Protein AF-0000000065970516 (afdb_homodimer)

Nearest PDB structures (foldseek):
  6mdy-assembly1_D  TM=9.746E-01  e=2.733E-39  Legionella pneumophila subsp. pneumophila str. Philadelphia 1
  6bng-assembly1_B-2  TM=9.718E-01  e=7.100E-34  Acinetobacter baumannii AB307-0294
  3fyo-assembly1_B  TM=9.334E-01  e=1.105E-31  Neisseria meningitidis serogroup B
  4jtg-assembly1_D  TM=9.424E-01  e=1.259E-30  Neisseria meningitidis MC58
  4lu0-assembly1_C  TM=9.781E-01  e=2.974E-29  Pseudomonas aeruginosa PAO1

Structure (mmCIF, N/CA/C/O backbone):
data_AF-0000000065970516-model_v1
#
loop_
_entity.id
_entity.type
_entity.pdbx_description
1 polymer '2-dehydro-3-deoxyphosphooctonate aldolase'
#
loop_
_atom_site.group_PDB
_atom_site.id
_atom_site.type_symbol
_atom_site.label_atom_id
_atom_site.label_alt_id
_atom_site.label_comp_id
_atom_site.label_asym_id
_atom_site.label_entity_id
_atom_site.label_seq_id
_atom_site.pdbx_PDB_ins_code
_atom_site.Cartn_x
_atom_site.Cartn_y
_atom_site.Cartn_z
_atom_site.occupancy
_atom_site.B_iso_or_equiv
_atom_site.auth_seq_id
_atom_site.auth_comp_id
_atom_site.auth_asym_id
_atom_site.auth_atom_id
_atom_site.pdbx_PDB_model_num
ATOM 1 N N . MET A 1 1 ? 13.414 13.875 14.898 1 96.06 1 MET A N 1
ATOM 2 C CA . MET A 1 1 ? 13.172 15.312 14.867 1 96.06 1 MET A CA 1
ATOM 3 C C . MET A 1 1 ? 12.297 15.742 16.031 1 96.06 1 MET A C 1
ATOM 5 O O . MET A 1 1 ? 11.328 15.055 16.375 1 96.06 1 MET A O 1
ATOM 9 N N . LYS A 1 2 ? 12.68 16.75 16.625 1 96.38 2 LYS A N 1
ATOM 10 C CA . LYS A 1 2 ? 11.773 17.312 17.625 1 96.38 2 LYS A CA 1
ATOM 11 C C . LYS A 1 2 ? 10.539 17.922 16.969 1 96.38 2 LYS A C 1
ATOM 13 O O . LYS A 1 2 ? 10.656 18.75 16.062 1 96.38 2 LYS A O 1
ATOM 18 N N . LEU A 1 3 ? 9.391 17.453 17.328 1 98.12 3 LEU A N 1
ATOM 19 C CA . LEU A 1 3 ? 8.102 17.922 16.844 1 98.12 3 LEU A CA 1
ATOM 20 C C . LEU A 1 3 ? 7.156 18.234 18 1 98.12 3 LEU A C 1
ATOM 22 O O . LEU A 1 3 ? 6.605 17.312 18.609 1 98.12 3 LEU A O 1
ATOM 26 N N . CYS A 1 4 ? 6.996 19.531 18.266 1 97.44 4 CYS A N 1
ATOM 27 C CA . CYS A 1 4 ? 6.203 19.953 19.406 1 97.44 4 CYS A CA 1
ATOM 28 C C . CYS A 1 4 ? 6.746 19.344 20.703 1 97.44 4 CYS A C 1
ATOM 30 O O . CYS A 1 4 ? 7.918 19.531 21.031 1 97.44 4 CYS A O 1
ATOM 32 N N . HIS A 1 5 ? 6.02 18.516 21.391 1 96.56 5 HIS A N 1
ATOM 33 C CA . HIS A 1 5 ? 6.445 18 22.688 1 96.56 5 HIS A CA 1
ATOM 34 C C . HIS A 1 5 ? 6.914 16.562 22.578 1 96.56 5 HIS A C 1
ATOM 36 O O . HIS A 1 5 ? 7.043 15.859 23.594 1 96.56 5 HIS A O 1
ATOM 42 N N . PHE A 1 6 ? 7.156 16.078 21.359 1 98.25 6 PHE A N 1
ATOM 43 C CA . PHE A 1 6 ? 7.605 14.695 21.172 1 98.25 6 PHE A CA 1
ATOM 44 C C . PHE A 1 6 ? 8.609 14.609 20.031 1 98.25 6 PHE A C 1
ATOM 46 O O . PHE A 1 6 ? 8.914 15.609 19.375 1 98.25 6 PHE A O 1
ATOM 53 N N . GLU A 1 7 ? 9.18 13.406 19.844 1 98.5 7 GLU A N 1
ATOM 54 C CA . GLU A 1 7 ? 10.102 13.125 18.734 1 98.5 7 GLU A CA 1
ATOM 55 C C . GLU A 1 7 ? 9.398 12.344 17.625 1 98.5 7 GLU A C 1
ATOM 57 O O . GLU A 1 7 ? 8.562 11.477 17.906 1 98.5 7 GLU A O 1
ATOM 62 N N . ALA A 1 8 ? 9.75 12.703 16.422 1 98.56 8 ALA A N 1
ATOM 63 C CA . ALA A 1 8 ? 9.164 12.031 15.266 1 98.56 8 ALA A CA 1
ATOM 64 C C . ALA A 1 8 ? 10.234 11.32 14.445 1 98.56 8 ALA A C 1
ATOM 66 O O . ALA A 1 8 ? 11.328 11.852 14.242 1 98.56 8 ALA A O 1
ATOM 67 N N . GLY A 1 9 ? 9.945 10.172 14 1 98 9 GLY A N 1
ATOM 68 C CA . GLY A 1 9 ? 10.852 9.375 13.188 1 98 9 GLY A CA 1
ATOM 69 C C . GLY A 1 9 ? 10.477 7.902 13.148 1 98 9 GLY A C 1
ATOM 70 O O . GLY A 1 9 ? 9.539 7.48 13.828 1 98 9 GLY A O 1
ATOM 71 N N . LEU A 1 10 ? 11.227 7.098 12.398 1 96.75 10 LEU A N 1
ATOM 72 C CA . LEU A 1 10 ? 10.953 5.672 12.258 1 96.75 10 LEU A CA 1
ATOM 73 C C . LEU A 1 10 ? 11.352 4.914 13.523 1 96.75 10 LEU A C 1
ATOM 75 O O . LEU A 1 10 ? 10.984 3.752 13.703 1 96.75 10 LEU A O 1
ATOM 79 N N . ASP A 1 11 ? 12.07 5.602 14.305 1 97.19 11 ASP A N 1
ATOM 80 C CA . ASP A 1 11 ? 12.469 4.98 15.562 1 97.19 11 ASP A CA 1
ATOM 81 C C . ASP A 1 11 ? 11.609 5.477 16.719 1 97.19 11 ASP A C 1
ATOM 83 O O . ASP A 1 11 ? 11.938 5.246 17.891 1 97.19 11 ASP A O 1
ATOM 87 N N . GLN A 1 12 ? 10.594 6.195 16.438 1 98.44 12 GLN A N 1
ATOM 88 C CA . GLN A 1 12 ? 9.648 6.738 17.422 1 98.44 12 GLN A CA 1
ATOM 89 C C . GLN A 1 12 ? 8.242 6.199 17.172 1 98.44 12 GLN A C 1
ATOM 91 O O . GLN A 1 12 ? 7.934 5.723 16.078 1 98.44 12 GLN A O 1
ATOM 96 N N . PRO A 1 13 ? 7.402 6.254 18.203 1 98.25 13 PRO A N 1
ATOM 97 C CA . PRO A 1 13 ? 6.012 5.848 18 1 98.25 13 PRO A CA 1
ATOM 98 C C . PRO A 1 13 ? 5.293 6.676 16.938 1 98.25 13 PRO A C 1
ATOM 100 O O . PRO A 1 13 ? 5.609 7.855 16.766 1 98.25 13 PRO A O 1
ATOM 103 N N . LEU A 1 14 ? 4.359 6.016 16.297 1 98.88 14 LEU A N 1
ATOM 104 C CA . LEU A 1 14 ? 3.482 6.664 15.328 1 98.88 14 LEU A CA 1
ATOM 105 C C . LEU A 1 14 ? 2.773 7.863 15.953 1 98.88 14 LEU A C 1
ATOM 107 O O . LEU A 1 14 ? 2.293 7.781 17.094 1 98.88 14 LEU A O 1
ATOM 111 N N . PHE A 1 15 ? 2.754 8.969 15.273 1 98.94 15 PHE A N 1
ATOM 112 C CA . PHE A 1 15 ? 1.959 10.094 15.75 1 98.94 15 PHE A CA 1
ATOM 113 C C . PHE A 1 15 ? 0.797 10.375 14.805 1 98.94 15 PHE A C 1
ATOM 115 O O . PHE A 1 15 ? 0.762 9.859 13.68 1 98.94 15 PHE A O 1
ATOM 122 N N . LEU A 1 16 ? -0.161 11.188 15.297 1 98.94 16 LEU A N 1
ATOM 123 C CA . LEU A 1 16 ? -1.373 11.492 14.547 1 98.94 16 LEU A CA 1
ATOM 124 C C . LEU A 1 16 ? -1.535 12.992 14.352 1 98.94 16 LEU A C 1
ATOM 126 O O . LEU A 1 16 ? -1.346 13.766 15.297 1 98.94 16 LEU A O 1
ATOM 130 N N . ILE A 1 17 ? -1.772 13.422 13.133 1 98.94 17 ILE A N 1
ATOM 131 C CA . ILE A 1 17 ? -2.322 14.734 12.812 1 98.94 17 ILE A CA 1
ATOM 132 C C . ILE A 1 17 ? -3.781 14.586 12.383 1 98.94 17 ILE A C 1
ATOM 134 O O . ILE A 1 17 ? -4.086 13.898 11.406 1 98.94 17 ILE A O 1
ATOM 138 N N . SER A 1 18 ? -4.684 15.203 13.133 1 98.94 18 SER A N 1
ATOM 139 C CA . SER A 1 18 ? -6.082 14.938 12.812 1 98.94 18 SER A CA 1
ATOM 140 C C . SER A 1 18 ? -6.984 16.078 13.266 1 98.94 18 SER A C 1
ATOM 142 O O . SER A 1 18 ? -6.586 16.906 14.102 1 98.94 18 SER A O 1
ATOM 144 N N . GLY A 1 19 ? -8.109 16.125 12.82 1 98.75 19 GLY A N 1
ATOM 145 C CA . GLY A 1 19 ? -9.164 17.109 13.039 1 98.75 19 GLY A CA 1
ATOM 146 C C . GLY A 1 19 ? -10.023 17.344 11.812 1 98.75 19 GLY A C 1
ATOM 147 O O . GLY A 1 19 ? -9.797 16.75 10.758 1 98.75 19 GLY A O 1
ATOM 148 N N . PRO A 1 20 ? -11.047 18.188 11.984 1 98.25 20 PRO A N 1
ATOM 149 C CA . PRO A 1 20 ? -11.859 18.516 10.812 1 98.25 20 PRO A CA 1
ATOM 150 C C . PRO A 1 20 ? -11.062 19.25 9.734 1 98.25 20 PRO A C 1
ATOM 152 O O . PRO A 1 20 ? -10.078 19.938 10.039 1 98.25 20 PRO A O 1
ATOM 155 N N . CYS A 1 21 ? -11.5 19.094 8.523 1 97.12 21 CYS A N 1
ATOM 156 C CA . CYS A 1 21 ? -10.805 19.703 7.391 1 97.12 21 CYS A CA 1
ATOM 157 C C . CYS A 1 21 ? -10.734 21.219 7.547 1 97.12 21 CYS A C 1
ATOM 159 O O . CYS A 1 21 ? -9.68 21.812 7.312 1 97.12 21 CYS A O 1
ATOM 161 N N . VAL A 1 22 ? -11.836 21.766 7.914 1 96.94 22 VAL A N 1
ATOM 162 C CA . VAL A 1 22 ? -11.969 23.219 8.055 1 96.94 22 VAL A CA 1
ATOM 163 C C . VAL A 1 22 ? -12.672 23.547 9.367 1 96.94 22 VAL A C 1
ATOM 165 O O . VAL A 1 22 ? -13.461 22.75 9.875 1 96.94 22 VAL A O 1
ATOM 168 N N . ILE A 1 23 ? -12.336 24.688 9.922 1 97.94 23 ILE A N 1
ATOM 169 C CA . ILE A 1 23 ? -13.016 25.141 11.133 1 97.94 23 ILE A CA 1
ATOM 170 C C . ILE A 1 23 ? -14.438 25.562 10.797 1 97.94 23 ILE A C 1
ATOM 172 O O . ILE A 1 23 ? -14.648 26.562 10.102 1 97.94 23 ILE A O 1
ATOM 176 N N . GLU A 1 24 ? -15.336 24.781 11.305 1 97.5 24 GLU A N 1
ATOM 177 C CA . GLU A 1 24 ? -16.75 25.062 11.047 1 97.5 24 GLU A CA 1
ATOM 178 C C . GLU A 1 24 ? -17.359 25.875 12.18 1 97.5 24 GLU A C 1
ATOM 180 O O . GLU A 1 24 ? -18.266 26.688 11.953 1 97.5 24 GLU A O 1
ATOM 185 N N . SER A 1 25 ? -16.969 25.609 13.383 1 97.5 25 SER A N 1
ATOM 186 C CA . SER A 1 25 ? -17.391 26.328 14.594 1 97.5 25 SER A CA 1
ATOM 187 C C . SER A 1 25 ? -16.406 26.062 15.734 1 97.5 25 SER A C 1
ATOM 189 O O . SER A 1 25 ? -15.633 25.10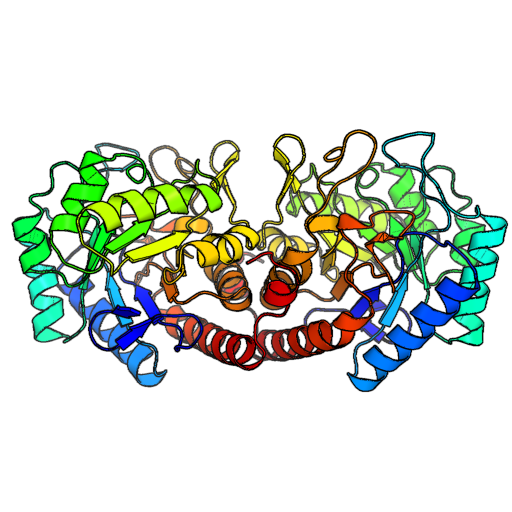9 15.695 1 97.5 25 SER A O 1
ATOM 191 N N . GLU A 1 26 ? -16.453 27 16.656 1 98.12 26 GLU A N 1
ATOM 192 C CA . GLU A 1 26 ? -15.609 26.828 17.844 1 98.12 26 GLU A CA 1
ATOM 193 C C . GLU A 1 26 ? -15.977 25.547 18.594 1 98.12 26 GLU A C 1
ATOM 195 O O . GLU A 1 26 ? -15.102 24.812 19.031 1 98.12 26 GLU A O 1
ATOM 200 N N . GLN A 1 27 ? -17.219 25.297 18.703 1 98.38 27 GLN A N 1
ATOM 201 C CA . GLN A 1 27 ? -17.703 24.125 19.438 1 98.38 27 GLN A CA 1
ATOM 202 C C . GLN A 1 27 ? -17.219 22.844 18.781 1 98.38 27 GLN A C 1
ATOM 204 O O . GLN A 1 27 ? -16.734 21.938 19.469 1 98.38 27 GLN A O 1
ATOM 209 N N . LEU A 1 28 ? -17.359 22.75 17.5 1 98.25 28 LEU A N 1
ATOM 210 C CA . LEU A 1 28 ? -16.922 21.562 16.797 1 98.25 28 LEU A CA 1
ATOM 211 C C . LEU A 1 28 ? -15.422 21.344 16.969 1 98.25 28 LEU A C 1
ATOM 213 O O . LEU A 1 28 ? -14.969 20.219 17.188 1 98.25 28 LEU A O 1
ATOM 217 N N . ALA A 1 29 ? -14.68 22.422 16.844 1 98.69 29 ALA A N 1
ATOM 218 C CA . ALA A 1 29 ? -13.234 22.344 17 1 98.69 29 ALA A CA 1
ATOM 219 C C . ALA A 1 29 ? -12.852 21.844 18.391 1 98.69 29 ALA A C 1
ATOM 221 O O . ALA A 1 29 ? -12.039 20.922 18.531 1 98.69 29 ALA A O 1
ATOM 222 N N . MET A 1 30 ? -13.492 22.422 19.391 1 98.75 30 MET A N 1
ATOM 223 C CA . MET A 1 30 ? -13.203 22.078 20.781 1 98.75 30 MET A CA 1
ATOM 224 C C . MET A 1 30 ? -13.578 20.625 21.062 1 98.75 30 MET A C 1
ATOM 226 O O . MET A 1 30 ? -12.789 19.875 21.641 1 98.75 30 MET A O 1
ATOM 230 N N . ASP A 1 31 ? -14.703 20.219 20.625 1 98.69 31 ASP A N 1
ATOM 231 C CA . ASP A 1 31 ? -15.195 18.859 20.891 1 98.69 31 ASP A CA 1
ATOM 232 C C . ASP A 1 31 ? -14.312 17.828 20.203 1 98.69 31 ASP A C 1
ATOM 234 O O . ASP A 1 31 ? -13.945 16.812 20.812 1 98.69 31 ASP A O 1
ATOM 238 N N . THR A 1 32 ? -14.016 18.062 18.984 1 98.75 32 THR A N 1
ATOM 239 C CA . THR A 1 32 ? -13.219 17.094 18.219 1 98.75 32 THR A CA 1
ATOM 240 C C . THR A 1 32 ? -11.797 17.016 18.766 1 98.75 32 THR A C 1
ATOM 242 O O . THR A 1 32 ? -11.25 15.914 18.938 1 98.75 32 THR A O 1
ATOM 245 N N . ALA A 1 33 ? -11.242 18.156 19.062 1 98.88 33 ALA A N 1
ATOM 246 C CA . ALA A 1 33 ? -9.898 18.172 19.641 1 98.88 33 ALA A CA 1
ATOM 247 C C . ALA A 1 33 ? -9.852 17.406 20.953 1 98.88 33 ALA A C 1
ATOM 249 O O . ALA A 1 33 ? -8.93 16.625 21.203 1 98.88 33 ALA A O 1
ATOM 250 N N . GLY A 1 34 ? -10.828 17.672 21.797 1 98.88 34 GLY A N 1
ATOM 251 C CA . GLY A 1 34 ? -10.891 16.984 23.078 1 98.88 34 GLY A CA 1
ATOM 252 C C . GLY A 1 34 ? -11.016 15.477 22.953 1 98.88 34 GLY A C 1
ATOM 253 O O . GLY A 1 34 ? -10.312 14.734 23.641 1 98.88 34 GLY A O 1
ATOM 254 N N . GLN A 1 35 ? -11.883 15.031 22.109 1 98.81 35 GLN A N 1
ATOM 255 C CA . GLN A 1 35 ? -12.086 13.602 21.906 1 98.81 35 GLN A CA 1
ATOM 256 C C . GLN A 1 35 ? -10.836 12.938 21.344 1 98.81 35 GLN A C 1
ATOM 258 O O . GLN A 1 35 ? -10.445 11.852 21.781 1 98.81 35 GLN A O 1
ATOM 263 N N . LEU A 1 36 ? -10.234 13.555 20.375 1 98.88 36 LEU A N 1
ATOM 264 C CA . LEU A 1 36 ? -9.023 13.008 19.781 1 98.88 36 LEU A CA 1
ATOM 265 C C . LEU A 1 36 ? -7.891 12.953 20.797 1 98.88 36 LEU A C 1
ATOM 267 O O . LEU A 1 36 ? -7.137 11.984 20.844 1 98.88 36 LEU A O 1
ATOM 271 N N . LYS A 1 37 ? -7.777 14.055 21.578 1 98.88 37 LYS A N 1
ATOM 272 C CA . LYS A 1 37 ? -6.77 14.062 22.641 1 98.88 37 LYS A CA 1
ATOM 273 C C . LYS A 1 37 ? -6.953 12.875 23.578 1 98.88 37 LYS A C 1
ATOM 275 O O . LYS A 1 37 ? -5.988 12.188 23.906 1 98.88 37 LYS A O 1
ATOM 280 N N . GLU A 1 38 ? -8.172 12.695 23.984 1 98.75 38 GLU A N 1
ATOM 281 C CA . GLU A 1 38 ? -8.469 11.617 24.922 1 98.75 38 GLU A CA 1
ATOM 282 C C . GLU A 1 38 ? -8.125 10.258 24.312 1 98.75 38 GLU A C 1
ATOM 284 O O . GLU A 1 38 ? -7.496 9.422 24.969 1 98.75 38 GLU A O 1
ATOM 289 N N . MET A 1 39 ? -8.531 10.016 23.094 1 98.44 39 MET A N 1
ATOM 290 C CA . MET A 1 39 ? -8.258 8.758 22.422 1 98.44 39 MET A CA 1
ATOM 291 C C . MET A 1 39 ? -6.758 8.516 22.297 1 98.44 39 MET A C 1
ATOM 293 O O . MET A 1 39 ? -6.273 7.422 22.594 1 98.44 39 MET A O 1
ATOM 297 N N . CYS A 1 40 ? -6.066 9.531 21.8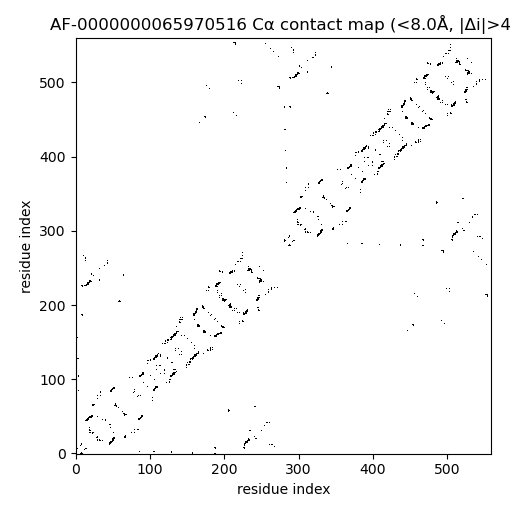59 1 98.75 40 CYS A N 1
ATOM 298 C CA . CYS A 1 40 ? -4.629 9.414 21.625 1 98.75 40 CYS A CA 1
ATOM 299 C C . CYS A 1 40 ? -3.881 9.219 22.938 1 98.75 40 CYS A C 1
ATOM 301 O O . CYS A 1 40 ? -2.945 8.414 23.016 1 98.75 40 CYS A O 1
ATOM 303 N N . ALA A 1 41 ? -4.301 9.969 23.969 1 98.56 41 ALA A N 1
ATOM 304 C CA . ALA A 1 41 ? -3.699 9.789 25.281 1 98.56 41 ALA A CA 1
ATOM 305 C C . ALA A 1 41 ? -3.885 8.359 25.781 1 98.56 41 ALA A C 1
ATOM 307 O O . ALA A 1 41 ? -2.945 7.75 26.297 1 98.56 41 ALA A O 1
ATOM 308 N N . GLY A 1 42 ? -5.062 7.816 25.609 1 98.62 42 GLY A N 1
ATOM 309 C CA . GLY A 1 42 ? -5.348 6.453 26.031 1 98.62 42 GLY A CA 1
ATOM 310 C C . GLY A 1 42 ? -4.516 5.418 25.297 1 98.62 42 GLY A C 1
ATOM 311 O O . GLY A 1 42 ? -4.184 4.371 25.844 1 98.62 42 GLY A O 1
ATOM 312 N N . LEU A 1 43 ? -4.113 5.742 24.094 1 98.75 43 LEU A N 1
ATOM 313 C CA . LEU A 1 43 ? -3.385 4.801 23.25 1 98.75 43 LEU A CA 1
ATOM 314 C C . LEU A 1 43 ? -1.888 5.098 23.281 1 98.75 43 LEU A C 1
ATOM 316 O O . LEU A 1 43 ? -1.092 4.344 22.719 1 98.75 43 LEU A O 1
ATOM 320 N N . GLY A 1 44 ? -1.485 6.219 23.859 1 98.5 44 GLY A N 1
ATOM 321 C CA . GLY A 1 44 ? -0.087 6.617 23.844 1 98.5 44 GLY A CA 1
ATOM 322 C C . GLY A 1 44 ? 0.388 7.086 22.484 1 98.5 44 GLY A C 1
ATOM 323 O O . GLY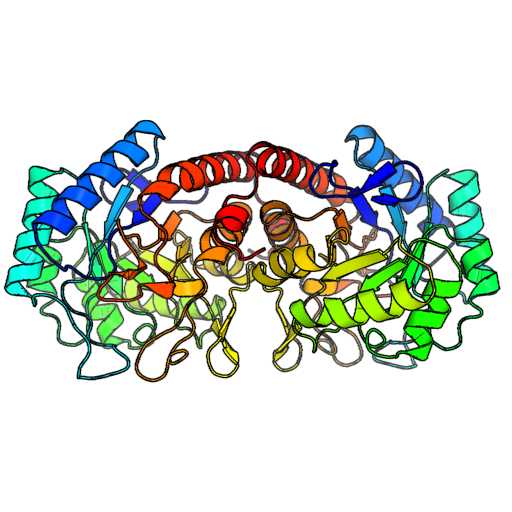 A 1 44 ? 1.528 6.828 22.094 1 98.5 44 GLY A O 1
ATOM 324 N N . ILE A 1 45 ? -0.472 7.684 21.719 1 98.81 45 ILE A N 1
ATOM 325 C CA . ILE A 1 45 ? -0.141 8.211 20.406 1 98.81 45 ILE A CA 1
ATOM 326 C C . ILE A 1 45 ? 0.028 9.727 20.484 1 98.81 45 ILE A C 1
ATOM 328 O O . ILE A 1 45 ? -0.912 10.445 20.828 1 98.81 45 ILE A O 1
ATOM 332 N N . PRO A 1 46 ? 1.283 10.234 20.188 1 98.88 46 PRO A N 1
ATOM 333 C CA . PRO A 1 46 ? 1.4 11.695 20.094 1 98.88 46 PRO A CA 1
ATOM 334 C C . PRO A 1 46 ? 0.427 12.297 19.078 1 98.88 46 PRO A C 1
ATOM 336 O O . PRO A 1 46 ? 0.18 11.703 18.031 1 98.88 46 PRO A O 1
ATOM 339 N N . PHE A 1 47 ? -0.108 13.477 19.484 1 98.81 47 PHE A N 1
ATOM 340 C CA . PHE A 1 47 ? -1.24 14 18.734 1 98.81 47 PHE A CA 1
ATOM 341 C C . PHE A 1 47 ? -1.075 15.492 18.469 1 98.81 47 PHE A C 1
ATOM 343 O O . PHE A 1 47 ? -0.659 16.234 19.344 1 98.81 47 PHE A O 1
ATOM 350 N N . ILE A 1 48 ? -1.331 15.891 17.188 1 98.94 48 ILE A N 1
ATOM 351 C CA . ILE A 1 48 ? -1.429 17.281 16.766 1 98.94 48 ILE A CA 1
ATOM 352 C C . ILE A 1 48 ? -2.809 17.547 16.172 1 98.94 48 ILE A C 1
ATOM 354 O O . ILE A 1 48 ? -3.232 16.844 15.242 1 98.94 48 ILE A O 1
ATOM 358 N N . TYR A 1 49 ? -3.508 18.578 16.703 1 98.94 49 TYR A N 1
ATOM 359 C CA . TYR A 1 49 ? -4.812 18.953 16.172 1 98.94 49 TYR A CA 1
ATOM 360 C C . TYR A 1 49 ? -4.664 19.781 14.906 1 98.94 49 TYR A C 1
ATOM 362 O O . TYR A 1 49 ? -3.869 20.719 14.859 1 98.94 49 TYR A O 1
ATOM 370 N N . LYS A 1 50 ? -5.418 19.391 13.922 1 98.69 50 LYS A N 1
ATOM 371 C CA . LYS A 1 50 ? -5.379 20.078 12.633 1 98.69 50 LYS A CA 1
ATOM 372 C C . LYS A 1 50 ? -6.766 20.578 12.242 1 98.69 50 LYS A C 1
ATOM 374 O O . LYS A 1 50 ? -7.75 19.844 12.328 1 98.69 50 LYS A O 1
ATOM 379 N N . SER A 1 51 ? -6.812 21.797 11.797 1 98.31 51 SER A N 1
ATOM 380 C CA . SER A 1 51 ? -7.938 22.344 11.039 1 98.31 51 SER A CA 1
ATOM 381 C C . SER A 1 51 ? -7.535 23.594 10.281 1 98.31 51 SER A C 1
ATOM 383 O O . SER A 1 51 ? -6.637 24.328 10.703 1 98.31 51 SER A O 1
ATOM 385 N N . SER A 1 52 ? -8.172 23.828 9.188 1 97.5 52 SER A N 1
ATOM 386 C CA . SER A 1 52 ? -7.848 25 8.375 1 97.5 52 SER A CA 1
ATOM 387 C C . SER A 1 52 ? -8.758 26.172 8.703 1 97.5 52 SER A C 1
ATOM 389 O O . SER A 1 52 ? -9.953 25.984 8.938 1 97.5 52 SER A O 1
ATOM 391 N N . PHE A 1 53 ? -8.203 27.406 8.664 1 95.94 53 PHE A N 1
ATOM 392 C CA . PHE A 1 53 ? -9 28.609 8.891 1 95.94 53 PHE A CA 1
ATOM 393 C C . PHE A 1 53 ? -9.602 29.109 7.582 1 95.94 53 PHE A C 1
ATOM 395 O O . PHE A 1 53 ? -10.539 29.906 7.594 1 95.94 53 PHE A O 1
ATOM 402 N N . ASP A 1 54 ? -8.945 28.625 6.508 1 92.25 54 ASP A N 1
ATOM 403 C CA . ASP A 1 54 ? -9.359 29.047 5.176 1 92.25 54 ASP A CA 1
ATOM 404 C C . ASP A 1 54 ? -8.992 28 4.125 1 92.25 54 ASP A C 1
ATOM 406 O O . ASP A 1 54 ? -7.844 27.562 4.043 1 92.25 54 ASP A O 1
ATOM 410 N N . LYS A 1 55 ? -10.016 27.672 3.326 1 90.75 55 LYS A N 1
ATOM 411 C CA . LYS A 1 55 ? -9.766 26.781 2.189 1 90.75 55 LYS A CA 1
ATOM 412 C C . LYS A 1 55 ? -9.719 27.578 0.883 1 90.75 55 LYS A C 1
ATOM 414 O O . LYS A 1 55 ? -10.734 27.734 0.21 1 90.75 55 LYS A O 1
ATOM 419 N N . ALA A 1 56 ? -8.586 27.891 0.485 1 83.81 56 ALA A N 1
ATOM 420 C CA . ALA A 1 56 ? -8.422 28.75 -0.682 1 83.81 56 ALA A CA 1
ATOM 421 C C . ALA A 1 56 ? -8.344 27.922 -1.965 1 83.81 56 ALA A C 1
ATOM 423 O O . ALA A 1 56 ? -8.258 28.484 -3.062 1 83.81 56 ALA A O 1
ATOM 424 N N . ASN A 1 57 ? -8.406 26.625 -1.893 1 80.38 57 ASN A N 1
ATOM 425 C CA . ASN A 1 57 ? -8.227 25.734 -3.037 1 80.38 57 ASN A CA 1
ATOM 426 C C . ASN A 1 57 ? -9.453 24.859 -3.264 1 80.38 57 ASN A C 1
ATOM 428 O O . ASN A 1 57 ? -9.32 23.672 -3.586 1 80.38 57 ASN A O 1
ATOM 432 N N . ARG A 1 58 ? -10.57 25.438 -3.098 1 80.88 58 ARG A N 1
ATOM 433 C CA . ARG A 1 58 ? -11.805 24.703 -3.34 1 80.88 58 ARG A CA 1
ATOM 434 C C . ARG A 1 58 ? -12.094 24.609 -4.836 1 80.88 58 ARG A C 1
ATOM 436 O O . ARG A 1 58 ? -11.633 25.438 -5.621 1 80.88 58 ARG A O 1
ATOM 443 N N . SER A 1 59 ? -12.883 23.594 -5.227 1 75.56 59 SER A N 1
ATOM 444 C CA . SER A 1 59 ? -13.234 23.391 -6.625 1 75.56 59 SER A CA 1
ATOM 445 C C . SER A 1 59 ? -14.133 24.516 -7.141 1 75.56 59 SER A C 1
ATOM 447 O O . SER A 1 59 ? -14.102 24.844 -8.328 1 75.56 59 SER A O 1
ATOM 449 N N . SER A 1 60 ? -14.93 25.078 -6.156 1 77.81 60 SER A N 1
ATOM 450 C CA . SER A 1 60 ? -15.898 26.094 -6.539 1 77.81 60 SER A CA 1
ATOM 451 C C . SER A 1 60 ? -15.836 27.297 -5.602 1 77.81 60 SER A C 1
ATOM 453 O O . SER A 1 60 ? -15.609 27.156 -4.402 1 77.81 60 SER A O 1
ATOM 455 N N . THR A 1 61 ? -16.234 28.5 -6.113 1 82.44 61 THR A N 1
ATOM 456 C CA . THR A 1 61 ? -16.25 29.719 -5.309 1 82.44 61 THR A CA 1
ATOM 457 C C . THR A 1 61 ? -17.453 29.734 -4.371 1 82.44 61 THR A C 1
ATOM 459 O O . THR A 1 61 ? -17.484 30.516 -3.424 1 82.44 61 THR A O 1
ATOM 462 N N . LYS A 1 62 ? -18.391 28.891 -4.562 1 85.12 62 LYS A N 1
ATOM 463 C CA . LYS A 1 62 ? -19.609 28.859 -3.766 1 85.12 62 LYS A CA 1
ATOM 464 C C . LYS A 1 62 ? -19.438 27.969 -2.535 1 85.12 62 LYS A C 1
ATOM 466 O O . LYS A 1 62 ? -20.297 27.953 -1.65 1 85.12 62 LYS A O 1
ATOM 471 N N . SER A 1 63 ? -18.266 27.328 -2.529 1 85.81 63 SER A N 1
ATOM 472 C CA . SER A 1 63 ? -18.031 26.375 -1.444 1 85.81 63 SER A CA 1
ATOM 473 C C . SER A 1 63 ? -17.609 27.094 -0.17 1 85.81 63 SER A C 1
ATOM 475 O O . SER A 1 63 ? -16.938 28.125 -0.23 1 85.81 63 SER A O 1
ATOM 477 N N . PHE A 1 64 ? -18.047 26.547 0.966 1 87.25 64 PHE A N 1
ATOM 478 C CA . PHE A 1 64 ? -17.641 27.062 2.268 1 87.25 64 PHE A CA 1
ATOM 479 C C . PHE A 1 64 ? -16.125 27.047 2.395 1 87.25 64 PHE A C 1
ATOM 481 O O . PHE A 1 64 ? -15.477 26.031 2.092 1 87.25 64 PHE A O 1
ATOM 488 N N . ARG A 1 65 ? -15.5 28.125 2.975 1 88.5 65 ARG A N 1
ATOM 489 C CA . ARG A 1 65 ? -14.047 28.203 2.982 1 88.5 65 ARG A CA 1
ATOM 490 C C . ARG A 1 65 ? -13.508 28.281 4.406 1 88.5 65 ARG A C 1
ATOM 492 O O . ARG A 1 65 ? -12.297 28.188 4.625 1 88.5 65 ARG A O 1
ATOM 499 N N . GLY A 1 66 ? -14.391 28.406 5.387 1 90.94 66 GLY A N 1
ATOM 500 C CA . GLY A 1 66 ? -13.969 28.578 6.766 1 90.94 66 GLY A CA 1
ATOM 501 C C . GLY A 1 66 ? -14.414 29.891 7.367 1 90.94 66 GLY A C 1
ATOM 502 O O . GLY A 1 66 ? -15.172 30.641 6.746 1 90.94 66 GLY A O 1
ATOM 503 N N . LEU A 1 67 ? -13.898 30.25 8.57 1 93.44 67 LEU A N 1
ATOM 504 C CA . LEU A 1 67 ? -14.352 31.406 9.328 1 93.44 67 LEU A CA 1
ATOM 505 C C . LEU A 1 67 ? -13.391 32.594 9.164 1 93.44 67 LEU A C 1
ATOM 507 O O . LEU A 1 67 ? -13.562 33.625 9.797 1 93.44 67 LEU A O 1
ATOM 511 N N . GLY A 1 68 ? -12.422 32.344 8.328 1 93.25 68 GLY A N 1
ATOM 512 C CA . GLY A 1 68 ? -11.453 33.375 8.055 1 93.25 68 GLY A CA 1
ATOM 513 C C . GLY A 1 68 ? -10.289 33.406 9.016 1 93.25 68 GLY A C 1
ATOM 514 O O . GLY A 1 68 ? -10.273 32.625 9.992 1 93.25 68 GLY A O 1
ATOM 515 N N . LEU A 1 69 ? -9.375 34.25 8.711 1 95.31 69 LEU A N 1
ATOM 516 C CA . LEU A 1 69 ? -8.086 34.25 9.391 1 95.31 69 LEU A CA 1
ATOM 517 C C . LEU A 1 69 ? -8.258 34.625 10.867 1 95.31 69 LEU A C 1
ATOM 519 O O . LEU A 1 69 ? -7.84 33.875 11.75 1 95.31 69 LEU A O 1
ATOM 523 N N . GLU A 1 70 ? -8.898 35.719 11.133 1 96.75 70 GLU A N 1
ATOM 524 C CA . GLU A 1 70 ? -9 36.219 12.5 1 96.75 70 GLU A CA 1
ATOM 525 C C . GLU A 1 70 ? -9.734 35.25 13.406 1 96.75 70 GLU A C 1
ATOM 527 O O . GLU A 1 70 ? -9.195 34.812 14.422 1 96.75 70 GLU A O 1
ATOM 532 N N . GLU A 1 71 ? -10.898 34.875 12.992 1 97.81 71 GLU A N 1
ATOM 533 C CA . GLU A 1 71 ? -11.711 33.969 13.805 1 97.81 71 GLU A CA 1
ATOM 534 C C . GLU A 1 71 ? -11.094 32.594 13.852 1 97.81 71 GLU A C 1
ATOM 536 O O . GLU A 1 71 ? -11.117 31.938 14.898 1 97.81 71 GLU A O 1
ATOM 541 N N . GLY A 1 72 ? -10.57 32.156 12.789 1 98 72 GLY A N 1
ATOM 542 C CA . GLY A 1 72 ? -9.914 30.844 12.75 1 98 72 GLY A CA 1
ATOM 543 C C . GLY A 1 72 ? -8.727 30.75 13.688 1 98 72 GLY A C 1
ATOM 544 O O . GLY A 1 72 ? -8.586 29.766 14.422 1 98 72 GLY A O 1
ATOM 545 N N . LEU A 1 73 ? -7.918 31.734 13.672 1 98.25 73 LEU A N 1
ATOM 546 C CA . LEU A 1 73 ? -6.746 31.75 14.531 1 98.25 73 LEU A CA 1
ATOM 547 C C . LEU A 1 73 ? -7.148 31.844 16 1 98.25 73 LEU A C 1
ATOM 549 O O . LEU A 1 73 ? -6.512 31.25 16.859 1 98.25 73 LEU A O 1
ATOM 553 N N . ARG A 1 74 ? -8.164 32.688 16.234 1 98.56 74 ARG A N 1
ATOM 554 C CA . ARG A 1 74 ? -8.664 32.75 17.609 1 98.56 74 ARG A CA 1
ATOM 555 C C . ARG A 1 74 ? -9.094 31.375 18.109 1 98.56 74 ARG A C 1
ATOM 557 O O . ARG A 1 74 ? -8.742 30.984 19.219 1 98.56 74 ARG A O 1
ATOM 564 N N . ILE A 1 75 ? -9.805 30.641 17.312 1 98.75 75 ILE A N 1
ATOM 565 C CA . ILE A 1 75 ? -10.312 29.328 17.688 1 98.75 75 ILE A CA 1
ATOM 566 C C . ILE A 1 75 ? -9.141 28.359 17.875 1 98.75 75 ILE A C 1
ATOM 568 O O . ILE A 1 75 ? -9.117 27.594 18.844 1 98.75 75 ILE A O 1
ATOM 572 N N . LEU A 1 76 ? -8.188 28.359 16.984 1 98.81 76 LEU A N 1
ATOM 573 C CA . LEU A 1 76 ? -7.02 27.5 17.125 1 98.81 76 LEU A CA 1
ATOM 574 C C . LEU A 1 76 ? -6.242 27.828 18.391 1 98.81 76 LEU A C 1
ATOM 576 O O . LEU A 1 76 ? -5.754 26.922 19.078 1 98.81 76 LEU A O 1
ATOM 580 N N . ALA A 1 77 ? -6.141 29.125 18.656 1 98.75 77 ALA A N 1
ATOM 581 C CA . ALA A 1 77 ? -5.496 29.547 19.891 1 98.75 77 ALA A CA 1
ATOM 582 C C . ALA A 1 77 ? -6.23 28.984 21.109 1 98.75 77 ALA A C 1
ATOM 584 O O . ALA A 1 77 ? -5.602 28.547 22.078 1 98.75 77 ALA A O 1
ATOM 585 N N . ASP A 1 78 ? -7.512 29.062 21.062 1 98.75 78 ASP A N 1
ATOM 586 C CA . ASP A 1 78 ? -8.328 28.547 22.156 1 98.75 78 ASP A CA 1
ATOM 587 C C . ASP A 1 78 ? -8.164 27.031 22.312 1 98.75 78 ASP A C 1
ATOM 589 O O . ASP A 1 78 ? -8.078 26.531 23.438 1 98.75 78 ASP A O 1
ATOM 593 N N . VAL A 1 79 ? -8.148 26.297 21.203 1 98.81 79 VAL A N 1
ATOM 594 C CA . VAL A 1 79 ? -7.934 24.859 21.25 1 98.81 79 VAL A CA 1
ATOM 595 C C . VAL A 1 79 ? -6.598 24.547 21.938 1 98.81 79 VAL A C 1
ATOM 597 O O . VAL A 1 79 ? -6.523 23.703 22.828 1 98.81 79 VAL A O 1
ATOM 600 N N . LYS A 1 80 ? -5.609 25.25 21.531 1 98.62 80 LYS A N 1
ATOM 601 C CA . LYS A 1 80 ? -4.27 25.078 22.078 1 98.62 80 LYS A CA 1
ATOM 602 C C . LYS A 1 80 ? -4.258 25.344 23.594 1 98.62 80 LYS A C 1
ATOM 604 O O . LYS A 1 80 ? -3.723 24.547 24.359 1 98.62 80 LYS A O 1
ATOM 609 N N . ALA A 1 81 ? -4.883 26.375 24 1 98.44 81 ALA A N 1
ATOM 610 C CA . ALA A 1 81 ? -4.836 26.812 25.391 1 98.44 81 ALA A CA 1
ATOM 611 C C . ALA A 1 81 ? -5.738 25.953 26.266 1 98.44 81 ALA A C 1
ATOM 613 O O . ALA A 1 81 ? -5.344 25.562 27.375 1 98.44 81 ALA A O 1
ATOM 614 N N . LYS A 1 82 ? -6.934 25.688 25.844 1 98.75 82 LYS A N 1
ATOM 615 C CA . LYS A 1 82 ? -7.949 25.062 26.688 1 98.75 82 LYS A CA 1
ATOM 616 C C . LYS A 1 82 ? -7.852 23.531 26.641 1 98.75 82 LYS A C 1
ATOM 618 O O . LYS A 1 82 ? -8.055 22.859 27.656 1 98.75 82 LYS A O 1
ATOM 623 N N . ILE A 1 83 ? -7.664 22.953 25.453 1 98.69 83 ILE A N 1
ATOM 624 C CA . ILE A 1 83 ? -7.562 21.5 25.312 1 98.69 83 ILE A CA 1
ATOM 625 C C . ILE A 1 83 ? -6.137 21.047 25.609 1 98.69 83 ILE A C 1
ATOM 627 O O . ILE A 1 83 ? -5.914 19.938 26.078 1 98.69 83 ILE A O 1
ATOM 631 N N . GLY A 1 84 ? -5.125 21.922 25.281 1 98.5 84 GLY A N 1
ATOM 632 C CA . GLY A 1 84 ? -3.742 21.625 25.625 1 98.5 84 GLY A CA 1
ATOM 633 C C . GLY A 1 84 ? -3.074 20.703 24.609 1 98.5 84 GLY A C 1
ATOM 634 O O . GLY A 1 84 ? -2.381 19.75 25 1 98.5 84 GLY A O 1
ATOM 635 N N . VAL A 1 85 ? -3.328 20.875 23.359 1 98.75 85 VAL A N 1
ATOM 636 C CA . VAL A 1 85 ? -2.688 20.109 22.297 1 98.75 85 VAL A CA 1
ATOM 637 C C . VAL A 1 85 ? -2.018 21.047 21.297 1 98.75 85 VAL A C 1
ATOM 639 O O . VAL A 1 85 ? -2.459 22.188 21.125 1 98.75 85 VAL A O 1
ATOM 642 N N . PRO A 1 86 ? -0.886 20.562 20.703 1 98.88 86 PRO A N 1
ATOM 643 C CA . PRO A 1 86 ? -0.367 21.375 19.594 1 98.88 86 PRO A CA 1
ATOM 644 C C . PRO A 1 86 ? -1.354 21.5 18.438 1 98.88 86 PRO A C 1
ATOM 646 O O . PRO A 1 86 ? -2.184 20.609 18.234 1 98.88 86 PRO A O 1
ATOM 649 N N . VAL A 1 87 ? -1.221 22.594 17.688 1 98.88 87 VAL A N 1
ATOM 650 C CA . VAL A 1 87 ? -2.17 22.828 16.609 1 98.88 87 VAL A CA 1
ATOM 651 C C . VAL A 1 87 ? -1.416 23.078 15.297 1 98.88 87 VAL A C 1
ATOM 653 O O . VAL A 1 87 ? -0.332 23.656 15.305 1 98.88 87 VAL A O 1
ATOM 656 N N . LEU A 1 88 ? -1.985 22.578 14.172 1 98.88 88 LEU A N 1
ATOM 657 C CA . LEU A 1 88 ? -1.482 22.672 12.805 1 98.88 88 LEU A CA 1
ATOM 658 C C . LEU A 1 88 ? -2.543 23.25 11.875 1 98.88 88 LEU A C 1
ATOM 660 O O . LEU A 1 88 ? -3.723 22.906 11.977 1 98.88 88 LEU A O 1
ATOM 664 N N . THR A 1 89 ? -2.143 24.141 10.984 1 98.56 89 THR A N 1
ATOM 665 C CA . THR A 1 89 ? -3.051 24.609 9.945 1 98.56 89 THR A CA 1
ATOM 666 C C . THR A 1 89 ? -2.305 24.812 8.633 1 98.56 89 THR A C 1
ATOM 668 O O . THR A 1 89 ? -1.082 24.969 8.625 1 98.56 89 THR A O 1
ATOM 671 N N . ASP A 1 90 ? -3.002 24.797 7.562 1 97.12 90 ASP A N 1
ATOM 672 C CA . ASP A 1 90 ? -2.449 25.094 6.242 1 97.12 90 ASP A CA 1
ATOM 673 C C . ASP A 1 90 ? -2.34 26.594 6.02 1 97.12 90 ASP A C 1
ATOM 675 O O . ASP A 1 90 ? -3.209 27.359 6.453 1 97.12 90 ASP A O 1
ATOM 679 N N . VAL A 1 91 ? -1.312 26.953 5.312 1 97.44 91 VAL A N 1
ATOM 680 C CA . VAL A 1 91 ? -1.111 28.359 4.93 1 97.44 91 VAL A CA 1
ATOM 681 C C . VAL A 1 91 ? -1.073 28.469 3.408 1 97.44 91 VAL A C 1
ATOM 683 O O . VAL A 1 91 ? -0.789 27.5 2.711 1 97.44 91 VAL A O 1
ATOM 686 N N . HIS A 1 92 ? -1.383 29.641 2.945 1 95.25 92 HIS A N 1
ATOM 687 C CA . HIS A 1 92 ? -1.442 29.938 1.517 1 95.25 92 HIS A CA 1
ATOM 688 C C . HIS A 1 92 ? -0.518 31.094 1.148 1 95.25 92 HIS A C 1
ATOM 690 O O . HIS A 1 92 ? 0.162 31.641 2.014 1 95.25 92 HIS A O 1
ATOM 696 N N . GLU A 1 93 ? -0.47 31.422 -0.049 1 91.56 93 GLU A N 1
ATOM 697 C CA . GLU A 1 93 ? 0.464 32.406 -0.562 1 91.56 93 GLU A CA 1
ATOM 698 C C . GLU A 1 93 ? 0.217 33.781 0.075 1 91.56 93 GLU A C 1
ATOM 700 O O . GLU A 1 93 ? 1.162 34.531 0.349 1 91.56 93 GLU A O 1
ATOM 705 N N . ASP A 1 94 ? -0.985 34.094 0.311 1 91.5 94 ASP A N 1
ATOM 706 C CA . ASP A 1 94 ? -1.319 35.406 0.81 1 91.5 94 ASP A CA 1
ATOM 707 C C . ASP A 1 94 ? -1.518 35.406 2.324 1 91.5 94 ASP A C 1
ATOM 709 O O . ASP A 1 94 ? -1.938 36.406 2.91 1 91.5 94 ASP A O 1
ATOM 713 N N . THR A 1 95 ? -1.297 34.281 2.959 1 94.12 95 THR A N 1
ATOM 714 C CA . THR A 1 95 ? -1.424 34.188 4.41 1 94.12 95 THR A CA 1
ATOM 715 C C . THR A 1 95 ? -0.38 35.062 5.105 1 94.12 95 THR A C 1
ATOM 717 O O . THR A 1 95 ? 0.79 35.062 4.719 1 94.12 95 THR A O 1
ATOM 720 N N . PRO A 1 96 ? -0.843 35.938 6.039 1 96.25 96 PRO A N 1
ATOM 721 C CA . PRO A 1 96 ? 0.149 36.562 6.906 1 96.25 96 PRO A CA 1
ATOM 722 C C . PRO A 1 96 ? 0.862 35.594 7.824 1 96.25 96 PRO A C 1
ATOM 724 O O . PRO A 1 96 ? 0.415 35.344 8.945 1 96.25 96 PRO A O 1
ATOM 727 N N . LEU A 1 97 ? 1.981 35.125 7.434 1 97.75 97 LEU A N 1
ATOM 728 C CA . LEU A 1 97 ? 2.662 33.969 8.016 1 97.75 97 LEU A CA 1
ATOM 729 C C . LEU A 1 97 ? 3.057 34.25 9.461 1 97.75 97 LEU A C 1
ATOM 731 O O . LEU A 1 97 ? 2.977 33.344 10.312 1 97.75 97 LEU A O 1
ATOM 735 N N . ASP A 1 98 ? 3.463 35.469 9.766 1 97.12 98 ASP A N 1
ATOM 736 C CA . ASP A 1 98 ? 3.889 35.812 11.125 1 97.12 98 ASP A CA 1
ATOM 737 C C . ASP A 1 98 ? 2.729 35.688 12.109 1 97.12 98 ASP A C 1
ATOM 739 O O . ASP A 1 98 ? 2.9 35.188 13.219 1 97.12 98 ASP A O 1
ATOM 743 N N . GLU A 1 99 ? 1.596 36.156 11.695 1 97.62 99 GLU A N 1
ATOM 744 C CA . GLU A 1 99 ? 0.408 36.062 12.539 1 97.62 99 GLU A CA 1
ATOM 745 C C . GLU A 1 99 ? 0.011 34.625 12.797 1 97.62 99 GLU A C 1
ATOM 747 O O . GLU A 1 99 ? -0.345 34.25 13.922 1 97.62 99 GLU A O 1
ATOM 752 N N . VAL A 1 100 ? 0.065 33.844 11.789 1 98.44 100 VAL A N 1
ATOM 753 C CA . VAL A 1 100 ? -0.319 32.438 11.898 1 98.44 100 VAL A CA 1
ATOM 754 C C . VAL A 1 100 ? 0.705 31.688 12.75 1 98.44 100 VAL A C 1
ATOM 756 O O . VAL A 1 100 ? 0.337 30.938 13.664 1 98.44 100 VAL A O 1
ATOM 759 N N . ALA A 1 101 ? 2.014 31.938 12.531 1 98.25 101 ALA A N 1
ATOM 760 C CA . ALA A 1 101 ? 3.098 31.25 13.234 1 98.25 101 ALA A CA 1
ATOM 761 C C . ALA A 1 101 ? 3.107 31.625 14.711 1 98.25 101 ALA A C 1
ATOM 763 O O . ALA A 1 101 ? 3.633 30.875 15.539 1 98.25 101 ALA A O 1
ATOM 764 N N . ALA A 1 102 ? 2.561 32.75 15.008 1 98.12 102 ALA A N 1
ATOM 765 C CA . ALA A 1 102 ? 2.486 33.188 16.406 1 98.12 102 ALA A CA 1
ATOM 766 C C . ALA A 1 102 ? 1.469 32.344 17.172 1 98.12 102 ALA A C 1
ATOM 768 O O . ALA A 1 102 ? 1.523 32.281 18.406 1 98.12 102 ALA A O 1
ATOM 769 N N . VAL A 1 103 ? 0.597 31.672 16.453 1 98.44 103 VAL A N 1
ATOM 770 C CA . VAL A 1 103 ? -0.497 30.953 17.109 1 98.44 103 VAL A CA 1
ATOM 771 C C . VAL A 1 103 ? -0.257 29.453 17 1 98.44 103 VAL A C 1
ATOM 773 O O . VAL A 1 103 ? -0.361 28.734 18 1 98.44 103 VAL A O 1
ATOM 776 N N . VAL A 1 104 ? 0.122 28.953 15.859 1 98.62 104 VAL A N 1
ATOM 777 C CA . VAL A 1 104 ? 0.121 27.516 15.633 1 98.62 104 VAL A CA 1
ATOM 778 C C . VAL A 1 104 ? 1.512 26.938 15.906 1 98.62 104 VAL A C 1
ATOM 780 O O . VAL A 1 104 ? 2.494 27.688 15.961 1 98.62 104 VAL A O 1
ATOM 783 N N . ASP A 1 105 ? 1.571 25.625 16.078 1 98.81 105 ASP A N 1
ATOM 784 C CA . ASP A 1 105 ? 2.811 24.938 16.422 1 98.81 105 ASP A CA 1
ATOM 785 C C . ASP A 1 105 ? 3.477 24.344 15.18 1 98.81 105 ASP A C 1
ATOM 787 O O . ASP A 1 105 ? 4.684 24.109 15.18 1 98.81 105 ASP A O 1
ATOM 791 N N . VAL A 1 106 ? 2.693 24.062 14.195 1 98.88 106 VAL A N 1
ATOM 792 C CA . VAL A 1 106 ? 3.172 23.484 12.938 1 98.88 106 VAL A CA 1
ATOM 793 C C . VAL A 1 106 ? 2.482 24.156 11.758 1 98.88 106 VAL A C 1
ATOM 795 O O . VAL A 1 106 ? 1.274 24.406 11.797 1 98.88 106 VAL A O 1
ATOM 798 N N . LEU A 1 107 ? 3.258 24.484 10.789 1 98.81 107 LEU A N 1
ATOM 799 C CA . LEU A 1 107 ? 2.723 25.031 9.539 1 98.81 107 LEU A CA 1
ATOM 800 C C . LEU A 1 107 ? 2.67 23.938 8.461 1 98.81 107 LEU A C 1
ATOM 802 O O . LEU A 1 107 ? 3.592 23.141 8.344 1 98.81 107 LEU A O 1
ATOM 806 N N . GLN A 1 108 ? 1.585 23.938 7.734 1 98.62 108 GLN A N 1
ATOM 807 C CA . GLN A 1 108 ? 1.433 22.969 6.656 1 98.62 108 GLN A CA 1
ATOM 808 C C . GLN A 1 108 ? 1.328 23.656 5.301 1 98.62 108 GLN A C 1
ATOM 810 O O . GLN A 1 108 ? 0.591 24.641 5.152 1 98.62 108 GLN A O 1
ATOM 815 N N . THR A 1 109 ? 2.061 23.156 4.359 1 97.75 109 THR A N 1
ATOM 816 C CA . THR A 1 109 ? 1.964 23.656 2.994 1 97.75 109 THR A CA 1
ATOM 817 C C . THR A 1 109 ? 1.082 22.75 2.145 1 97.75 109 THR A C 1
ATOM 819 O O . THR A 1 109 ? 1.214 21.516 2.197 1 97.75 109 THR A O 1
ATOM 822 N N . PRO A 1 110 ? 0.138 23.344 1.416 1 96.56 110 PRO A N 1
ATOM 823 C CA . PRO A 1 110 ? -0.714 22.531 0.53 1 96.56 110 PRO A CA 1
ATOM 824 C C . PRO A 1 110 ? 0.063 21.906 -0.618 1 96.56 110 PRO A C 1
ATOM 826 O O . PRO A 1 110 ? 1.058 22.469 -1.084 1 96.56 110 PRO A O 1
ATOM 829 N N . ALA A 1 111 ? -0.447 20.859 -1.172 1 96.12 111 ALA A N 1
ATOM 830 C CA . ALA A 1 111 ? 0.212 20.016 -2.17 1 96.12 111 ALA A CA 1
ATOM 831 C C . ALA A 1 111 ? 0.501 20.812 -3.445 1 96.12 111 ALA A C 1
ATOM 833 O O . ALA A 1 111 ? 1.592 20.703 -4.012 1 96.12 111 ALA A O 1
ATOM 834 N N . PHE A 1 112 ? -0.375 21.688 -3.865 1 93.62 112 PHE A N 1
ATOM 835 C CA . PHE A 1 112 ? -0.244 22.375 -5.152 1 93.62 112 PHE A CA 1
ATOM 836 C C . PHE A 1 112 ? 0.843 23.438 -5.098 1 93.62 112 PHE A C 1
ATOM 838 O O . PHE A 1 112 ? 1.318 23.906 -6.133 1 93.62 112 PHE A O 1
ATOM 845 N N . LEU A 1 113 ? 1.234 23.766 -3.893 1 94.88 113 LEU A N 1
ATOM 846 C CA . LEU A 1 113 ? 2.168 24.875 -3.748 1 94.88 113 LEU A CA 1
ATOM 847 C C . LEU A 1 113 ? 3.57 24.375 -3.426 1 94.88 113 LEU A C 1
ATOM 849 O O . LEU A 1 113 ? 4.488 25.172 -3.219 1 94.88 113 LEU A O 1
ATOM 853 N N . CYS A 1 114 ? 3.748 23.109 -3.492 1 95.62 114 CYS A N 1
ATOM 854 C CA . CYS A 1 114 ? 4.965 22.516 -2.947 1 95.62 114 CYS A CA 1
ATOM 855 C C . CYS A 1 114 ? 6.168 22.828 -3.826 1 95.62 114 CYS A C 1
ATOM 857 O O . CYS A 1 114 ? 7.312 22.672 -3.398 1 95.62 114 CYS A O 1
ATOM 859 N N . ARG A 1 115 ? 5.961 23.312 -5.035 1 94.38 115 ARG A N 1
ATOM 860 C CA . ARG A 1 115 ? 7.078 23.641 -5.914 1 94.38 115 ARG A CA 1
ATOM 861 C C . ARG A 1 115 ? 7.387 25.125 -5.883 1 94.38 115 ARG A C 1
ATOM 863 O O . ARG A 1 115 ? 8.398 25.562 -6.43 1 94.38 115 ARG A O 1
ATOM 870 N N . GLN A 1 116 ? 6.508 25.922 -5.32 1 96 116 GLN A N 1
ATOM 871 C CA . GLN A 1 116 ? 6.707 27.375 -5.281 1 96 116 GLN A CA 1
ATOM 872 C C . GLN A 1 116 ? 7.824 27.75 -4.312 1 96 116 GLN A C 1
ATOM 874 O O . GLN A 1 116 ? 7.617 27.781 -3.1 1 96 116 GLN A O 1
ATOM 879 N N . THR A 1 117 ? 8.945 28.156 -4.898 1 97 117 THR A N 1
ATOM 880 C CA . THR A 1 117 ? 10.172 28.344 -4.121 1 97 117 THR A CA 1
ATOM 881 C C . THR A 1 117 ? 9.977 29.406 -3.057 1 97 117 THR A C 1
ATOM 883 O O . THR A 1 117 ? 10.227 29.172 -1.873 1 97 117 THR A O 1
ATOM 886 N N . ASN A 1 118 ? 9.484 30.578 -3.465 1 97.19 118 ASN A N 1
ATOM 887 C CA . ASN A 1 118 ? 9.297 31.656 -2.512 1 97.19 118 ASN A CA 1
ATOM 888 C C . ASN A 1 118 ? 8.336 31.266 -1.396 1 97.19 118 ASN A C 1
ATOM 890 O O . ASN A 1 118 ? 8.57 31.578 -0.227 1 97.19 118 ASN A O 1
ATOM 894 N N . PHE A 1 119 ? 7.324 30.625 -1.761 1 97.62 119 PHE A N 1
ATOM 895 C CA . PHE A 1 119 ? 6.324 30.188 -0.789 1 97.62 119 PHE A CA 1
ATOM 896 C C . PHE A 1 119 ? 6.938 29.25 0.24 1 97.62 119 PHE A C 1
ATOM 898 O O . PHE A 1 119 ? 6.816 29.484 1.446 1 97.62 119 PHE A O 1
ATOM 905 N N . ILE A 1 120 ? 7.625 28.219 -0.25 1 98.12 120 ILE A N 1
ATOM 906 C CA . ILE A 1 120 ? 8.227 27.203 0.619 1 98.12 120 ILE A CA 1
ATOM 907 C C . ILE A 1 120 ? 9.234 27.859 1.557 1 98.12 120 ILE A C 1
ATOM 909 O O . ILE A 1 120 ? 9.227 27.609 2.762 1 98.12 120 ILE A O 1
ATOM 913 N N . GLN A 1 121 ? 10.023 28.719 1.052 1 98.06 121 GLN A N 1
ATOM 914 C CA . GLN A 1 121 ? 11.062 29.375 1.85 1 98.06 121 GLN A CA 1
ATOM 915 C C . GLN A 1 121 ? 10.461 30.344 2.852 1 98.06 121 GLN A C 1
ATOM 917 O O . GLN A 1 121 ? 10.922 30.453 3.99 1 98.06 121 GLN A O 1
ATOM 922 N N . ASN A 1 122 ? 9.438 31.078 2.436 1 98.44 122 ASN A N 1
ATOM 923 C CA . ASN A 1 122 ? 8.766 31.984 3.361 1 98.44 122 ASN A CA 1
ATOM 924 C C . ASN A 1 122 ? 8.156 31.234 4.539 1 98.44 122 ASN A C 1
ATOM 926 O O . ASN A 1 122 ? 8.281 31.672 5.688 1 98.44 122 ASN A O 1
ATOM 930 N N . VAL A 1 123 ? 7.512 30.125 4.27 1 98.62 123 VAL A N 1
ATOM 931 C CA . VAL A 1 123 ? 6.91 29.312 5.324 1 98.62 123 VAL A CA 1
ATOM 932 C C . VAL A 1 123 ? 7.996 28.781 6.25 1 98.62 123 VAL A C 1
ATOM 934 O O . VAL A 1 123 ? 7.867 28.859 7.477 1 98.62 123 VAL A O 1
ATOM 937 N N . ALA A 1 124 ? 9.094 28.312 5.695 1 98.25 124 ALA A N 1
ATOM 938 C CA . ALA A 1 124 ? 10.195 27.75 6.469 1 98.25 124 ALA A CA 1
ATOM 939 C C . ALA A 1 124 ? 10.844 28.812 7.344 1 98.25 124 ALA A C 1
ATOM 941 O O . ALA A 1 124 ? 11.273 28.531 8.469 1 98.25 124 ALA A O 1
ATOM 942 N N . ARG A 1 125 ? 10.898 30.078 6.887 1 98.06 125 ARG A N 1
ATOM 943 C CA . ARG A 1 125 ? 11.547 31.172 7.602 1 98.06 125 ARG A CA 1
ATOM 944 C C . ARG A 1 125 ? 10.789 31.516 8.883 1 98.06 125 ARG A C 1
ATOM 946 O O . ARG A 1 125 ? 11.352 32.125 9.797 1 98.06 125 ARG A O 1
ATOM 953 N N . ALA A 1 126 ? 9.523 31.094 8.938 1 97.5 126 ALA A N 1
ATOM 954 C CA . ALA A 1 126 ? 8.719 31.391 10.117 1 97.5 126 ALA A CA 1
ATOM 955 C C . ALA A 1 126 ? 9.273 30.688 11.352 1 97.5 126 ALA A C 1
ATOM 957 O O . ALA A 1 126 ? 8.922 31.031 12.484 1 97.5 126 ALA A O 1
ATOM 958 N N . GLY A 1 127 ? 10.047 29.594 11.156 1 96.5 127 GLY A N 1
ATOM 959 C CA . GLY A 1 127 ? 10.805 29 12.242 1 96.5 127 GLY A CA 1
ATOM 960 C C . GLY A 1 127 ? 10.039 27.906 12.969 1 96.5 127 GLY A C 1
ATOM 961 O O . GLY A 1 127 ? 10.523 27.359 13.961 1 96.5 127 GLY A O 1
ATOM 962 N N . ARG A 1 128 ? 8.875 27.641 12.547 1 98.31 128 ARG A N 1
ATOM 963 C CA . ARG A 1 128 ? 8.086 26.547 13.094 1 98.31 128 ARG A CA 1
ATOM 964 C C . ARG A 1 128 ? 8.305 25.266 12.297 1 98.31 128 ARG A C 1
ATOM 966 O O . ARG A 1 128 ? 8.727 25.312 11.141 1 98.31 128 ARG A O 1
ATOM 973 N N . PRO A 1 129 ? 8.062 24.062 12.984 1 98.75 129 PRO A N 1
ATOM 974 C CA . PRO A 1 129 ? 8 22.844 12.172 1 98.75 129 PRO A CA 1
ATOM 975 C C . PRO A 1 129 ? 7.047 22.969 10.984 1 98.75 129 PRO A C 1
ATOM 977 O O . PRO A 1 129 ? 6.008 23.625 11.094 1 98.75 129 PRO A O 1
ATOM 980 N N . VAL A 1 130 ? 7.43 22.344 9.859 1 98.75 130 VAL A N 1
ATOM 981 C CA . VAL A 1 130 ? 6.621 22.438 8.648 1 98.75 130 VAL A CA 1
ATOM 982 C C . VAL A 1 130 ? 6.262 21.047 8.141 1 98.75 130 VAL A C 1
ATOM 984 O O . VAL A 1 130 ? 7.105 20.141 8.133 1 98.75 130 VAL A O 1
ATOM 987 N N . ASN A 1 131 ? 5.02 20.828 7.828 1 98.88 131 ASN A N 1
ATOM 988 C CA . ASN A 1 131 ? 4.543 19.656 7.09 1 98.88 131 ASN A CA 1
ATOM 989 C C . ASN A 1 131 ? 4.285 19.984 5.625 1 98.88 131 ASN A C 1
ATOM 991 O O . ASN A 1 131 ? 3.338 20.703 5.301 1 98.88 131 ASN A O 1
ATOM 995 N N . ILE A 1 132 ? 5.082 19.453 4.766 1 98.75 132 ILE A N 1
ATOM 996 C CA . ILE A 1 132 ? 4.961 19.781 3.35 1 98.75 132 ILE A CA 1
ATOM 997 C C . ILE A 1 132 ? 4.254 18.641 2.611 1 98.75 132 ILE A C 1
ATOM 999 O O . ILE A 1 132 ? 4.805 17.547 2.463 1 98.75 132 ILE A O 1
ATOM 1003 N N . LYS A 1 133 ? 3.082 18.938 2.123 1 98.69 133 LYS A N 1
ATOM 1004 C CA . LYS A 1 133 ? 2.35 17.969 1.322 1 98.69 133 LYS A CA 1
ATOM 1005 C C . LYS A 1 133 ? 2.973 17.812 -0.063 1 98.69 133 LYS A C 1
ATOM 1007 O O . LYS A 1 133 ? 3.211 18.812 -0.755 1 98.69 133 LYS A O 1
ATOM 1012 N N . LYS A 1 134 ? 3.227 16.578 -0.433 1 98.56 134 LYS A N 1
ATOM 1013 C CA . LYS A 1 134 ? 3.75 16.312 -1.769 1 98.56 134 LYS A CA 1
ATOM 1014 C C . LYS A 1 134 ? 2.703 16.609 -2.84 1 98.56 134 LYS A C 1
ATOM 1016 O O . LYS A 1 134 ? 1.541 16.219 -2.705 1 98.56 134 LYS A O 1
ATOM 1021 N N . GLY A 1 135 ? 3.197 17.328 -3.848 1 97.12 135 GLY A N 1
ATOM 1022 C CA . GLY A 1 135 ? 2.309 17.547 -4.977 1 97.12 135 GLY A CA 1
ATOM 1023 C C . GLY A 1 135 ? 1.84 16.25 -5.625 1 97.12 135 GLY A C 1
ATOM 1024 O O . GLY A 1 135 ? 2.615 15.312 -5.77 1 97.12 135 GLY A O 1
ATOM 1025 N N . GLN A 1 136 ? 0.551 16.234 -6.113 1 95.88 136 GLN A N 1
ATOM 1026 C CA . GLN A 1 136 ? -0.032 15.047 -6.727 1 95.88 136 GLN A CA 1
ATOM 1027 C C . GLN A 1 136 ? 0.595 14.766 -8.086 1 95.88 136 GLN A C 1
ATOM 1029 O O . GLN A 1 136 ? 0.377 13.703 -8.672 1 95.88 136 GLN A O 1
ATOM 1034 N N . PHE A 1 137 ? 1.42 15.664 -8.555 1 94.62 137 PHE A N 1
ATOM 1035 C CA . PHE A 1 137 ? 2.064 15.531 -9.859 1 94.62 137 PHE A CA 1
ATOM 1036 C C . PHE A 1 137 ? 3.543 15.203 -9.703 1 94.62 137 PHE A C 1
ATOM 1038 O O . PHE A 1 137 ? 4.254 15.031 -10.695 1 94.62 137 PHE A O 1
ATOM 1045 N N . LEU A 1 138 ? 4.027 15.102 -8.523 1 95.62 138 LEU A N 1
ATOM 1046 C CA . LEU A 1 138 ? 5.453 14.93 -8.273 1 95.62 138 LEU A CA 1
ATOM 1047 C C . LEU A 1 138 ? 5.781 13.461 -8.008 1 95.62 138 LEU A C 1
ATOM 1049 O O . LEU A 1 138 ? 5.012 12.758 -7.352 1 95.62 138 LEU A O 1
ATOM 1053 N N . ALA A 1 139 ? 6.93 13.031 -8.477 1 95.94 139 ALA A N 1
ATOM 1054 C CA . ALA A 1 139 ? 7.512 11.773 -8.008 1 95.94 139 ALA A CA 1
ATOM 1055 C C . ALA A 1 139 ? 8.031 11.914 -6.578 1 95.94 139 ALA A C 1
ATOM 1057 O O . ALA A 1 139 ? 8.398 13.008 -6.148 1 95.94 139 ALA A O 1
ATOM 1058 N N . PRO A 1 140 ? 8.125 10.844 -5.844 1 97.62 140 PRO A N 1
ATOM 1059 C CA . PRO A 1 140 ? 8.539 10.938 -4.441 1 97.62 140 PRO A CA 1
ATOM 1060 C C . PRO A 1 140 ? 9.961 11.461 -4.281 1 97.62 140 PRO A C 1
ATOM 1062 O O . PRO A 1 140 ? 10.258 12.188 -3.33 1 97.62 140 PRO A O 1
ATOM 1065 N N . TRP A 1 141 ? 10.914 11.117 -5.199 1 97.31 141 TRP A N 1
ATOM 1066 C CA . TRP A 1 141 ? 12.305 11.531 -5.059 1 97.31 141 TRP A CA 1
ATOM 1067 C C . TRP A 1 141 ? 12.453 13.031 -5.309 1 97.31 141 TRP A C 1
ATOM 1069 O O . TRP A 1 141 ? 13.461 13.633 -4.93 1 97.31 141 TRP A O 1
ATOM 1079 N N . ASP A 1 142 ? 11.469 13.641 -5.922 1 97.81 142 ASP A N 1
ATOM 1080 C CA . ASP A 1 142 ? 11.508 15.078 -6.164 1 97.81 142 ASP A CA 1
ATOM 1081 C C . ASP A 1 142 ? 11.336 15.867 -4.863 1 97.81 142 ASP A C 1
ATOM 1083 O O . ASP A 1 142 ? 11.664 17.047 -4.801 1 97.81 142 ASP A O 1
ATOM 1087 N N . MET A 1 143 ? 10.867 15.25 -3.855 1 98.44 143 MET A N 1
ATOM 1088 C CA . MET A 1 143 ? 10.625 15.93 -2.584 1 98.44 143 MET A CA 1
ATOM 1089 C C . MET A 1 143 ? 11.945 16.359 -1.938 1 98.44 143 MET A C 1
ATOM 1091 O O . MET A 1 143 ? 11.961 17.25 -1.09 1 98.44 143 MET A O 1
ATOM 1095 N N . GLN A 1 144 ? 13.039 15.68 -2.367 1 98.31 144 GLN A N 1
ATOM 1096 C CA . GLN A 1 144 ? 14.328 16.109 -1.855 1 98.31 144 GLN A CA 1
ATOM 1097 C C . GLN A 1 144 ? 14.586 17.578 -2.188 1 98.31 144 GLN A C 1
ATOM 1099 O O . GLN A 1 144 ? 15.078 18.344 -1.345 1 98.31 144 GLN A O 1
ATOM 1104 N N . ASN A 1 145 ? 14.242 17.953 -3.402 1 98.25 145 ASN A N 1
ATOM 1105 C CA . ASN A 1 145 ? 14.43 19.328 -3.82 1 98.25 145 ASN A CA 1
ATOM 1106 C C . ASN A 1 145 ? 13.562 20.281 -3 1 98.25 145 ASN A C 1
ATOM 1108 O O . ASN A 1 145 ? 13.992 21.406 -2.684 1 98.25 145 ASN A O 1
ATOM 1112 N N . VAL A 1 146 ? 12.383 19.891 -2.672 1 98.19 146 VAL A N 1
ATOM 1113 C CA . VAL A 1 146 ? 11.469 20.703 -1.874 1 98.19 146 VAL A CA 1
ATOM 1114 C C . VAL A 1 146 ? 12.031 20.875 -0.467 1 98.19 146 VAL A C 1
ATOM 1116 O O . VAL A 1 146 ? 12.055 22 0.058 1 98.19 146 VAL A O 1
ATOM 1119 N N . VAL A 1 147 ? 12.508 19.797 0.107 1 98.56 147 VAL A N 1
ATOM 1120 C CA . VAL A 1 147 ? 13.109 19.812 1.437 1 98.56 147 VAL A CA 1
ATOM 1121 C C . VAL A 1 147 ? 14.344 20.719 1.435 1 98.56 147 VAL A C 1
ATOM 1123 O O . VAL A 1 147 ? 14.539 21.516 2.355 1 98.56 147 VAL A O 1
ATOM 1126 N N . ASP A 1 148 ? 15.141 20.609 0.369 1 98.5 148 ASP A N 1
ATOM 1127 C CA . ASP A 1 148 ? 16.344 21.422 0.263 1 98.5 148 ASP A CA 1
ATOM 1128 C C . ASP A 1 148 ? 16.016 22.922 0.233 1 98.5 148 ASP A C 1
ATOM 1130 O O . ASP A 1 148 ? 16.688 23.719 0.879 1 98.5 148 ASP A O 1
ATOM 1134 N N . LYS A 1 149 ? 14.969 23.266 -0.491 1 98.06 149 LYS A N 1
ATOM 1135 C CA . LYS A 1 149 ? 14.523 24.656 -0.521 1 98.06 149 LYS A CA 1
ATOM 1136 C C . LYS A 1 149 ? 14.234 25.172 0.885 1 98.06 149 LYS A C 1
ATOM 1138 O O . LYS A 1 149 ? 14.609 26.297 1.232 1 98.06 149 LYS A O 1
ATOM 1143 N N . ALA A 1 150 ? 13.508 24.375 1.647 1 98.12 150 ALA A N 1
ATOM 1144 C CA . ALA A 1 150 ? 13.141 24.766 3.008 1 98.12 150 ALA A CA 1
ATOM 1145 C C . ALA A 1 150 ? 14.375 24.859 3.902 1 98.12 150 ALA A C 1
ATOM 1147 O O . ALA A 1 150 ? 14.523 25.828 4.652 1 98.12 150 ALA A O 1
ATOM 1148 N N . ARG A 1 151 ? 15.289 23.938 3.811 1 98.12 151 ARG A N 1
ATOM 1149 C CA . ARG A 1 151 ? 16.484 23.875 4.645 1 98.12 151 ARG A CA 1
ATOM 1150 C C . ARG A 1 151 ? 17.422 25.031 4.34 1 98.12 151 ARG A C 1
ATOM 1152 O O . ARG A 1 151 ? 18.125 25.531 5.23 1 98.12 151 ARG A O 1
ATOM 1159 N N . GLU A 1 152 ? 17.406 25.469 3.166 1 98.12 152 GLU A N 1
ATOM 1160 C CA . GLU A 1 152 ? 18.297 26.531 2.709 1 98.12 152 GLU A CA 1
ATOM 1161 C C . GLU A 1 152 ? 18.094 27.797 3.512 1 98.12 152 GLU A C 1
ATOM 1163 O O . GLU A 1 152 ? 18.984 28.656 3.59 1 98.12 152 GLU A O 1
ATOM 1168 N N . VAL A 1 153 ? 16.938 27.922 4.113 1 98.19 153 VAL A N 1
ATOM 1169 C CA . VAL A 1 153 ? 16.672 29.156 4.836 1 98.19 153 VAL A CA 1
ATOM 1170 C C . VAL A 1 153 ? 16.75 28.906 6.34 1 98.19 153 VAL A C 1
ATOM 1172 O O . VAL A 1 153 ? 16.281 29.719 7.137 1 98.19 153 VAL A O 1
ATOM 1175 N N . GLY A 1 154 ? 17.219 27.766 6.734 1 97.31 154 GLY A N 1
ATOM 1176 C CA . GLY A 1 154 ? 17.641 27.547 8.109 1 97.31 154 GLY A CA 1
ATOM 1177 C C . GLY A 1 154 ? 16.672 26.734 8.922 1 97.31 154 GLY A C 1
ATOM 1178 O O . GLY A 1 154 ? 16.812 26.594 10.141 1 97.31 154 GLY A O 1
ATOM 1179 N N . ASN A 1 155 ? 15.656 26.234 8.328 1 97.44 155 ASN A N 1
ATOM 1180 C CA . ASN A 1 155 ? 14.711 25.391 9.047 1 97.44 155 ASN A CA 1
ATOM 1181 C C . ASN A 1 155 ? 14.969 23.906 8.805 1 97.44 155 ASN A C 1
ATOM 1183 O O . ASN A 1 155 ? 14.93 23.438 7.66 1 97.44 155 ASN A O 1
ATOM 1187 N N . ASP A 1 156 ? 15.148 23.156 9.875 1 97.12 156 ASP A N 1
ATOM 1188 C CA . ASP A 1 156 ? 15.43 21.734 9.742 1 97.12 156 ASP A CA 1
ATOM 1189 C C . ASP A 1 156 ? 14.281 20.891 10.273 1 97.12 156 ASP A C 1
ATOM 1191 O O . ASP A 1 156 ? 14.328 19.656 10.227 1 97.12 156 ASP A O 1
ATOM 1195 N N . GLN A 1 157 ? 13.266 21.531 10.773 1 98.25 157 GLN A N 1
ATOM 1196 C CA . GLN A 1 157 ? 12.102 20.812 11.289 1 98.25 157 GLN A CA 1
ATOM 1197 C C . GLN A 1 157 ? 11.055 20.609 10.203 1 98.25 157 GLN A C 1
ATOM 1199 O O . GLN A 1 157 ? 10.023 21.281 10.188 1 98.25 157 GLN A O 1
ATOM 1204 N N . ILE A 1 158 ? 11.375 19.656 9.344 1 98.75 158 ILE A N 1
ATOM 1205 C CA . ILE A 1 158 ? 10.578 19.484 8.133 1 98.75 158 ILE A CA 1
ATOM 1206 C C . ILE A 1 158 ? 10.031 18.047 8.078 1 98.75 158 ILE A C 1
ATOM 1208 O O . ILE A 1 158 ? 10.773 17.094 8.289 1 98.75 158 ILE A O 1
ATOM 1212 N N . MET A 1 159 ? 8.742 17.906 7.867 1 98.88 159 MET A N 1
ATOM 1213 C CA . MET A 1 159 ? 8.102 16.641 7.508 1 98.88 159 MET A CA 1
ATOM 1214 C C . MET A 1 159 ? 7.684 16.641 6.043 1 98.88 159 MET A C 1
ATOM 1216 O O . MET A 1 159 ? 7.402 17.703 5.473 1 98.88 159 MET A O 1
ATOM 1220 N N . VAL A 1 160 ? 7.703 15.492 5.422 1 98.88 160 VAL A N 1
ATOM 1221 C CA . VAL A 1 160 ? 7.191 15.32 4.066 1 98.88 160 VAL A CA 1
ATOM 1222 C C . VAL A 1 160 ? 5.965 14.406 4.086 1 98.88 160 VAL A C 1
ATOM 1224 O O . VAL A 1 160 ? 5.973 13.359 4.738 1 98.88 160 VAL A O 1
ATOM 1227 N N . CYS A 1 161 ? 4.945 14.852 3.398 1 98.94 161 CYS A N 1
ATOM 1228 C CA . CYS A 1 161 ? 3.648 14.195 3.541 1 98.94 161 CYS A CA 1
ATOM 1229 C C . CYS A 1 161 ? 3.121 13.734 2.189 1 98.94 161 CYS A C 1
ATOM 1231 O O . CYS A 1 161 ? 2.914 14.547 1.287 1 98.94 161 CYS A O 1
ATOM 1233 N N . GLU A 1 162 ? 2.922 12.406 2.049 1 98.81 162 GLU A N 1
ATOM 1234 C CA . GLU A 1 162 ? 2.32 11.797 0.865 1 98.81 162 GLU A CA 1
ATOM 1235 C C . GLU A 1 162 ? 0.797 11.812 0.952 1 98.81 162 GLU A C 1
ATOM 1237 O O . GLU A 1 162 ? 0.228 11.508 2.002 1 98.81 162 GLU A O 1
ATOM 1242 N N . ARG A 1 163 ? 0.208 12.203 -0.143 1 97.94 163 ARG A N 1
ATOM 1243 C CA . ARG A 1 163 ? -1.251 12.227 -0.115 1 97.94 163 ARG A CA 1
ATOM 1244 C C . ARG A 1 163 ? -1.833 11.719 -1.431 1 97.94 163 ARG A C 1
ATOM 1246 O O . ARG A 1 163 ? -3.01 11.945 -1.721 1 97.94 163 ARG A O 1
ATOM 1253 N N . GLY A 1 164 ? -1.041 11.031 -2.221 1 97.25 164 GLY A N 1
ATOM 1254 C CA . GLY A 1 164 ? -1.502 10.453 -3.471 1 97.25 164 GLY A CA 1
ATOM 1255 C C . GLY A 1 164 ? -0.971 11.172 -4.695 1 97.25 164 GLY A C 1
ATOM 1256 O O . GLY A 1 164 ? -0.568 12.336 -4.609 1 97.25 164 GLY A O 1
ATOM 1257 N N . VAL A 1 165 ? -0.968 10.484 -5.777 1 96.81 165 VAL A N 1
ATOM 1258 C CA . VAL A 1 165 ? -0.549 10.984 -7.082 1 96.81 165 VAL A CA 1
ATOM 1259 C C . VAL A 1 165 ? -1.709 10.875 -8.07 1 96.81 165 VAL A C 1
ATOM 1261 O O . VAL A 1 165 ? -2.445 9.891 -8.07 1 96.81 165 VAL A O 1
ATOM 1264 N N . SER A 1 166 ? -1.828 11.852 -8.883 1 94.81 166 SER A N 1
ATOM 1265 C CA . SER A 1 166 ? -2.885 11.82 -9.891 1 94.81 166 SER A CA 1
ATOM 1266 C C . SER A 1 166 ? -2.744 10.609 -10.797 1 94.81 166 SER A C 1
ATOM 1268 O O . SER A 1 166 ? -1.676 10.367 -11.367 1 94.81 166 SER A O 1
ATOM 1270 N N . PHE A 1 167 ? -3.762 9.828 -10.688 1 91.19 167 PHE A N 1
ATOM 1271 C CA . PHE A 1 167 ? -3.857 8.609 -11.477 1 91.19 167 PHE A CA 1
ATOM 1272 C C . PHE A 1 167 ? -5.098 8.633 -12.359 1 91.19 167 PHE A C 1
ATOM 1274 O O . PHE A 1 167 ? -6.191 8.266 -11.922 1 91.19 167 PHE A O 1
ATOM 1281 N N . GLY A 1 168 ? -5.066 9.203 -13.5 1 84.19 168 GLY A N 1
ATOM 1282 C CA . GLY A 1 168 ? -6.242 9.32 -14.352 1 84.19 168 GLY A CA 1
ATOM 1283 C C . GLY A 1 168 ? -7.176 10.438 -13.93 1 84.19 168 GLY A C 1
ATOM 1284 O O . GLY A 1 168 ? -6.996 11.039 -12.867 1 84.19 168 GLY A O 1
ATOM 1285 N N . TYR A 1 169 ? -8.062 10.883 -14.531 1 83.56 169 TYR A N 1
ATOM 1286 C CA . TYR A 1 169 ? -8.984 12.016 -14.469 1 83.56 169 TYR A CA 1
ATOM 1287 C C . TYR A 1 169 ? -9.234 12.438 -13.031 1 83.56 169 TYR A C 1
ATOM 1289 O O . TYR A 1 169 ? -8.852 13.539 -12.625 1 83.56 169 TYR A O 1
ATOM 1297 N N . ASN A 1 170 ? -9.789 11.641 -12.125 1 89.75 170 ASN A N 1
ATOM 1298 C CA . ASN A 1 170 ? -10.133 12.18 -10.812 1 89.75 170 ASN A CA 1
ATOM 1299 C C . ASN A 1 170 ? -9.672 11.25 -9.688 1 89.75 170 ASN A C 1
ATOM 1301 O O . ASN A 1 170 ? -10.086 11.406 -8.539 1 89.75 170 ASN A O 1
ATOM 1305 N N . THR A 1 171 ? -8.789 10.352 -10.109 1 91.94 171 THR A N 1
ATOM 1306 C CA . THR A 1 171 ? -8.406 9.383 -9.094 1 91.94 171 THR A CA 1
ATOM 1307 C C . THR A 1 171 ? -6.977 9.648 -8.617 1 91.94 171 THR A C 1
ATOM 1309 O O . THR A 1 171 ? -6.117 10.047 -9.406 1 91.94 171 THR A O 1
ATOM 1312 N N . LEU A 1 172 ? -6.789 9.469 -7.332 1 96 172 LEU A N 1
ATOM 1313 C CA . LEU A 1 172 ? -5.438 9.438 -6.777 1 96 172 LEU A CA 1
ATOM 1314 C C . LEU A 1 172 ? -5.02 8.008 -6.441 1 96 172 LEU A C 1
ATOM 1316 O O . LEU A 1 172 ? -5.859 7.18 -6.086 1 96 172 LEU A O 1
ATOM 1320 N N . VAL A 1 173 ? -3.756 7.734 -6.594 1 96.94 173 VAL A N 1
ATOM 1321 C CA . VAL A 1 173 ? -3.18 6.469 -6.152 1 96.94 173 VAL A CA 1
ATOM 1322 C C . VAL A 1 173 ? -1.942 6.734 -5.297 1 96.94 173 VAL A C 1
ATOM 1324 O O . VAL A 1 173 ? -1.158 7.641 -5.59 1 96.94 173 VAL A O 1
ATOM 1327 N N . SER A 1 174 ? -1.866 6.035 -4.223 1 97.62 174 SER A N 1
ATOM 1328 C CA . SER A 1 174 ? -0.688 6.113 -3.363 1 97.62 174 SER A CA 1
ATOM 1329 C C . SER A 1 174 ? 0.213 4.895 -3.547 1 97.62 174 SER A C 1
ATOM 1331 O O . SER A 1 174 ? -0.123 3.797 -3.104 1 97.62 174 SER A O 1
ATOM 1333 N N . ASP A 1 175 ? 1.311 5.098 -4.266 1 97.56 175 ASP A N 1
ATOM 1334 C CA . ASP A 1 175 ? 2.324 4.051 -4.355 1 97.56 175 ASP A CA 1
ATOM 1335 C C . ASP A 1 175 ? 3.156 3.982 -3.074 1 97.56 175 ASP A C 1
ATOM 1337 O O . ASP A 1 175 ? 3.955 4.879 -2.799 1 97.56 175 ASP A O 1
ATOM 1341 N N . MET A 1 176 ? 3.092 2.865 -2.354 1 98.75 176 MET A N 1
ATOM 1342 C CA . MET A 1 176 ? 3.738 2.76 -1.048 1 98.75 176 MET A CA 1
ATOM 1343 C C . MET A 1 176 ? 5.258 2.797 -1.187 1 98.75 176 MET A C 1
ATOM 1345 O O . MET A 1 176 ? 5.965 3.129 -0.233 1 98.75 176 MET A O 1
ATOM 1349 N N . ARG A 1 177 ? 5.867 2.531 -2.379 1 98.06 177 ARG A N 1
ATOM 1350 C CA . ARG A 1 177 ? 7.297 2.701 -2.611 1 98.06 177 ARG A CA 1
ATOM 1351 C C . ARG A 1 177 ? 7.727 4.141 -2.352 1 98.06 177 ARG A C 1
ATOM 1353 O O . ARG A 1 177 ? 8.859 4.391 -1.929 1 98.06 177 ARG A O 1
ATOM 1360 N N . GLY A 1 178 ? 6.723 5.059 -2.678 1 98.19 178 GLY A N 1
ATOM 1361 C CA . GLY A 1 178 ? 7.008 6.473 -2.508 1 98.19 178 GLY A CA 1
ATOM 1362 C C . GLY A 1 178 ? 7.324 6.848 -1.072 1 98.19 178 GLY A C 1
ATOM 1363 O O . GLY A 1 178 ? 8.148 7.73 -0.822 1 98.19 178 GLY A O 1
ATOM 1364 N N . LEU A 1 179 ? 6.719 6.199 -0.121 1 98.75 179 LEU A N 1
ATOM 1365 C CA . LEU A 1 179 ? 6.98 6.457 1.291 1 98.75 179 LEU A CA 1
ATOM 1366 C C . LEU A 1 179 ? 8.414 6.086 1.655 1 98.75 179 LEU A C 1
ATOM 1368 O O . LEU A 1 179 ? 9.102 6.848 2.332 1 98.75 179 LEU A O 1
ATOM 1372 N N . ALA A 1 180 ? 8.844 4.914 1.189 1 98.44 180 ALA A N 1
ATOM 1373 C CA . ALA A 1 180 ? 10.219 4.477 1.435 1 98.44 180 ALA A CA 1
ATOM 1374 C C . ALA A 1 180 ? 11.219 5.402 0.758 1 98.44 180 ALA A C 1
ATOM 1376 O O . ALA A 1 180 ? 12.25 5.75 1.345 1 98.44 180 ALA A O 1
ATOM 1377 N N . ILE A 1 181 ? 10.922 5.797 -0.435 1 98.19 181 ILE A N 1
ATOM 1378 C CA . ILE A 1 181 ? 11.789 6.688 -1.192 1 98.19 181 ILE A CA 1
ATOM 1379 C C . ILE A 1 181 ? 11.945 8.016 -0.453 1 98.19 181 ILE A C 1
ATOM 1381 O O . ILE A 1 181 ? 13.047 8.547 -0.335 1 98.19 181 ILE A O 1
ATOM 1385 N N . MET A 1 182 ? 10.875 8.531 0.109 1 98.5 182 MET A N 1
ATOM 1386 C CA . MET A 1 182 ? 10.883 9.836 0.763 1 98.5 182 MET A CA 1
ATOM 1387 C C . MET A 1 182 ? 11.648 9.781 2.08 1 98.5 182 MET A C 1
ATOM 1389 O O . MET A 1 182 ? 12.047 10.812 2.615 1 98.5 182 MET A O 1
ATOM 1393 N N . ARG A 1 183 ? 11.852 8.578 2.639 1 98.12 183 ARG A N 1
ATOM 1394 C CA . ARG A 1 183 ? 12.727 8.461 3.801 1 98.12 183 ARG A CA 1
ATOM 1395 C C . ARG A 1 183 ? 14.125 8.984 3.488 1 98.12 183 ARG A C 1
ATOM 1397 O O . ARG A 1 183 ? 14.82 9.469 4.379 1 98.12 183 ARG A O 1
ATOM 1404 N N . GLY A 1 184 ? 14.453 8.922 2.227 1 97.19 184 GLY A N 1
ATOM 1405 C CA . GLY A 1 184 ? 15.766 9.367 1.791 1 97.19 184 GLY A CA 1
ATOM 1406 C C . GLY A 1 184 ? 15.992 10.852 2.006 1 97.19 184 GLY A C 1
ATOM 1407 O O . GLY A 1 184 ? 17.125 11.32 1.993 1 97.19 184 GLY A O 1
ATOM 1408 N N . THR A 1 185 ? 14.945 11.633 2.223 1 97.81 185 THR A N 1
ATOM 1409 C CA . THR A 1 185 ? 15.078 13.062 2.49 1 97.81 185 THR A CA 1
ATOM 1410 C C . THR A 1 185 ? 15.656 13.305 3.881 1 97.81 185 THR A C 1
ATOM 1412 O O . THR A 1 185 ? 16.094 14.414 4.195 1 97.81 185 THR A O 1
ATOM 1415 N N . GLY A 1 186 ? 15.562 12.281 4.758 1 97.56 186 GLY A N 1
ATOM 1416 C CA . GLY A 1 186 ? 15.984 12.438 6.141 1 97.56 186 GLY A CA 1
ATOM 1417 C C . GLY A 1 186 ? 14.914 13.07 7.016 1 97.56 186 GLY A C 1
ATOM 1418 O O . GLY A 1 186 ? 15.148 13.344 8.195 1 97.56 186 GLY A O 1
ATOM 1419 N N . CYS A 1 187 ? 13.781 13.336 6.43 1 98.62 187 CYS A N 1
ATOM 1420 C CA . CYS A 1 187 ? 12.664 13.914 7.164 1 98.62 187 CYS A CA 1
ATOM 1421 C C . CYS A 1 187 ? 11.68 12.828 7.598 1 98.62 187 CYS A C 1
ATOM 1423 O O . CYS A 1 187 ? 11.531 11.812 6.918 1 98.62 187 CYS A O 1
ATOM 1425 N N . PRO A 1 188 ? 10.992 13.031 8.797 1 98.88 188 PRO A N 1
ATOM 1426 C CA . PRO A 1 188 ? 9.852 12.148 9.062 1 98.88 188 PRO A CA 1
ATOM 1427 C C . PRO A 1 188 ? 8.836 12.141 7.926 1 98.88 188 PRO A C 1
ATOM 1429 O O . PRO A 1 188 ? 8.453 13.203 7.426 1 98.88 188 PRO A O 1
ATOM 1432 N N . VAL A 1 189 ? 8.453 10.945 7.496 1 98.94 189 VAL A N 1
ATOM 1433 C CA . VAL A 1 189 ? 7.457 10.781 6.445 1 98.94 189 VAL A CA 1
ATOM 1434 C C . VAL A 1 189 ? 6.07 10.617 7.07 1 98.94 189 VAL A C 1
ATOM 1436 O O . VAL A 1 189 ? 5.891 9.828 7.996 1 98.94 189 VAL A O 1
ATOM 1439 N N . VAL A 1 190 ? 5.102 11.43 6.578 1 98.94 190 VAL A N 1
ATOM 1440 C CA . VAL A 1 190 ? 3.709 11.375 7.008 1 98.94 190 VAL A CA 1
ATOM 1441 C C . VAL A 1 190 ? 2.832 10.891 5.855 1 98.94 190 VAL A C 1
ATOM 1443 O O . VAL A 1 190 ? 3.064 11.25 4.699 1 98.94 190 VAL A O 1
ATOM 1446 N N . PHE A 1 191 ? 1.877 10.062 6.188 1 99 191 PHE A N 1
ATOM 1447 C CA . PHE A 1 191 ? 0.908 9.648 5.18 1 99 191 PHE A CA 1
ATOM 1448 C C . PHE A 1 191 ? -0.456 10.266 5.449 1 99 191 PHE A C 1
ATOM 1450 O O . PHE A 1 191 ? -1.029 10.078 6.527 1 99 191 PHE A O 1
ATOM 1457 N N . ASP A 1 192 ? -0.951 11.039 4.504 1 98.94 192 ASP A N 1
ATOM 1458 C CA . ASP A 1 192 ? -2.295 11.609 4.551 1 98.94 192 ASP A CA 1
ATOM 1459 C C . ASP A 1 192 ? -3.332 10.609 4.043 1 98.94 192 ASP A C 1
ATOM 1461 O O . ASP A 1 192 ? -3.621 10.562 2.848 1 98.94 192 ASP A O 1
ATOM 1465 N N . ALA A 1 193 ? -3.92 9.914 4.93 1 98.75 193 ALA A N 1
ATOM 1466 C CA . ALA A 1 193 ? -4.805 8.797 4.598 1 98.75 193 ALA A CA 1
ATOM 1467 C C . ALA A 1 193 ? -6.102 9.297 3.967 1 98.75 193 ALA A C 1
ATOM 1469 O O . ALA A 1 193 ? -6.648 8.664 3.062 1 98.75 193 ALA A O 1
ATOM 1470 N N . THR A 1 194 ? -6.59 10.43 4.383 1 98.44 194 THR A N 1
ATOM 1471 C CA . THR A 1 194 ? -7.91 10.891 3.969 1 98.44 194 THR A CA 1
ATOM 1472 C C . THR A 1 194 ? -7.84 11.578 2.607 1 98.44 194 THR A C 1
ATOM 1474 O O . THR A 1 194 ? -8.727 11.406 1.773 1 98.44 194 THR A O 1
ATOM 1477 N N . HIS A 1 195 ? -6.781 12.336 2.369 1 97.62 195 HIS A N 1
ATOM 1478 C CA . HIS A 1 195 ? -6.688 12.992 1.07 1 97.62 195 HIS A CA 1
ATOM 1479 C C . HIS A 1 195 ? -6.227 12.016 -0.007 1 97.62 195 HIS A C 1
ATOM 1481 O O . HIS A 1 195 ? -6.402 12.273 -1.2 1 97.62 195 HIS A O 1
ATOM 1487 N N . SER A 1 196 ? -5.66 10.922 0.367 1 97.88 196 SER A N 1
ATOM 1488 C CA . SER A 1 196 ? -5.223 9.906 -0.59 1 97.88 196 SER A CA 1
ATOM 1489 C C . SER A 1 196 ? -6.41 9.227 -1.258 1 97.88 196 SER A C 1
ATOM 1491 O O . SER A 1 196 ? -6.258 8.57 -2.287 1 97.88 196 SER A O 1
ATOM 1493 N N . VAL A 1 197 ? -7.594 9.312 -0.643 1 97.5 197 VAL A N 1
ATOM 1494 C CA . VAL A 1 197 ? -8.766 8.648 -1.205 1 97.5 197 VAL A CA 1
ATOM 1495 C C . VAL A 1 197 ? -9.656 9.672 -1.907 1 97.5 197 VAL A C 1
ATOM 1497 O O . VAL A 1 197 ? -10.805 9.383 -2.25 1 97.5 197 VAL A O 1
ATOM 1500 N N . GLN A 1 198 ? -9.133 10.844 -2.027 1 95.38 198 GLN A N 1
ATOM 1501 C CA . GLN A 1 198 ? -9.891 11.914 -2.66 1 95.38 198 GLN A CA 1
ATOM 1502 C C . GLN A 1 198 ? -10.094 11.641 -4.148 1 95.38 198 GLN A C 1
ATOM 1504 O O . GLN A 1 198 ? -9.25 11.008 -4.789 1 95.38 198 GLN A O 1
ATOM 1509 N N . GLN A 1 199 ? -11.195 12.016 -4.688 1 94.19 199 GLN A N 1
ATOM 1510 C CA . GLN A 1 199 ? -11.523 12.07 -6.109 1 94.19 199 GLN A CA 1
ATOM 1511 C C . GLN A 1 199 ? -11.852 13.5 -6.539 1 94.19 199 GLN A C 1
ATOM 1513 O O . GLN 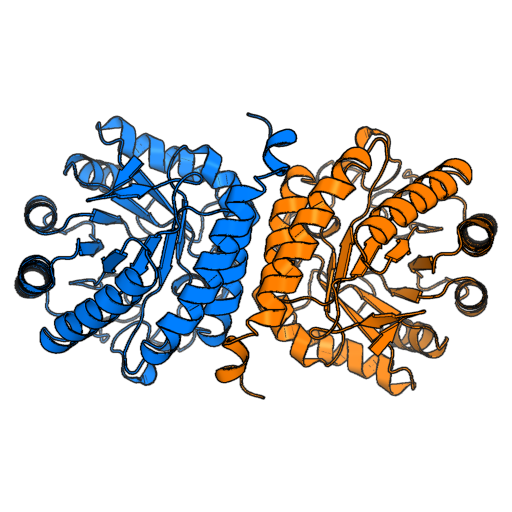A 1 199 ? -13.023 13.859 -6.672 1 94.19 199 GLN A O 1
ATOM 1518 N N . PRO A 1 200 ? -10.828 14.242 -6.801 1 88 200 PRO A N 1
ATOM 1519 C CA . PRO A 1 200 ? -11.039 15.656 -7.109 1 88 200 PRO A CA 1
ATOM 1520 C C . PRO A 1 200 ? -12.023 15.867 -8.258 1 88 200 PRO A C 1
ATOM 1522 O O . PRO A 1 200 ? -11.906 15.219 -9.305 1 88 200 PRO A O 1
ATOM 1525 N N . GLY A 1 201 ? -13.047 16.703 -8.016 1 84.81 201 GLY A N 1
ATOM 1526 C CA . GLY A 1 201 ? -14.031 17 -9.039 1 84.81 201 GLY A CA 1
ATOM 1527 C C . GLY A 1 201 ? -15.016 15.867 -9.281 1 84.81 201 GLY A C 1
ATOM 1528 O O . GLY A 1 201 ? -15.852 15.945 -10.18 1 84.81 201 GLY A O 1
ATOM 1529 N N . GLY A 1 202 ? -14.922 14.867 -8.445 1 84.69 202 GLY A N 1
ATOM 1530 C CA . GLY A 1 202 ? -15.68 13.648 -8.703 1 84.69 202 GLY A CA 1
ATOM 1531 C C . GLY A 1 202 ? -17.172 13.836 -8.516 1 84.69 202 GLY A C 1
ATOM 1532 O O . GLY A 1 202 ? -17.969 13.016 -8.984 1 84.69 202 GLY A O 1
ATOM 1533 N N . GLN A 1 203 ? -17.516 14.883 -7.789 1 84.06 203 GLN A N 1
ATOM 1534 C CA . GLN A 1 203 ? -18.938 15.172 -7.594 1 84.06 203 GLN A CA 1
ATOM 1535 C C . GLN A 1 203 ? -19.359 16.422 -8.375 1 84.06 203 GLN A C 1
ATOM 1537 O O . GLN A 1 203 ? -20.328 17.078 -8.016 1 84.06 203 GLN A O 1
ATOM 1542 N N . GLY A 1 204 ? -18.625 16.734 -9.312 1 86.88 204 GLY A N 1
ATOM 1543 C CA . GLY A 1 204 ? -18.875 17.938 -10.102 1 86.88 204 GLY A CA 1
ATOM 1544 C C . GLY A 1 204 ? -18.219 19.172 -9.516 1 86.88 204 GLY A C 1
ATOM 1545 O O . GLY A 1 204 ? -17.031 19.406 -9.719 1 86.88 204 GLY A O 1
ATOM 1546 N N . ALA A 1 205 ? -19.078 19.75 -8.625 1 79.12 205 ALA A N 1
ATOM 1547 C CA . ALA A 1 205 ? -18.609 21.031 -8.102 1 79.12 205 ALA A CA 1
ATOM 1548 C C . ALA A 1 205 ? -17.797 20.828 -6.828 1 79.12 205 ALA A C 1
ATOM 1550 O O . ALA A 1 205 ? -17.156 21.75 -6.34 1 79.12 205 ALA A O 1
ATOM 1551 N N . THR A 1 206 ? -17.688 19.547 -6.371 1 83.5 206 THR A N 1
ATOM 1552 C CA . THR A 1 206 ? -16.938 19.25 -5.152 1 83.5 206 THR A CA 1
ATOM 1553 C C . THR A 1 206 ? -16.172 17.938 -5.301 1 83.5 206 THR A C 1
ATOM 1555 O O . THR A 1 206 ? -16.469 17.141 -6.195 1 83.5 206 THR A O 1
ATOM 1558 N N . SER A 1 207 ? -15.195 17.859 -4.469 1 86.62 207 SER A N 1
ATOM 1559 C CA . SER A 1 207 ? -14.414 16.625 -4.473 1 86.62 207 SER A CA 1
ATOM 1560 C C . SER A 1 207 ? -15.219 15.453 -3.93 1 86.62 207 SER A C 1
ATOM 1562 O O . SER A 1 207 ? -15.961 15.602 -2.959 1 86.62 207 SER A O 1
ATOM 1564 N N . GLY A 1 208 ? -15.109 14.328 -4.668 1 91.31 208 GLY A N 1
ATOM 1565 C CA . GLY A 1 208 ? -15.562 13.07 -4.09 1 91.31 208 GLY A CA 1
ATOM 1566 C C . GLY A 1 208 ? -14.5 12.391 -3.246 1 91.31 208 GLY A C 1
ATOM 1567 O O . GLY A 1 208 ? -13.484 13 -2.904 1 91.31 208 GLY A O 1
ATOM 1568 N N . GLY A 1 209 ? -14.82 11.242 -2.768 1 94.88 209 GLY A N 1
ATOM 1569 C CA . GLY A 1 209 ? -13.867 10.484 -1.972 1 94.88 209 GLY A CA 1
ATOM 1570 C C . GLY A 1 209 ? -14.375 9.102 -1.598 1 94.88 209 GLY A C 1
ATOM 1571 O O . GLY A 1 209 ? -15.578 8.836 -1.684 1 94.88 209 GLY A O 1
ATOM 1572 N N . GLN A 1 210 ? -13.461 8.273 -1.271 1 95.88 210 GLN A N 1
ATOM 1573 C CA . GLN A 1 210 ? -13.734 6.898 -0.878 1 95.88 210 GLN A CA 1
ATOM 1574 C C . GLN A 1 210 ? -13.234 6.621 0.537 1 95.88 210 GLN A C 1
ATOM 1576 O O . GLN A 1 210 ? -12.312 5.832 0.731 1 95.88 210 GLN A O 1
ATOM 1581 N N . ARG A 1 211 ? -13.969 7.203 1.524 1 97.19 211 ARG A N 1
ATOM 1582 C CA . ARG A 1 211 ? -13.5 7.129 2.906 1 97.19 211 ARG A CA 1
ATOM 1583 C C . ARG A 1 211 ? -13.406 5.684 3.379 1 97.19 211 ARG A C 1
ATOM 1585 O O . ARG A 1 211 ? -12.633 5.371 4.289 1 97.19 211 ARG A O 1
ATOM 1592 N N . GLU A 1 212 ? -14.188 4.812 2.695 1 97.69 212 GLU A N 1
ATOM 1593 C CA . GLU A 1 212 ? -14.18 3.416 3.121 1 97.69 212 GLU A CA 1
ATOM 1594 C C . GLU A 1 212 ? -12.781 2.812 2.998 1 97.69 212 GLU A C 1
ATOM 1596 O O . GLU A 1 212 ? -12.477 1.809 3.643 1 97.69 212 GLU A O 1
ATOM 1601 N N . PHE A 1 213 ? -11.922 3.422 2.221 1 98.31 213 PHE A N 1
ATOM 1602 C CA . PHE A 1 213 ? -10.602 2.84 1.994 1 98.31 213 PHE A CA 1
ATOM 1603 C C . PHE A 1 213 ? -9.555 3.531 2.854 1 98.31 213 PHE A C 1
ATOM 1605 O O . PHE A 1 213 ? -8.367 3.197 2.781 1 98.31 213 PHE A O 1
ATOM 1612 N N . VAL A 1 214 ? -9.961 4.484 3.68 1 98.69 214 VAL A N 1
ATOM 1613 C CA . VAL A 1 214 ? -9.023 5.18 4.562 1 98.69 214 VAL A CA 1
ATOM 1614 C C . VAL A 1 214 ? -8.289 4.164 5.434 1 98.69 214 VAL A C 1
ATOM 1616 O O . VAL A 1 214 ? -7.059 4.176 5.504 1 98.69 214 VAL A O 1
ATOM 1619 N N . PRO A 1 215 ? -8.984 3.18 6.051 1 98.88 215 PRO A N 1
ATOM 1620 C CA . PRO A 1 215 ? -8.258 2.223 6.891 1 98.88 215 PRO A CA 1
ATOM 1621 C C . PRO A 1 215 ? -7.293 1.354 6.09 1 98.88 215 PRO A C 1
ATOM 1623 O O . PRO A 1 215 ? -6.211 1.018 6.578 1 98.88 215 PRO A O 1
ATOM 1626 N N . VAL A 1 216 ? -7.68 0.979 4.859 1 98.81 216 VAL A N 1
ATOM 1627 C CA . VAL A 1 216 ? -6.855 0.126 4.008 1 98.81 216 VAL A CA 1
ATOM 1628 C C . VAL A 1 216 ? -5.523 0.814 3.717 1 98.81 216 VAL A C 1
ATOM 1630 O O . VAL A 1 216 ? -4.457 0.24 3.951 1 98.81 216 VAL A O 1
ATOM 1633 N N . LEU A 1 217 ? -5.613 2.057 3.305 1 98.88 217 LEU A N 1
ATOM 1634 C CA . LEU A 1 217 ? -4.41 2.785 2.922 1 98.88 217 LEU A CA 1
ATOM 1635 C C . LEU A 1 217 ? -3.596 3.172 4.152 1 98.88 217 LEU A C 1
ATOM 1637 O O . LEU A 1 217 ? -2.363 3.201 4.102 1 98.88 217 LEU A O 1
ATOM 1641 N N . ALA A 1 218 ? -4.258 3.488 5.25 1 98.94 218 ALA A N 1
ATOM 1642 C CA . ALA A 1 218 ? -3.543 3.82 6.48 1 98.94 218 ALA A CA 1
ATOM 1643 C C . ALA A 1 218 ? -2.734 2.627 6.98 1 98.94 218 ALA A C 1
ATOM 1645 O O . ALA A 1 218 ? -1.556 2.764 7.316 1 98.94 218 ALA A O 1
ATOM 1646 N N . ARG A 1 219 ? -3.344 1.433 7.008 1 98.94 219 ARG A N 1
ATOM 1647 C CA . ARG A 1 219 ? -2.617 0.233 7.41 1 98.94 219 ARG A CA 1
ATOM 1648 C C . ARG A 1 219 ? -1.438 -0.032 6.48 1 98.94 219 ARG A C 1
ATOM 1650 O O . ARG A 1 219 ? -0.337 -0.342 6.941 1 98.94 219 ARG A O 1
ATOM 1657 N N . ALA A 1 220 ? -1.692 0.12 5.203 1 98.94 220 ALA A N 1
ATOM 1658 C CA . ALA A 1 220 ? -0.641 -0.104 4.215 1 98.94 220 ALA A CA 1
ATOM 1659 C C . ALA A 1 220 ? 0.54 0.836 4.449 1 98.94 220 ALA A C 1
ATOM 1661 O O . ALA A 1 220 ? 1.695 0.406 4.434 1 98.94 220 ALA A O 1
ATOM 1662 N N . ALA A 1 221 ? 0.222 2.082 4.672 1 98.94 221 ALA A N 1
ATOM 1663 C CA . ALA A 1 221 ? 1.263 3.092 4.848 1 98.94 221 ALA A CA 1
ATOM 1664 C C . ALA A 1 221 ? 2.064 2.836 6.121 1 98.94 221 ALA A C 1
ATOM 1666 O O . ALA A 1 221 ? 3.297 2.891 6.109 1 98.94 221 ALA A O 1
ATOM 1667 N N . VAL A 1 222 ? 1.385 2.555 7.191 1 98.94 222 VAL A N 1
ATOM 1668 C CA . VAL A 1 222 ? 2.062 2.316 8.461 1 98.94 222 VAL A CA 1
ATOM 1669 C C . VAL A 1 222 ? 2.934 1.066 8.359 1 98.94 222 VAL A C 1
ATOM 1671 O O . VAL A 1 222 ? 4.066 1.05 8.844 1 98.94 222 VAL A O 1
ATOM 1674 N N . ALA A 1 223 ? 2.455 0.049 7.613 1 98.94 223 ALA A N 1
ATOM 1675 C CA . ALA A 1 223 ? 3.227 -1.174 7.406 1 98.94 223 ALA A CA 1
ATOM 1676 C C . ALA A 1 223 ? 4.449 -0.911 6.535 1 98.94 223 ALA A C 1
ATOM 1678 O O . ALA A 1 223 ? 5.449 -1.63 6.621 1 98.94 223 ALA A O 1
ATOM 1679 N N . SER A 1 224 ? 4.387 0.094 5.691 1 98.75 224 SER A N 1
ATOM 1680 C CA . SER A 1 224 ? 5.5 0.476 4.832 1 98.75 224 SER A CA 1
ATOM 1681 C C . SER A 1 224 ? 6.57 1.229 5.613 1 98.75 224 SER A C 1
ATOM 1683 O O . SER A 1 224 ? 7.699 1.382 5.145 1 98.75 224 SER A O 1
ATOM 1685 N N . GLY A 1 225 ? 6.207 1.776 6.777 1 98.62 225 GLY A N 1
ATOM 1686 C CA . GLY A 1 225 ? 7.145 2.514 7.609 1 98.62 225 GLY A CA 1
ATOM 1687 C C . GLY A 1 225 ? 7.027 4.02 7.453 1 98.62 225 GLY A C 1
ATOM 1688 O O . GLY A 1 225 ? 7.758 4.625 6.672 1 98.62 225 GLY A O 1
ATOM 1689 N N . VAL A 1 226 ? 6.156 4.617 8.234 1 98.88 226 VAL A N 1
ATOM 1690 C CA . VAL A 1 226 ? 6.004 6.07 8.281 1 98.88 226 VAL A CA 1
ATOM 1691 C C . VAL A 1 226 ? 6.098 6.559 9.719 1 98.88 226 VAL A C 1
ATOM 1693 O O . VAL A 1 226 ? 5.957 5.77 10.656 1 98.88 226 VAL A O 1
ATOM 1696 N N . ALA A 1 227 ? 6.367 7.848 9.852 1 98.94 227 ALA A N 1
ATOM 1697 C CA . ALA A 1 227 ? 6.488 8.438 11.18 1 98.94 227 ALA A CA 1
ATOM 1698 C C . ALA A 1 227 ? 5.121 8.836 11.734 1 98.94 227 ALA A C 1
ATOM 1700 O O . ALA A 1 227 ? 4.906 8.828 12.945 1 98.94 227 ALA A O 1
ATOM 1701 N N . GLY A 1 228 ? 4.238 9.203 10.844 1 98.94 228 GLY A N 1
ATOM 1702 C CA . GLY A 1 228 ? 2.932 9.664 11.273 1 98.94 228 GLY A CA 1
ATOM 1703 C C . GLY A 1 228 ? 1.854 9.484 10.219 1 98.94 228 GLY A C 1
ATOM 1704 O O . GLY A 1 228 ? 2.154 9.188 9.062 1 98.94 228 GLY A O 1
ATOM 1705 N N . VAL A 1 229 ? 0.619 9.602 10.68 1 98.94 229 VAL A N 1
ATOM 1706 C CA . VAL A 1 229 ? -0.551 9.57 9.805 1 98.94 229 VAL A CA 1
ATOM 1707 C C . VAL A 1 229 ? -1.346 10.867 9.961 1 98.94 229 VAL A C 1
ATOM 1709 O O . VAL A 1 229 ? -1.532 11.359 11.078 1 98.94 229 VAL A O 1
ATOM 1712 N N . PHE A 1 230 ? -1.654 11.453 8.844 1 98.94 230 PHE A N 1
ATOM 1713 C CA . PHE A 1 230 ? -2.615 12.539 8.742 1 98.94 230 PHE A CA 1
ATOM 1714 C C . PHE A 1 230 ? -3.99 12.023 8.344 1 98.94 230 PHE A C 1
ATOM 1716 O O . PHE A 1 230 ? -4.129 11.352 7.32 1 98.94 230 PHE A O 1
ATOM 1723 N N . ALA A 1 231 ? -4.984 12.281 9.172 1 98.81 231 ALA A N 1
ATOM 1724 C CA . ALA A 1 231 ? -6.336 11.812 8.859 1 98.81 231 ALA A CA 1
ATOM 1725 C C . ALA A 1 231 ? -7.383 12.812 9.336 1 98.81 231 ALA A C 1
ATOM 1727 O O . ALA A 1 231 ? -7.633 12.938 10.531 1 98.81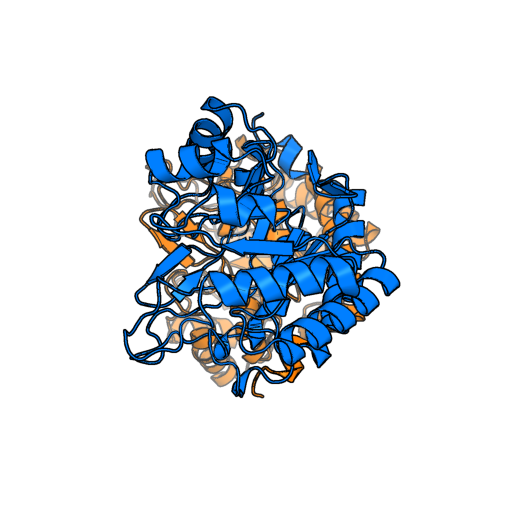 231 ALA A O 1
ATOM 1728 N N . GLU A 1 232 ? -8.039 13.43 8.422 1 98.69 232 GLU A N 1
ATOM 1729 C CA . GLU A 1 232 ? -9.156 14.289 8.789 1 98.69 232 GLU A CA 1
ATOM 1730 C C . GLU A 1 232 ? -10.344 13.469 9.289 1 98.69 232 GLU A C 1
ATOM 1732 O O . GLU A 1 232 ? -10.555 12.336 8.836 1 98.69 232 GLU A O 1
ATOM 1737 N N . THR A 1 233 ? -11.078 14.078 10.203 1 98.75 233 THR A N 1
ATOM 1738 C CA . THR A 1 233 ? -12.211 13.398 10.82 1 98.75 233 THR A CA 1
ATOM 1739 C C . THR A 1 233 ? -13.352 14.375 11.078 1 98.75 233 THR A C 1
ATOM 1741 O O . THR A 1 233 ? -13.18 15.594 10.953 1 98.75 233 THR A O 1
ATOM 1744 N N . HIS A 1 234 ? -14.492 13.859 11.305 1 98.5 234 HIS A N 1
ATOM 1745 C CA . HIS A 1 234 ? -15.719 14.594 11.586 1 98.5 234 HIS A CA 1
ATOM 1746 C C . HIS A 1 234 ? -16.719 13.727 12.344 1 98.5 234 HIS A C 1
ATOM 1748 O O . HIS A 1 234 ? -16.859 12.539 12.062 1 98.5 234 HIS A O 1
ATOM 1754 N N . PRO A 1 235 ? -17.391 14.328 13.305 1 98.19 235 PRO A N 1
ATOM 1755 C CA . PRO A 1 235 ? -18.406 13.539 14 1 98.19 235 PRO A CA 1
ATOM 1756 C C . PRO A 1 235 ? -19.5 13.023 13.062 1 98.19 235 PRO A C 1
ATOM 1758 O O . PRO A 1 235 ? -20.062 11.953 13.297 1 98.19 235 PRO A O 1
ATOM 1761 N N . ASP A 1 236 ? -19.781 13.766 12.039 1 97.5 236 ASP A N 1
ATOM 1762 C CA . ASP A 1 236 ? -20.719 13.398 10.992 1 97.5 236 ASP A CA 1
ATOM 1763 C C . ASP A 1 236 ? -20.203 13.789 9.617 1 97.5 236 ASP A C 1
ATOM 1765 O O . ASP A 1 236 ? -20.625 14.797 9.047 1 97.5 236 ASP A O 1
ATOM 1769 N N . PRO A 1 237 ? -19.422 12.898 9.039 1 97.25 237 PRO A N 1
ATOM 1770 C CA . PRO A 1 237 ? -18.766 13.242 7.773 1 97.25 237 PRO A CA 1
ATOM 1771 C C . PRO A 1 237 ? -19.766 13.664 6.691 1 97.25 237 PRO A C 1
ATOM 1773 O O . PRO A 1 237 ? -19.453 14.523 5.867 1 97.25 237 PRO A O 1
ATOM 1776 N N . ALA A 1 238 ? -20.906 13.141 6.688 1 94.38 238 ALA A N 1
ATOM 1777 C CA . ALA A 1 238 ? -21.906 13.445 5.676 1 94.38 238 ALA A CA 1
ATOM 1778 C C . ALA A 1 238 ? -22.328 14.914 5.746 1 94.38 238 ALA A C 1
ATOM 1780 O O . ALA A 1 238 ? -22.812 15.477 4.758 1 94.38 238 ALA A O 1
ATOM 1781 N N . CYS A 1 239 ? -22.094 15.531 6.906 1 94.75 239 CYS A N 1
ATOM 1782 C CA . CYS A 1 239 ? -22.516 16.906 7.117 1 94.75 239 CYS A CA 1
ATOM 1783 C C . CYS A 1 239 ? -21.328 17.859 7.121 1 94.75 239 CYS A C 1
ATOM 1785 O O . CYS A 1 239 ? -21.469 19.047 7.371 1 94.75 239 CYS A O 1
ATOM 1787 N N . ALA A 1 240 ? -20.219 17.281 6.906 1 94.62 240 ALA A N 1
ATOM 1788 C CA . ALA A 1 240 ? -19.031 18.125 6.902 1 94.62 240 ALA A CA 1
ATOM 1789 C C . ALA A 1 240 ? -19.109 19.188 5.801 1 94.62 240 ALA A C 1
ATOM 1791 O O . ALA A 1 240 ? -19.562 18.891 4.688 1 94.62 240 ALA A O 1
ATOM 1792 N N . LEU A 1 241 ? -18.594 20.312 6.055 1 92.81 241 LEU A N 1
ATOM 1793 C CA . LEU A 1 241 ? -18.703 21.422 5.113 1 92.81 241 LEU A CA 1
ATOM 1794 C C . LEU A 1 241 ? -17.578 21.359 4.086 1 92.81 241 LEU A C 1
ATOM 1796 O O . LEU A 1 241 ? -17.609 22.078 3.08 1 92.81 241 LEU A O 1
ATOM 1800 N N . SER A 1 242 ? -16.594 20.578 4.344 1 91.25 242 SER A N 1
ATOM 1801 C CA . SER A 1 242 ? -15.461 20.344 3.455 1 91.25 242 SER A CA 1
ATOM 1802 C C . SER A 1 242 ? -14.945 18.906 3.57 1 91.25 242 SER A C 1
ATOM 1804 O O . SER A 1 242 ? -14.836 18.375 4.672 1 91.25 242 SER A O 1
ATOM 1806 N N . ASP A 1 243 ? -14.664 18.281 2.375 1 92.25 243 ASP A N 1
ATOM 1807 C CA . ASP A 1 243 ? -14.039 16.969 2.242 1 92.25 243 ASP A CA 1
ATOM 1808 C C . ASP A 1 243 ? -14.82 15.906 3.004 1 92.25 243 ASP A C 1
ATOM 1810 O O . ASP A 1 243 ? -14.234 14.984 3.58 1 92.25 243 ASP A O 1
ATOM 1814 N N . GLY A 1 244 ? -16.062 16.047 3.096 1 93.19 244 GLY A N 1
ATOM 1815 C CA . GLY A 1 244 ? -16.938 15.094 3.744 1 93.19 244 GLY A CA 1
ATOM 1816 C C . GLY A 1 244 ? -16.734 13.672 3.252 1 93.19 244 GLY A C 1
ATOM 1817 O O . GLY A 1 244 ? -16.547 12.75 4.051 1 93.19 244 GLY A O 1
ATOM 1818 N N . PRO A 1 245 ? -16.672 13.469 1.972 1 93.88 245 PRO A N 1
ATOM 1819 C CA . PRO A 1 245 ? -16.562 12.125 1.404 1 93.88 245 PRO A CA 1
ATOM 1820 C C . PRO A 1 245 ? -15.258 11.422 1.788 1 93.88 245 PRO A C 1
ATOM 1822 O O . PRO A 1 245 ? -15.156 10.195 1.673 1 93.88 245 PRO A O 1
ATOM 1825 N N . ASN A 1 246 ? -14.258 12.18 2.25 1 95.62 246 ASN A N 1
ATOM 1826 C CA . ASN A 1 246 ? -12.938 11.625 2.561 1 95.62 246 ASN A CA 1
ATOM 1827 C C . ASN A 1 246 ? -12.742 11.469 4.066 1 95.62 246 ASN A C 1
ATOM 1829 O O . ASN A 1 246 ? -11.875 10.703 4.504 1 95.62 246 ASN A O 1
ATOM 1833 N N . ALA A 1 247 ? -13.469 12.242 4.855 1 98 247 ALA A N 1
ATOM 1834 C CA . ALA 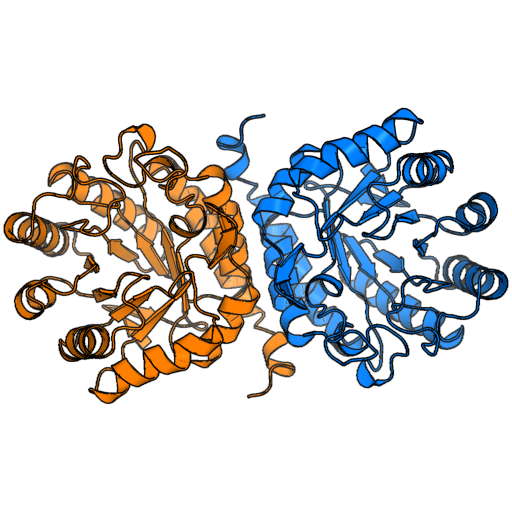A 1 247 ? -13.227 12.305 6.293 1 98 247 ALA A CA 1
ATOM 1835 C C . ALA A 1 247 ? -13.594 10.992 6.973 1 98 247 ALA A C 1
ATOM 1837 O O . ALA A 1 247 ? -14.633 10.398 6.668 1 98 247 ALA A O 1
ATOM 1838 N N . TRP A 1 248 ? -12.719 10.508 7.797 1 98.5 248 TRP A N 1
ATOM 1839 C CA . TRP A 1 248 ? -13.008 9.312 8.578 1 98.5 248 TRP A CA 1
ATOM 1840 C C . TRP A 1 248 ? -13.914 9.641 9.766 1 98.5 248 TRP A C 1
ATOM 1842 O O . TRP A 1 248 ? -13.695 10.633 10.461 1 98.5 248 TRP A O 1
ATOM 1852 N N . PRO A 1 249 ? -14.938 8.836 10.008 1 98.56 249 PRO A N 1
ATOM 1853 C CA . PRO A 1 249 ? -15.828 9.148 11.125 1 98.56 249 PRO A CA 1
ATOM 1854 C C . PRO A 1 249 ? -15.117 9.156 12.477 1 98.56 249 PRO A C 1
ATOM 1856 O O . PRO A 1 249 ? -14.422 8.188 12.812 1 98.56 249 PRO A O 1
ATOM 1859 N N . LEU A 1 250 ? -15.359 10.211 13.203 1 98.75 250 LEU A N 1
ATOM 1860 C CA . LEU A 1 250 ? -14.719 10.367 14.5 1 98.75 250 LEU A CA 1
ATOM 1861 C C . LEU A 1 250 ? -15.031 9.18 15.406 1 98.75 250 LEU A C 1
ATOM 1863 O O . LEU A 1 250 ? -14.156 8.703 16.141 1 98.75 250 LEU A O 1
ATOM 1867 N N . GLY A 1 251 ? -16.188 8.664 15.344 1 98.44 251 GLY A N 1
ATOM 1868 C CA . GLY A 1 251 ? -16.609 7.559 16.188 1 98.44 251 GLY A CA 1
ATOM 1869 C C . GLY A 1 251 ? -15.883 6.262 15.875 1 98.44 251 GLY A C 1
ATOM 1870 O O . GLY A 1 251 ? -15.922 5.32 16.672 1 98.44 251 GLY A O 1
ATOM 1871 N N . MET A 1 252 ? -15.234 6.184 14.766 1 98.44 252 MET A N 1
ATOM 1872 C CA . MET A 1 252 ? -14.539 4.969 14.344 1 98.44 252 MET A CA 1
ATOM 1873 C C . MET A 1 252 ? -13.031 5.16 14.422 1 98.44 252 MET A C 1
ATOM 1875 O O . MET A 1 252 ? -12.266 4.262 14.055 1 98.44 252 MET A O 1
ATOM 1879 N N . MET A 1 253 ? -12.609 6.285 14.922 1 98.75 253 MET A N 1
ATOM 1880 C CA . MET A 1 253 ? -11.195 6.66 14.891 1 98.75 253 MET A CA 1
ATOM 1881 C C . MET A 1 253 ? -10.391 5.816 15.875 1 98.75 253 MET A C 1
ATOM 1883 O O . MET A 1 253 ? -9.289 5.367 15.555 1 98.75 253 MET A O 1
ATOM 1887 N N . ARG A 1 254 ? -10.906 5.594 17.016 1 98.75 254 ARG A N 1
ATOM 1888 C CA . ARG A 1 254 ? -10.148 4.867 18.031 1 98.75 254 ARG A CA 1
ATOM 1889 C C . ARG A 1 254 ? -9.789 3.465 17.547 1 98.75 254 ARG A C 1
ATOM 1891 O O . ARG A 1 254 ? -8.648 3.025 17.688 1 98.75 254 ARG A O 1
ATOM 1898 N N . GLU A 1 255 ? -10.812 2.814 17.016 1 98.56 255 GLU A N 1
ATOM 1899 C CA . GLU A 1 255 ? -10.586 1.464 16.516 1 98.56 255 GLU A CA 1
ATOM 1900 C C . GLU A 1 255 ? -9.5 1.449 15.43 1 98.56 255 GLU A C 1
ATOM 1902 O O . GLU A 1 255 ? -8.641 0.566 15.422 1 98.56 255 GLU A O 1
ATOM 1907 N N . LEU A 1 256 ? -9.523 2.369 14.57 1 98.75 256 LEU A N 1
ATOM 1908 C CA . LEU A 1 256 ? -8.508 2.484 13.523 1 98.75 256 LEU A CA 1
ATOM 1909 C C . LEU A 1 256 ? -7.129 2.707 14.133 1 98.75 256 LEU A C 1
ATOM 1911 O O . LEU A 1 256 ? -6.172 2.023 13.773 1 98.75 256 LEU A O 1
ATOM 1915 N N . LEU A 1 257 ? -7.055 3.621 15.078 1 98.88 257 LEU A N 1
ATOM 1916 C CA . LEU A 1 257 ? -5.773 4 15.672 1 98.88 257 LEU A CA 1
ATOM 1917 C C . LEU A 1 257 ? -5.164 2.83 16.438 1 98.88 257 LEU A C 1
ATOM 1919 O O . LEU A 1 257 ? -3.941 2.664 16.453 1 98.88 257 LEU A O 1
ATOM 1923 N N . GLU A 1 258 ? -5.969 2.02 17.078 1 98.88 258 GLU A N 1
ATOM 1924 C CA . GLU A 1 258 ? -5.473 0.84 17.781 1 98.88 258 GLU A CA 1
ATOM 1925 C C . GLU A 1 258 ? -4.734 -0.1 16.844 1 98.88 258 GLU A C 1
ATOM 1927 O O . GLU A 1 258 ? -3.623 -0.542 17.141 1 98.88 258 GLU A O 1
ATOM 1932 N N . THR A 1 259 ? -5.355 -0.326 15.742 1 98.88 259 THR A N 1
ATOM 1933 C CA . THR A 1 259 ? -4.75 -1.207 14.742 1 98.88 259 THR A CA 1
ATOM 1934 C C . THR A 1 259 ? -3.455 -0.607 14.211 1 98.88 259 THR A C 1
ATOM 1936 O O . THR A 1 259 ? -2.439 -1.298 14.109 1 98.88 259 THR A O 1
ATOM 1939 N N . LEU A 1 260 ? -3.479 0.678 13.898 1 98.94 260 LEU A N 1
ATOM 1940 C CA . LEU A 1 260 ? -2.311 1.334 13.32 1 98.94 260 LEU A CA 1
ATOM 1941 C C . LEU A 1 260 ? -1.146 1.334 14.305 1 98.94 260 LEU A C 1
ATOM 1943 O O . LEU A 1 260 ? 0.003 1.117 13.906 1 98.94 260 LEU A O 1
ATOM 1947 N N . LYS A 1 261 ? -1.451 1.595 15.547 1 98.94 261 LYS A N 1
ATOM 1948 C CA . LYS A 1 261 ? -0.424 1.602 16.594 1 98.94 261 LYS A CA 1
ATOM 1949 C C . LYS A 1 261 ? 0.281 0.251 16.672 1 98.94 261 LYS A C 1
ATOM 1951 O O . LYS A 1 261 ? 1.508 0.19 16.766 1 98.94 261 LYS A O 1
ATOM 1956 N N . GLU A 1 262 ? -0.456 -0.808 16.609 1 98.94 262 GLU A N 1
ATOM 1957 C CA . GLU A 1 262 ? 0.11 -2.148 16.734 1 98.94 262 GLU A CA 1
ATOM 1958 C C . GLU A 1 262 ? 0.942 -2.51 15.508 1 98.94 262 GLU A C 1
ATOM 1960 O O . GLU A 1 262 ? 2.006 -3.119 15.633 1 98.94 262 GLU A O 1
ATOM 1965 N N . ILE A 1 263 ? 0.446 -2.184 14.336 1 98.94 263 ILE A N 1
ATOM 1966 C CA . ILE A 1 263 ? 1.227 -2.42 13.125 1 98.94 263 ILE A CA 1
ATOM 1967 C C . ILE A 1 263 ? 2.539 -1.642 13.203 1 98.94 263 ILE A C 1
ATOM 1969 O O . ILE A 1 263 ? 3.602 -2.174 12.875 1 98.94 263 ILE A O 1
ATOM 1973 N N . ASP A 1 264 ? 2.426 -0.384 13.609 1 98.94 264 ASP A N 1
ATOM 1974 C CA . ASP A 1 264 ? 3.6 0.475 13.719 1 98.94 264 ASP A CA 1
ATOM 1975 C C . ASP A 1 264 ? 4.652 -0.148 14.641 1 98.94 264 ASP A C 1
ATOM 1977 O O . ASP A 1 264 ? 5.824 -0.25 14.266 1 98.94 264 ASP A O 1
ATOM 1981 N N . ALA A 1 265 ? 4.234 -0.528 15.797 1 98.81 265 ALA A N 1
ATOM 1982 C CA . ALA A 1 265 ? 5.156 -1.122 16.766 1 98.81 265 ALA A CA 1
ATOM 1983 C C . ALA A 1 265 ? 5.828 -2.367 16.188 1 98.81 265 ALA A C 1
ATOM 1985 O O . ALA A 1 265 ? 7.035 -2.551 16.344 1 98.81 265 ALA A O 1
ATOM 1986 N N . LEU A 1 266 ? 5.066 -3.172 15.531 1 98.75 266 LEU A N 1
ATOM 1987 C CA . LEU A 1 266 ? 5.555 -4.426 14.969 1 98.75 266 LEU A CA 1
ATOM 1988 C C . LEU A 1 266 ? 6.617 -4.172 13.906 1 98.75 266 LEU A C 1
ATOM 1990 O O . LEU A 1 266 ? 7.707 -4.75 13.961 1 98.75 266 LEU A O 1
ATOM 1994 N N . VAL A 1 267 ? 6.352 -3.273 12.945 1 98.69 267 VAL A N 1
ATOM 1995 C CA . VAL A 1 267 ? 7.258 -3.113 11.812 1 98.69 267 VAL A CA 1
ATOM 1996 C C . VAL A 1 267 ? 8.523 -2.391 12.258 1 98.69 267 VAL A C 1
ATOM 1998 O O . VAL A 1 267 ? 9.617 -2.672 11.758 1 98.69 267 VAL A O 1
ATOM 2001 N N . LYS A 1 268 ? 8.359 -1.481 13.18 1 98.44 268 LYS A N 1
ATOM 2002 C CA . LYS A 1 268 ? 9.539 -0.764 13.656 1 98.44 268 LYS A CA 1
ATOM 2003 C C . LYS A 1 268 ? 10.422 -1.667 14.516 1 98.44 268 LYS A C 1
ATOM 2005 O O . LYS A 1 268 ? 11.648 -1.517 14.523 1 98.44 268 LYS A O 1
ATOM 2010 N N . GLN A 1 269 ? 9.836 -2.58 15.195 1 98.06 269 GLN A N 1
ATOM 2011 C CA . GLN A 1 269 ? 10.602 -3.57 15.938 1 98.06 269 GLN A CA 1
ATOM 2012 C C . GLN A 1 269 ? 11.367 -4.492 14.992 1 98.06 269 GLN A C 1
ATOM 2014 O O . GLN A 1 269 ? 12.531 -4.816 15.242 1 98.06 269 GLN A O 1
ATOM 2019 N N . ARG A 1 270 ? 10.742 -4.93 13.922 1 97.62 270 ARG A N 1
ATOM 2020 C CA . ARG A 1 270 ? 11.328 -5.855 12.953 1 97.62 270 ARG A CA 1
ATOM 2021 C C . ARG A 1 270 ? 12.383 -5.156 12.102 1 97.62 270 ARG A C 1
ATOM 2023 O O . ARG A 1 270 ? 13.328 -5.793 11.633 1 97.62 270 ARG A O 1
ATOM 2030 N N . GLY A 1 271 ? 12.195 -3.893 11.906 1 96.94 271 GLY A N 1
ATOM 2031 C CA . GLY A 1 271 ? 13.086 -3.152 11.031 1 96.94 271 GLY A CA 1
ATOM 2032 C C . GLY A 1 271 ? 12.664 -3.209 9.57 1 96.94 271 GLY A C 1
ATOM 2033 O O . GLY A 1 271 ? 11.617 -3.758 9.242 1 96.94 271 GLY A O 1
ATOM 2034 N N . PHE A 1 272 ? 13.438 -2.605 8.742 1 97.38 272 PHE A N 1
ATOM 2035 C CA . PHE A 1 272 ? 13.117 -2.451 7.332 1 97.38 272 PHE A CA 1
ATOM 2036 C C . PHE A 1 272 ? 14.188 -3.09 6.461 1 97.38 272 PHE A C 1
ATOM 2038 O O . PHE A 1 272 ? 15.164 -2.434 6.09 1 97.38 272 PHE A O 1
ATOM 2045 N N . ILE A 1 273 ? 13.898 -4.305 6.047 1 97.56 273 ILE A N 1
ATOM 2046 C CA . ILE A 1 273 ? 14.906 -5.145 5.406 1 97.56 273 ILE A CA 1
ATOM 2047 C C . ILE A 1 273 ? 15.281 -4.559 4.047 1 97.56 273 ILE A C 1
ATOM 2049 O O . ILE A 1 273 ? 16.359 -4.82 3.525 1 97.56 273 ILE A O 1
ATOM 2053 N N . GLU A 1 274 ? 14.398 -3.73 3.465 1 96.69 274 GLU A N 1
ATOM 2054 C CA . GLU A 1 274 ? 14.672 -3.111 2.172 1 96.69 274 GLU A CA 1
ATOM 2055 C C . GLU A 1 274 ? 15.875 -2.18 2.252 1 96.69 274 GLU A C 1
ATOM 2057 O O . GLU A 1 274 ? 16.516 -1.894 1.236 1 96.69 274 GLU A O 1
ATOM 2062 N N . HIS A 1 275 ? 16.156 -1.705 3.455 1 95.25 275 HIS A N 1
ATOM 2063 C CA . HIS A 1 275 ? 17.297 -0.807 3.623 1 95.25 275 HIS A CA 1
ATOM 2064 C C . HIS A 1 275 ? 18.609 -1.5 3.262 1 95.25 275 HIS A C 1
ATOM 2066 O O . HIS A 1 275 ? 19.594 -0.841 2.9 1 95.25 275 HIS A O 1
ATOM 2072 N N . LYS A 1 276 ? 18.625 -2.883 3.326 1 94.25 276 LYS A N 1
ATOM 2073 C CA . LYS A 1 276 ? 19.828 -3.652 2.984 1 94.25 276 LYS A CA 1
ATOM 2074 C C . LYS A 1 276 ? 20.125 -3.57 1.49 1 94.25 276 LYS A C 1
ATOM 2076 O O . LYS A 1 276 ? 21.25 -3.803 1.064 1 94.25 276 LYS A O 1
ATOM 2081 N N . LEU A 1 277 ? 19.062 -3.289 0.742 1 93.69 277 LEU A N 1
ATOM 2082 C CA . LEU A 1 277 ? 19.219 -3.281 -0.708 1 93.69 277 LEU A CA 1
ATOM 2083 C C . LEU A 1 277 ? 19.141 -1.859 -1.255 1 93.69 277 LEU A C 1
ATOM 2085 O O . LEU A 1 277 ? 19.469 -1.62 -2.42 1 93.69 277 LEU A O 1
ATOM 2089 N N . MET A 1 278 ? 18.547 -1.075 -0.445 1 86.38 278 MET A N 1
ATOM 2090 C CA . MET A 1 278 ? 18.422 0.305 -0.903 1 86.38 278 MET A CA 1
ATOM 2091 C C . MET A 1 278 ? 19.766 1.032 -0.819 1 86.38 278 MET A C 1
ATOM 2093 O O . MET A 1 278 ? 20.531 0.823 0.123 1 86.38 278 MET A O 1
ATOM 2097 N N . LYS A 1 279 ? 20.203 1.368 -1.96 1 66.44 279 LYS A N 1
ATOM 2098 C CA . LYS A 1 279 ? 21.453 2.127 -2.01 1 66.44 279 LYS A CA 1
ATOM 2099 C C . LYS A 1 279 ? 21.375 3.369 -1.125 1 66.44 279 LYS A C 1
ATOM 2101 O O . LYS A 1 279 ? 20.328 4.012 -1.04 1 66.44 279 LYS A O 1
ATOM 2106 N N . ALA A 1 280 ? 22.406 3.447 -0.023 1 50.59 280 ALA A N 1
ATOM 2107 C CA . ALA A 1 280 ? 22.484 4.684 0.75 1 50.59 280 ALA A CA 1
ATOM 2108 C C . ALA A 1 280 ? 22.469 5.902 -0.165 1 50.59 280 ALA A C 1
ATOM 2110 O O . ALA A 1 280 ? 22.953 5.844 -1.301 1 50.59 280 ALA A O 1
ATOM 2111 N N . MET B 1 1 ? -11.461 -21.188 1.001 1 96.06 1 MET B N 1
ATOM 2112 C CA . MET B 1 1 ? -11.336 -22.062 -0.157 1 96.06 1 MET B CA 1
ATOM 2113 C C . MET B 1 1 ? -10.312 -23.172 0.103 1 96.06 1 MET B C 1
ATOM 2115 O O . MET B 1 1 ? -9.25 -22.906 0.679 1 96.06 1 MET B O 1
ATOM 2119 N N . LYS B 1 2 ? -10.656 -24.297 -0.235 1 96.31 2 LYS B N 1
ATOM 2120 C CA . LYS B 1 2 ? -9.648 -25.344 -0.189 1 96.31 2 LYS B CA 1
ATOM 2121 C C . LYS B 1 2 ? -8.594 -25.141 -1.271 1 96.31 2 LYS B C 1
ATOM 2123 O O . LYS B 1 2 ? -8.922 -25 -2.447 1 96.31 2 LYS B O 1
ATOM 2128 N N . LEU B 1 3 ? -7.371 -25.016 -0.886 1 98.12 3 LEU B N 1
ATOM 2129 C CA . LEU B 1 3 ? -6.227 -24.844 -1.771 1 98.12 3 LEU B CA 1
ATOM 2130 C C . LEU B 1 3 ? -5.125 -25.844 -1.438 1 98.12 3 LEU B C 1
ATOM 2132 O O . LEU B 1 3 ? -4.41 -25.688 -0.446 1 98.12 3 LEU B O 1
ATOM 2136 N N . CYS B 1 4 ? -5.027 -26.875 -2.295 1 97.44 4 CYS B N 1
ATOM 2137 C CA . CYS B 1 4 ? -4.086 -27.953 -2.037 1 97.44 4 CYS B CA 1
ATOM 2138 C C . CYS B 1 4 ? -4.355 -28.594 -0.681 1 97.44 4 CYS B C 1
ATOM 2140 O O . CYS B 1 4 ? -5.465 -29.062 -0.42 1 97.44 4 CYS B O 1
ATOM 2142 N N . HIS B 1 5 ? -3.463 -28.547 0.253 1 96.5 5 HIS B N 1
ATOM 2143 C CA . HIS B 1 5 ? -3.619 -29.234 1.528 1 96.5 5 HIS B CA 1
ATOM 2144 C C . HIS B 1 5 ? -3.984 -28.25 2.643 1 96.5 5 HIS B C 1
ATOM 2146 O O . HIS B 1 5 ? -3.891 -28.594 3.824 1 96.5 5 HIS B O 1
ATOM 2152 N N . PHE B 1 6 ? -4.391 -27.031 2.293 1 98.19 6 PHE B N 1
ATOM 2153 C CA . PHE B 1 6 ? -4.75 -26.047 3.301 1 98.19 6 PHE B CA 1
ATOM 2154 C C . PHE B 1 6 ? -5.926 -25.203 2.828 1 98.19 6 PHE B C 1
ATOM 2156 O O . PHE B 1 6 ? -6.414 -25.375 1.71 1 98.19 6 PHE B O 1
ATOM 2163 N N . GLU B 1 7 ? -6.422 -24.328 3.723 1 98.5 7 GLU B N 1
ATOM 2164 C CA . GLU B 1 7 ? -7.484 -23.375 3.412 1 98.5 7 GLU B CA 1
ATOM 2165 C C . GLU B 1 7 ? -6.926 -21.984 3.195 1 98.5 7 GLU B C 1
ATOM 2167 O O . GLU B 1 7 ? -5.988 -21.562 3.881 1 98.5 7 GLU B O 1
ATOM 2172 N N . ALA B 1 8 ? -7.5 -21.312 2.234 1 98.56 8 ALA B N 1
ATOM 2173 C CA . ALA B 1 8 ? -7.074 -19.953 1.925 1 98.56 8 ALA B CA 1
ATOM 2174 C C . ALA B 1 8 ? -8.211 -18.969 2.146 1 98.56 8 ALA B C 1
ATOM 2176 O O . ALA B 1 8 ? -9.367 -19.234 1.801 1 98.56 8 ALA B O 1
ATOM 2177 N N . GLY B 1 9 ? -7.914 -17.859 2.695 1 98 9 GLY B N 1
ATOM 2178 C CA . GLY B 1 9 ? -8.875 -16.797 2.955 1 98 9 GLY B CA 1
ATOM 2179 C C . GLY B 1 9 ? -8.391 -15.797 3.99 1 98 9 GLY B C 1
ATOM 2180 O O . GLY B 1 9 ? -7.316 -15.969 4.566 1 98 9 GLY B O 1
ATOM 2181 N N . LEU B 1 10 ? -9.203 -14.781 4.273 1 96.75 10 LEU B N 1
ATOM 2182 C CA . LEU B 1 10 ? -8.836 -13.742 5.227 1 96.75 10 LEU B CA 1
ATOM 2183 C C . LEU B 1 10 ? -8.953 -14.242 6.66 1 96.75 10 LEU B C 1
ATOM 2185 O O . LEU B 1 10 ? -8.461 -13.602 7.59 1 96.75 10 LEU B O 1
ATOM 2189 N N . ASP B 1 11 ? -9.57 -15.344 6.75 1 97.25 11 ASP B N 1
ATOM 2190 C CA . ASP B 1 11 ? -9.688 -15.938 8.078 1 97.25 11 ASP B CA 1
ATOM 2191 C C . ASP B 1 11 ? -8.688 -17.078 8.266 1 97.25 11 ASP B C 1
ATOM 2193 O O . ASP B 1 11 ? -8.789 -17.844 9.227 1 97.25 11 ASP B O 1
ATOM 2197 N N . GLN B 1 12 ? -7.809 -17.25 7.359 1 98.44 12 GLN B N 1
ATOM 2198 C CA . GLN B 1 12 ? -6.758 -18.25 7.391 1 98.44 12 GLN B CA 1
ATOM 2199 C C . GLN B 1 12 ? -5.371 -17.609 7.406 1 98.44 12 GLN B C 1
ATOM 2201 O O . GLN B 1 12 ? -5.219 -16.453 7.043 1 98.44 12 GLN B O 1
ATOM 2206 N N . PRO B 1 13 ? -4.371 -18.359 7.855 1 98.25 13 PRO B N 1
ATOM 2207 C CA . PRO B 1 13 ? -3.006 -17.828 7.809 1 98.25 13 PRO B CA 1
ATOM 2208 C C . PRO B 1 13 ? -2.555 -17.484 6.391 1 98.25 13 PRO B C 1
ATOM 2210 O O . PRO B 1 13 ? -2.988 -18.125 5.426 1 98.25 13 PRO B O 1
ATOM 2213 N N . LEU B 1 14 ? -1.691 -16.5 6.336 1 98.88 14 LEU B N 1
ATOM 2214 C CA . LEU B 1 14 ? -1.05 -16.109 5.086 1 98.88 14 LEU B CA 1
ATOM 2215 C C . LEU B 1 14 ? -0.339 -17.297 4.441 1 98.88 14 LEU B C 1
ATOM 2217 O O . LEU B 1 14 ? 0.338 -18.062 5.125 1 98.88 14 LEU B O 1
ATOM 2221 N N . PHE B 1 15 ? -0.529 -17.484 3.17 1 98.94 15 PHE B N 1
ATOM 2222 C CA . PHE B 1 15 ? 0.244 -18.5 2.471 1 98.94 15 PHE B CA 1
ATOM 2223 C C . PHE B 1 15 ? 1.2 -17.859 1.47 1 98.94 15 PHE B C 1
ATOM 2225 O O . PHE B 1 15 ? 1.085 -16.672 1.162 1 98.94 15 PHE B O 1
ATOM 2232 N N . LEU B 1 16 ? 2.164 -18.688 0.989 1 98.94 16 LEU B N 1
ATOM 2233 C CA . LEU B 1 16 ? 3.197 -18.203 0.082 1 98.94 16 LEU B CA 1
ATOM 2234 C C . LEU B 1 16 ? 3.203 -19 -1.214 1 98.94 16 LEU B C 1
ATOM 2236 O O . LEU B 1 16 ? 3.113 -20.234 -1.187 1 98.94 16 LEU B O 1
ATOM 2240 N N . ILE B 1 17 ? 3.195 -18.328 -2.34 1 98.94 17 ILE B N 1
ATOM 2241 C CA . ILE B 1 17 ? 3.576 -18.875 -3.635 1 98.94 17 ILE B CA 1
ATOM 2242 C C . ILE B 1 17 ? 4.945 -18.344 -4.039 1 98.94 17 ILE B C 1
ATOM 2244 O O . ILE B 1 17 ? 5.133 -17.125 -4.168 1 98.94 17 ILE B O 1
ATOM 2248 N N . SER B 1 18 ? 5.914 -19.234 -4.207 1 98.94 18 SER B N 1
ATOM 2249 C CA . SER B 1 18 ? 7.254 -18.719 -4.441 1 98.94 18 SER B CA 1
ATOM 2250 C C . SER B 1 18 ? 8.125 -19.719 -5.184 1 98.94 18 SER B C 1
ATOM 2252 O O . SER B 1 18 ? 7.812 -20.906 -5.215 1 98.94 18 SER B O 1
ATOM 2254 N N . GLY B 1 19 ? 9.156 -19.312 -5.699 1 98.75 19 GLY B N 1
ATOM 2255 C CA . GLY B 1 19 ? 10.148 -20.016 -6.488 1 98.75 19 GLY B CA 1
ATOM 2256 C C . GLY B 1 19 ? 10.766 -19.172 -7.582 1 98.75 19 GLY B C 1
ATOM 2257 O O . GLY B 1 19 ? 10.406 -18 -7.742 1 98.75 19 GLY B O 1
ATOM 2258 N N . PRO B 1 20 ? 11.734 -19.766 -8.281 1 98.25 20 PRO B N 1
ATOM 2259 C CA . PRO B 1 20 ? 12.297 -19.016 -9.406 1 98.25 20 PRO B CA 1
ATOM 2260 C C . PRO B 1 20 ? 11.273 -18.719 -10.5 1 98.25 20 PRO B C 1
ATOM 2262 O O . PRO B 1 20 ? 10.312 -19.469 -10.672 1 98.25 20 PRO B O 1
ATOM 2265 N N . CYS B 1 21 ? 11.5 -17.656 -11.211 1 97.19 21 CYS B N 1
ATOM 2266 C CA . CYS B 1 21 ? 10.578 -17.234 -12.258 1 97.19 21 CYS B CA 1
ATOM 2267 C C . CYS B 1 21 ? 10.414 -18.344 -13.305 1 97.19 21 CYS B C 1
ATOM 2269 O O . CYS B 1 21 ? 9.297 -18.641 -13.727 1 97.19 21 CYS B O 1
ATOM 2271 N N . VAL B 1 22 ? 11.523 -18.875 -13.688 1 97 22 VAL B N 1
ATOM 2272 C CA . VAL B 1 22 ? 11.555 -19.891 -14.727 1 97 22 VAL B CA 1
ATOM 2273 C C . VAL B 1 22 ? 12.445 -21.047 -14.273 1 97 22 VAL B C 1
ATOM 2275 O O . VAL B 1 22 ? 13.375 -20.859 -13.492 1 97 22 VAL B O 1
ATOM 2278 N N . ILE B 1 23 ? 12.109 -22.25 -14.742 1 97.94 23 ILE B N 1
ATOM 2279 C CA . ILE B 1 23 ? 12.938 -23.406 -14.453 1 97.94 23 ILE B CA 1
ATOM 2280 C C . ILE B 1 23 ? 14.25 -23.297 -15.227 1 97.94 23 ILE B C 1
ATOM 2282 O O . ILE B 1 23 ? 14.258 -23.391 -16.453 1 97.94 23 ILE B O 1
ATOM 2286 N N . GLU B 1 24 ? 15.289 -23.125 -14.477 1 97.44 24 GLU B N 1
ATOM 2287 C CA . GLU B 1 24 ? 16.609 -23 -15.086 1 97.44 24 GLU B CA 1
ATOM 2288 C C . GLU B 1 24 ? 17.344 -24.328 -15.109 1 97.44 24 GLU B C 1
ATOM 2290 O O . GLU B 1 24 ? 18.125 -24.609 -16.016 1 97.44 24 GLU B O 1
ATOM 2295 N N . SER B 1 25 ? 17.188 -25.109 -14.102 1 97.44 25 SER B N 1
ATOM 2296 C CA . SER B 1 25 ? 17.734 -26.453 -13.953 1 97.44 25 SER B CA 1
ATOM 2297 C C . SER B 1 25 ? 16.984 -27.234 -12.883 1 97.44 25 SER B C 1
ATOM 2299 O O . SER B 1 25 ? 16.312 -26.656 -12.039 1 97.44 25 SER B O 1
ATOM 2301 N N . GLU B 1 26 ? 17.109 -28.547 -13.031 1 98.12 26 GLU B N 1
ATOM 2302 C CA . GLU B 1 26 ? 16.5 -29.391 -12.016 1 98.12 26 GLU B CA 1
ATOM 2303 C C . GLU B 1 26 ? 17.094 -29.125 -10.633 1 98.12 26 GLU B C 1
ATOM 2305 O O . GLU B 1 26 ? 16.375 -29.062 -9.641 1 98.12 26 GLU B O 1
ATOM 2310 N N . GLN B 1 27 ? 18.359 -28.938 -10.578 1 98.31 27 GLN B N 1
ATOM 2311 C CA . GLN B 1 27 ? 19.047 -28.719 -9.312 1 98.31 27 GLN B CA 1
ATOM 2312 C C . GLN B 1 27 ? 18.578 -27.422 -8.648 1 98.31 27 GLN B C 1
ATOM 2314 O O . GLN B 1 27 ? 18.281 -27.406 -7.449 1 98.31 27 GLN B O 1
ATOM 2319 N N . LEU B 1 28 ? 18.5 -26.375 -9.398 1 98.31 28 LEU B N 1
ATOM 2320 C CA . LEU B 1 28 ? 18.047 -25.109 -8.859 1 98.31 28 LEU B CA 1
ATOM 2321 C C . LEU B 1 28 ? 16.625 -25.219 -8.328 1 98.31 28 LEU B C 1
ATOM 2323 O O . LEU B 1 28 ? 16.312 -24.703 -7.254 1 98.31 28 LEU B O 1
ATOM 2327 N N . ALA B 1 29 ? 15.789 -25.891 -9.094 1 98.69 29 ALA B N 1
ATOM 2328 C CA . ALA B 1 29 ? 14.391 -26.078 -8.695 1 98.69 29 ALA B CA 1
ATOM 2329 C C . ALA B 1 29 ? 14.297 -26.844 -7.383 1 98.69 29 ALA B C 1
ATOM 2331 O O . ALA B 1 29 ? 13.602 -26.438 -6.457 1 98.69 29 ALA B O 1
ATOM 2332 N N . MET B 1 30 ? 15.055 -27.938 -7.316 1 98.75 30 MET B N 1
ATOM 2333 C CA . MET B 1 30 ? 15.039 -28.781 -6.133 1 98.75 30 MET B CA 1
ATOM 2334 C C . MET B 1 30 ? 15.57 -28.047 -4.914 1 98.75 30 MET B C 1
ATOM 2336 O O . MET B 1 30 ? 14.953 -28.062 -3.846 1 98.75 30 MET B O 1
ATOM 2340 N N . ASP B 1 31 ? 16.641 -27.359 -5.078 1 98.69 31 ASP B N 1
ATOM 2341 C CA . ASP B 1 31 ? 17.266 -26.641 -3.971 1 98.69 31 ASP B CA 1
ATOM 2342 C C . ASP B 1 31 ? 16.375 -25.531 -3.447 1 98.69 31 ASP B C 1
ATOM 2344 O O . ASP B 1 31 ? 16.203 -25.375 -2.236 1 98.69 31 ASP B O 1
ATOM 2348 N N . THR B 1 32 ? 15.844 -24.766 -4.336 1 98.75 32 THR B N 1
ATOM 2349 C CA . THR B 1 32 ? 15.016 -23.641 -3.928 1 98.75 32 THR B CA 1
ATOM 2350 C C . THR B 1 32 ? 13.719 -24.125 -3.283 1 98.75 32 THR B C 1
ATOM 2352 O O . THR B 1 32 ? 13.297 -23.594 -2.256 1 98.75 32 THR B O 1
ATOM 2355 N N . ALA B 1 33 ? 13.133 -25.125 -3.871 1 98.88 33 ALA B N 1
ATOM 2356 C CA . ALA B 1 33 ? 11.906 -25.688 -3.299 1 98.88 33 ALA B CA 1
ATOM 2357 C C . ALA B 1 33 ? 12.156 -26.203 -1.887 1 98.88 33 ALA B C 1
ATOM 2359 O O . ALA B 1 33 ? 11.352 -25.969 -0.98 1 98.88 33 ALA B O 1
ATOM 2360 N N . GLY B 1 34 ? 13.227 -26.938 -1.731 1 98.88 34 GLY B N 1
ATOM 2361 C CA . GLY B 1 34 ? 13.57 -27.469 -0.424 1 98.88 34 GLY B CA 1
ATOM 2362 C C . GLY B 1 34 ? 13.789 -26.391 0.623 1 98.88 34 GLY B C 1
ATOM 2363 O O . GLY B 1 34 ? 13.281 -26.5 1.74 1 98.88 34 GLY B O 1
ATOM 2364 N N . GLN B 1 35 ? 14.531 -25.391 0.283 1 98.88 35 GLN B N 1
ATOM 2365 C CA . GLN B 1 35 ? 14.82 -24.312 1.215 1 98.88 35 GLN B CA 1
ATOM 2366 C C . GLN B 1 35 ? 13.547 -23.547 1.589 1 98.88 35 GLN B C 1
ATOM 2368 O O . GLN B 1 35 ? 13.328 -23.234 2.758 1 98.88 35 GLN B O 1
ATOM 2373 N N . LEU B 1 36 ? 12.734 -23.266 0.618 1 98.88 36 LEU B N 1
ATOM 2374 C CA . LEU B 1 36 ? 11.484 -22.562 0.872 1 98.88 36 LEU B CA 1
ATOM 2375 C C . LEU B 1 36 ? 10.555 -23.391 1.745 1 98.88 36 LEU B C 1
ATOM 2377 O O . LEU B 1 36 ? 9.898 -22.875 2.645 1 98.88 36 LEU B O 1
ATOM 2381 N N . LYS B 1 37 ? 10.492 -24.703 1.423 1 98.88 37 LYS B N 1
ATOM 2382 C CA . LYS B 1 37 ? 9.688 -25.594 2.246 1 98.88 37 LYS B CA 1
ATOM 2383 C C . LYS B 1 37 ? 10.125 -25.547 3.707 1 98.88 37 LYS B C 1
ATOM 2385 O O . LYS B 1 37 ? 9.289 -25.422 4.605 1 98.88 37 LYS B O 1
ATOM 2390 N N . GLU B 1 38 ? 11.398 -25.641 3.881 1 98.75 38 GLU B N 1
ATOM 2391 C CA . GLU B 1 38 ? 11.938 -25.641 5.238 1 98.75 38 GLU B CA 1
ATOM 2392 C C . GLU B 1 38 ? 11.609 -24.328 5.953 1 98.75 38 GLU B C 1
ATOM 2394 O O . GLU B 1 38 ? 11.172 -24.344 7.105 1 98.75 38 GLU B O 1
ATOM 2399 N N . MET B 1 39 ? 11.828 -23.203 5.312 1 98.44 39 MET B N 1
ATOM 2400 C CA . MET B 1 39 ? 11.539 -21.891 5.891 1 98.44 39 MET B CA 1
ATOM 2401 C C . MET B 1 39 ? 10.062 -21.781 6.254 1 98.44 39 MET B C 1
ATOM 2403 O O . MET B 1 39 ? 9.727 -21.344 7.359 1 98.44 39 MET B O 1
ATOM 2407 N N . CYS B 1 40 ? 9.234 -22.156 5.328 1 98.75 40 CYS B N 1
ATOM 2408 C CA . CYS B 1 40 ? 7.793 -22.016 5.52 1 98.75 40 CYS B CA 1
ATOM 2409 C C . CYS B 1 40 ? 7.301 -22.953 6.621 1 98.75 40 CYS B C 1
ATOM 2411 O O . CYS B 1 40 ? 6.457 -22.562 7.434 1 98.75 40 CYS B O 1
ATOM 2413 N N . ALA B 1 41 ? 7.82 -24.172 6.617 1 98.56 41 ALA B N 1
ATOM 2414 C CA . ALA B 1 41 ? 7.469 -25.109 7.676 1 98.56 41 ALA B CA 1
ATOM 2415 C C . ALA B 1 41 ? 7.855 -24.562 9.047 1 98.56 41 ALA B C 1
ATOM 2417 O O . ALA B 1 41 ? 7.07 -24.641 10 1 98.56 41 ALA B O 1
ATOM 2418 N N . GLY B 1 42 ? 9.023 -24 9.148 1 98.62 42 GLY B N 1
ATOM 2419 C CA . GLY B 1 42 ? 9.484 -23.422 10.398 1 98.62 42 GLY B CA 1
ATOM 2420 C C . GLY B 1 42 ? 8.625 -22.266 10.867 1 98.62 42 GLY B C 1
ATOM 2421 O O . GLY B 1 42 ? 8.484 -22.047 12.078 1 98.62 42 GLY B O 1
ATOM 2422 N N . LEU B 1 43 ? 8 -21.594 9.945 1 98.75 43 LEU B N 1
ATOM 2423 C CA . LEU B 1 43 ? 7.211 -20.406 10.266 1 98.75 43 LEU B CA 1
ATOM 2424 C C . LEU B 1 43 ? 5.723 -20.734 10.312 1 98.75 43 LEU B C 1
ATOM 2426 O O . LEU B 1 43 ? 4.906 -19.891 10.68 1 98.75 43 LEU B O 1
ATOM 2430 N N . GLY B 1 44 ? 5.344 -21.938 9.883 1 98.5 44 GLY B N 1
ATOM 2431 C CA . GLY B 1 44 ? 3.936 -22.297 9.812 1 98.5 44 GLY B CA 1
ATOM 2432 C C . GLY B 1 44 ? 3.197 -21.594 8.688 1 98.5 44 GLY B C 1
ATOM 2433 O O . GLY B 1 44 ? 2.031 -21.219 8.844 1 98.5 44 GLY B O 1
ATOM 2434 N N . ILE B 1 45 ? 3.859 -21.328 7.613 1 98.81 45 ILE B N 1
ATOM 2435 C CA . ILE B 1 45 ? 3.262 -20.688 6.449 1 98.81 45 ILE B CA 1
ATOM 2436 C C . ILE B 1 45 ? 2.988 -21.719 5.367 1 98.81 45 ILE B C 1
ATOM 2438 O O . ILE B 1 45 ? 3.914 -22.375 4.875 1 98.81 45 ILE B O 1
ATOM 2442 N N . PRO B 1 46 ? 1.667 -21.938 5.016 1 98.88 46 PRO B N 1
ATOM 2443 C CA . PRO B 1 46 ? 1.419 -22.797 3.861 1 98.88 46 PRO B CA 1
ATOM 2444 C C . PRO B 1 46 ? 2.15 -22.328 2.605 1 98.88 46 PRO B C 1
ATOM 2446 O O . PRO B 1 46 ? 2.258 -21.125 2.359 1 98.88 46 PRO B O 1
ATOM 2449 N N . PHE B 1 47 ? 2.66 -23.359 1.867 1 98.75 47 PHE B N 1
ATOM 2450 C CA . PHE B 1 47 ? 3.6 -23.031 0.804 1 98.75 47 PHE B CA 1
ATOM 2451 C C . PHE B 1 47 ? 3.271 -23.781 -0.473 1 98.75 47 PHE B C 1
ATOM 2453 O O . PHE B 1 47 ? 2.957 -24.984 -0.426 1 98.75 47 PHE B O 1
ATOM 2460 N N . ILE B 1 48 ? 3.266 -23.047 -1.615 1 98.94 48 ILE B N 1
ATOM 2461 C CA . ILE B 1 48 ? 3.174 -23.609 -2.959 1 98.94 48 ILE B CA 1
ATOM 2462 C C . ILE B 1 48 ? 4.402 -23.203 -3.77 1 98.94 48 ILE B C 1
ATOM 2464 O O . ILE B 1 48 ? 4.715 -22.016 -3.891 1 98.94 48 ILE B O 1
ATOM 2468 N N . TYR B 1 49 ? 5.105 -24.219 -4.344 1 98.94 49 TYR B N 1
ATOM 2469 C CA . TYR B 1 49 ? 6.266 -23.953 -5.188 1 98.94 49 TYR B CA 1
ATOM 2470 C C . TYR B 1 49 ? 5.836 -23.531 -6.586 1 98.94 49 TYR B C 1
ATOM 2472 O O . TYR B 1 49 ? 4.977 -24.172 -7.195 1 98.94 49 TYR B O 1
ATOM 2480 N N . LYS B 1 50 ? 6.426 -22.453 -7.023 1 98.69 50 LYS B N 1
ATOM 2481 C CA . LYS B 1 50 ? 6.109 -21.922 -8.344 1 98.69 50 LYS B CA 1
ATOM 2482 C C . LYS B 1 50 ? 7.359 -21.844 -9.219 1 98.69 50 LYS B C 1
ATOM 2484 O O . LYS B 1 50 ? 8.398 -21.344 -8.773 1 98.69 50 LYS B O 1
ATOM 2489 N N . SER B 1 51 ? 7.242 -22.281 -10.43 1 98.31 51 SER B N 1
ATOM 2490 C CA . SER B 1 51 ? 8.172 -21.953 -11.5 1 98.31 51 SER B CA 1
ATOM 2491 C C . SER B 1 51 ? 7.547 -22.203 -12.875 1 98.31 51 SER B C 1
ATOM 2493 O O . SER B 1 51 ? 6.684 -23.078 -13.016 1 98.31 51 SER B O 1
ATOM 2495 N N . SER B 1 52 ? 7.957 -21.469 -13.836 1 97.5 52 SER B N 1
ATOM 2496 C CA . SER B 1 52 ? 7.402 -21.625 -15.18 1 97.5 52 SER B CA 1
ATOM 2497 C C . SER B 1 52 ? 8.258 -22.547 -16.031 1 97.5 52 SER B C 1
ATOM 2499 O O . SER B 1 52 ? 9.484 -22.516 -15.953 1 97.5 52 SER B O 1
ATOM 2501 N N . PHE B 1 53 ? 7.609 -23.344 -16.906 1 95.94 53 PHE B N 1
ATOM 2502 C CA . PHE B 1 53 ? 8.328 -24.219 -17.812 1 95.94 53 PHE B CA 1
ATOM 2503 C C . PHE B 1 53 ? 8.656 -23.5 -19.125 1 95.94 53 PHE B C 1
ATOM 2505 O O . PHE B 1 53 ? 9.508 -23.953 -19.891 1 95.94 53 PHE B O 1
ATOM 2512 N N . ASP B 1 54 ? 7.863 -22.406 -19.297 1 92.38 54 ASP B N 1
ATOM 2513 C CA . ASP B 1 54 ? 8.008 -21.625 -20.516 1 92.38 54 ASP B CA 1
ATOM 2514 C C . ASP B 1 54 ? 7.555 -20.188 -20.312 1 92.38 54 ASP B C 1
ATOM 2516 O O . ASP B 1 54 ? 6.441 -19.938 -19.844 1 92.38 54 ASP B O 1
ATOM 2520 N N . LYS B 1 55 ? 8.445 -19.312 -20.734 1 90.81 55 LYS B N 1
ATOM 2521 C CA . LYS B 1 55 ? 8.086 -17.891 -20.719 1 90.81 55 LYS B CA 1
ATOM 2522 C C . LYS B 1 55 ? 7.75 -17.406 -22.125 1 90.81 55 LYS B C 1
ATOM 2524 O O . LYS B 1 55 ? 8.617 -16.906 -22.828 1 90.81 55 LYS B O 1
ATOM 2529 N N . ALA B 1 56 ? 6.559 -17.391 -22.438 1 83.94 56 ALA B N 1
ATOM 2530 C CA . ALA B 1 56 ? 6.125 -17.062 -23.797 1 83.94 56 ALA B CA 1
ATOM 2531 C C . ALA B 1 56 ? 5.891 -15.562 -23.953 1 83.94 56 ALA B C 1
ATOM 2533 O O . ALA B 1 56 ? 5.578 -15.094 -25.047 1 83.94 56 ALA B O 1
ATOM 2534 N N . ASN B 1 57 ? 6.051 -14.781 -22.906 1 80.69 57 ASN B N 1
ATOM 2535 C CA . ASN B 1 57 ? 5.746 -13.359 -22.922 1 80.69 57 ASN B CA 1
ATOM 2536 C C . ASN B 1 57 ? 6.98 -12.516 -22.594 1 80.69 57 ASN B C 1
ATOM 2538 O O . ASN B 1 57 ? 6.891 -11.531 -21.859 1 80.69 57 ASN B O 1
ATOM 2542 N N . ARG B 1 58 ? 8.07 -12.93 -23.125 1 81.19 58 ARG B N 1
ATOM 2543 C CA . ARG B 1 58 ? 9.297 -12.164 -22.938 1 81.19 58 ARG B CA 1
ATOM 2544 C C . ARG B 1 58 ? 9.328 -10.93 -23.828 1 81.19 58 ARG B C 1
ATOM 2546 O O . ARG B 1 58 ? 8.664 -10.898 -24.875 1 81.19 58 ARG B O 1
ATOM 2553 N N . SER B 1 59 ? 10.102 -9.938 -23.438 1 75.88 59 SER B N 1
ATOM 2554 C CA . SER B 1 59 ? 10.219 -8.711 -24.219 1 75.88 59 SER B CA 1
ATOM 2555 C C . SER B 1 59 ? 10.914 -8.953 -25.547 1 75.88 59 SER B C 1
ATOM 2557 O O . SER B 1 59 ? 10.641 -8.266 -26.531 1 75.88 59 SER B O 1
ATOM 2559 N N . SER B 1 60 ? 11.82 -10.008 -25.531 1 77.94 60 SER B N 1
ATOM 2560 C CA . SER B 1 60 ? 12.617 -10.281 -26.719 1 77.94 60 SER B CA 1
ATOM 2561 C C . SER B 1 60 ? 12.625 -11.773 -27.047 1 77.94 60 SER B C 1
ATOM 2563 O O . SER B 1 60 ? 12.633 -12.609 -26.141 1 77.94 60 SER B O 1
ATOM 2565 N N . THR B 1 61 ? 12.836 -12.117 -28.328 1 82.06 61 THR B N 1
ATOM 2566 C CA . THR B 1 61 ? 12.891 -13.508 -28.766 1 82.06 61 THR B CA 1
ATOM 2567 C C . THR B 1 61 ? 14.234 -14.133 -28.391 1 82.06 61 THR B C 1
ATOM 2569 O O . THR B 1 61 ? 14.383 -15.359 -28.438 1 82.06 61 THR B O 1
ATOM 2572 N N . LYS B 1 62 ? 15.195 -13.367 -28.031 1 85.25 62 LYS B N 1
ATOM 2573 C CA . LYS B 1 62 ? 16.531 -13.859 -27.734 1 85.25 62 LYS B CA 1
ATOM 2574 C C . LYS B 1 62 ? 16.656 -14.242 -26.25 1 85.25 62 LYS B C 1
ATOM 2576 O O . LYS B 1 62 ? 17.656 -14.836 -25.844 1 85.25 62 LYS B O 1
ATOM 2581 N N . SER B 1 63 ? 15.562 -13.945 -25.547 1 85.75 63 SER B N 1
ATOM 2582 C CA . SER B 1 63 ? 15.594 -14.188 -24.109 1 85.75 63 SER B CA 1
ATOM 2583 C C . SER B 1 63 ? 15.328 -15.656 -23.797 1 85.75 63 SER B C 1
ATOM 2585 O O . SER B 1 63 ? 14.578 -16.328 -24.516 1 85.75 63 SER B O 1
ATOM 2587 N N . PHE B 1 64 ? 16.016 -16.141 -22.75 1 87.19 64 PHE B N 1
ATOM 2588 C CA . PHE B 1 64 ? 15.789 -17.484 -22.266 1 87.19 64 PHE B CA 1
ATOM 2589 C C . PHE B 1 64 ? 14.328 -17.703 -21.906 1 87.19 64 PHE B C 1
ATOM 2591 O O . PHE B 1 64 ? 13.727 -16.875 -21.219 1 87.19 64 PHE B O 1
ATOM 2598 N N . ARG B 1 65 ? 13.719 -18.875 -22.266 1 88.5 65 ARG B N 1
ATOM 2599 C CA . ARG B 1 65 ? 12.281 -19.047 -22.078 1 88.5 65 ARG B CA 1
ATOM 2600 C C . ARG B 1 65 ? 11.992 -20.219 -21.141 1 88.5 65 ARG B C 1
ATOM 2602 O O . ARG B 1 65 ? 10.852 -20.422 -20.719 1 88.5 65 ARG B O 1
ATOM 2609 N N . GLY B 1 66 ? 13.023 -21 -20.781 1 90.88 66 GLY B N 1
ATOM 2610 C CA . GLY B 1 66 ? 12.828 -22.188 -19.984 1 90.88 66 GLY B CA 1
ATOM 2611 C C . GLY B 1 66 ? 13.266 -23.453 -20.688 1 90.88 66 GLY B C 1
ATOM 2612 O O . GLY B 1 66 ? 13.828 -23.406 -21.781 1 90.88 66 GLY B O 1
ATOM 2613 N N . LEU B 1 67 ? 12.945 -24.641 -20.125 1 93.38 67 LEU B N 1
ATOM 2614 C CA . LEU B 1 67 ? 13.43 -25.922 -20.609 1 93.38 67 LEU B CA 1
ATOM 2615 C C . LEU B 1 67 ? 12.367 -26.625 -21.438 1 93.38 67 LEU B C 1
ATOM 2617 O O . LEU B 1 67 ? 12.562 -27.766 -21.891 1 93.38 67 LEU B O 1
ATOM 2621 N N . GLY B 1 68 ? 11.289 -25.922 -21.609 1 93.25 68 GLY B N 1
ATOM 2622 C CA . GLY B 1 68 ? 10.203 -26.469 -22.406 1 93.25 68 GLY B CA 1
ATOM 2623 C C . GLY B 1 68 ? 9.227 -27.297 -21.609 1 93.25 68 GLY B C 1
ATOM 2624 O O . GLY B 1 68 ? 9.445 -27.562 -20.422 1 93.25 68 GLY B O 1
ATOM 2625 N N . LEU B 1 69 ? 8.203 -27.672 -22.281 1 95.31 69 LEU B N 1
ATOM 2626 C CA . LEU B 1 69 ? 7.059 -28.312 -21.656 1 95.31 69 LEU B CA 1
ATOM 2627 C C . LEU B 1 69 ? 7.453 -29.656 -21.031 1 95.31 69 LEU B C 1
ATOM 2629 O O . LEU B 1 69 ? 7.254 -29.875 -19.844 1 95.31 69 LEU B O 1
ATOM 2633 N N . GLU B 1 70 ? 8.031 -30.516 -21.812 1 96.69 70 GLU B N 1
ATOM 2634 C CA . GLU B 1 70 ? 8.32 -31.875 -21.375 1 96.69 70 GLU B CA 1
ATOM 2635 C C . GLU B 1 70 ? 9.289 -31.875 -20.188 1 96.69 70 GLU B C 1
ATOM 2637 O O . GLU B 1 70 ? 8.969 -32.406 -19.125 1 96.69 70 GLU B O 1
ATOM 2642 N N . GLU B 1 71 ? 10.383 -31.234 -20.375 1 97.75 71 GLU B N 1
ATOM 2643 C CA . GLU B 1 71 ? 11.391 -31.219 -19.328 1 97.75 71 GLU B CA 1
ATOM 2644 C C . GLU B 1 71 ? 10.914 -30.406 -18.125 1 97.75 71 GLU B C 1
ATOM 2646 O O . GLU B 1 71 ? 11.164 -30.781 -16.969 1 97.75 71 GLU B O 1
ATOM 2651 N N . GLY B 1 72 ? 10.258 -29.344 -18.344 1 97.94 72 GLY B N 1
ATOM 2652 C CA . GLY B 1 72 ? 9.711 -28.547 -17.266 1 97.94 72 GLY B CA 1
ATOM 2653 C C . GLY B 1 72 ? 8.719 -29.297 -16.406 1 97.94 72 GLY B C 1
ATOM 2654 O O . GLY B 1 72 ? 8.789 -29.234 -15.18 1 97.94 72 GLY B O 1
ATOM 2655 N N . LEU B 1 73 ? 7.844 -29.984 -17.031 1 98.25 73 LEU B N 1
ATOM 2656 C CA . LEU B 1 73 ? 6.836 -30.75 -16.297 1 98.25 73 LEU B CA 1
ATOM 2657 C C . LEU B 1 73 ? 7.48 -31.891 -15.531 1 98.25 73 LEU B C 1
ATOM 2659 O O . LEU B 1 73 ? 7.051 -32.219 -14.43 1 98.25 73 LEU B O 1
ATOM 2663 N N . ARG B 1 74 ? 8.453 -32.531 -16.188 1 98.5 74 ARG B N 1
ATOM 2664 C CA . ARG B 1 74 ? 9.172 -33.562 -15.484 1 98.5 74 ARG B CA 1
ATOM 2665 C C . ARG B 1 74 ? 9.789 -33.031 -14.195 1 98.5 74 ARG B C 1
ATOM 2667 O O . ARG B 1 74 ? 9.672 -33.688 -13.141 1 98.5 74 ARG B O 1
ATOM 2674 N N . ILE B 1 75 ? 10.414 -31.906 -14.258 1 98.75 75 ILE B N 1
ATOM 2675 C CA . ILE B 1 75 ? 11.078 -31.297 -13.102 1 98.75 75 ILE B CA 1
ATOM 2676 C C . ILE B 1 75 ? 10.047 -30.922 -12.047 1 98.75 75 ILE B C 1
ATOM 2678 O O . ILE B 1 75 ? 10.25 -31.172 -10.852 1 98.75 75 ILE B O 1
ATOM 2682 N N . LEU B 1 76 ? 8.945 -30.328 -12.43 1 98.81 76 LEU B N 1
ATOM 2683 C CA . LEU B 1 76 ? 7.898 -29.969 -11.484 1 98.81 76 LEU B CA 1
ATOM 2684 C C . LEU B 1 76 ? 7.328 -31.219 -10.812 1 98.81 76 LEU B C 1
ATOM 2686 O O . LEU B 1 76 ? 7.039 -31.203 -9.609 1 98.81 76 LEU B O 1
ATOM 2690 N N . ALA B 1 77 ? 7.168 -32.25 -11.633 1 98.75 77 ALA B N 1
ATOM 2691 C CA . ALA B 1 77 ? 6.715 -33.531 -11.062 1 98.75 77 ALA B CA 1
ATOM 2692 C C . ALA B 1 77 ? 7.691 -34.031 -10.008 1 98.75 77 ALA B C 1
ATOM 2694 O O . ALA B 1 77 ? 7.277 -34.562 -8.961 1 98.75 77 ALA B O 1
ATOM 2695 N N . ASP B 1 78 ? 8.938 -33.938 -10.32 1 98.75 78 ASP B N 1
ATOM 2696 C CA . ASP B 1 78 ? 9.977 -34.375 -9.391 1 98.75 78 ASP B CA 1
ATOM 2697 C C . ASP B 1 78 ? 9.953 -33.562 -8.109 1 98.75 78 ASP B C 1
ATOM 2699 O O . ASP B 1 78 ? 10.117 -34.094 -7.012 1 98.75 78 ASP B O 1
ATOM 2703 N N . VAL B 1 79 ? 9.805 -32.25 -8.227 1 98.81 79 VAL B N 1
ATOM 2704 C CA . VAL B 1 79 ? 9.719 -31.375 -7.059 1 98.81 79 VAL B CA 1
ATOM 2705 C C . VAL B 1 79 ? 8.555 -31.797 -6.176 1 98.81 79 VAL B C 1
ATOM 2707 O O . VAL B 1 79 ? 8.703 -31.953 -4.961 1 98.81 79 VAL B O 1
ATOM 2710 N N . LYS B 1 80 ? 7.461 -32.031 -6.797 1 98.62 80 LYS B N 1
ATOM 2711 C CA . LYS B 1 80 ? 6.258 -32.438 -6.082 1 98.62 80 LYS B CA 1
ATOM 2712 C C . LYS B 1 80 ? 6.484 -33.75 -5.348 1 98.62 80 LYS B C 1
ATOM 2714 O O . LYS B 1 80 ? 6.156 -33.875 -4.168 1 98.62 80 LYS B O 1
ATOM 2719 N N . ALA B 1 81 ? 7.082 -34.688 -5.984 1 98.44 81 ALA B N 1
ATOM 2720 C CA . ALA B 1 81 ? 7.246 -36.031 -5.449 1 98.44 81 ALA B CA 1
ATOM 2721 C C . ALA B 1 81 ? 8.352 -36.094 -4.398 1 98.44 81 ALA B C 1
ATOM 2723 O O . ALA B 1 81 ? 8.188 -36.688 -3.346 1 98.44 81 ALA B O 1
ATOM 2724 N N . LYS B 1 82 ? 9.477 -35.469 -4.66 1 98.75 82 LYS B N 1
ATOM 2725 C CA . LYS B 1 82 ? 10.672 -35.625 -3.834 1 98.75 82 LYS B CA 1
ATOM 2726 C C . LYS B 1 82 ? 10.688 -34.625 -2.689 1 98.75 82 LYS B C 1
ATOM 2728 O O . LYS B 1 82 ? 11.117 -34.938 -1.579 1 98.75 82 LYS B O 1
ATOM 2733 N N . ILE B 1 83 ? 10.344 -33.375 -2.941 1 98.69 83 ILE B N 1
ATOM 2734 C CA . ILE B 1 83 ? 10.336 -32.344 -1.907 1 98.69 83 ILE B CA 1
ATOM 2735 C C . ILE B 1 83 ? 9.023 -32.406 -1.133 1 98.69 83 ILE B C 1
ATOM 2737 O O . ILE B 1 83 ? 8.984 -32.062 0.054 1 98.69 83 ILE B O 1
ATOM 2741 N N . GLY B 1 84 ? 7.902 -32.781 -1.837 1 98.5 84 GLY B N 1
ATOM 2742 C CA . GLY B 1 84 ? 6.629 -32.969 -1.163 1 98.5 84 GLY B CA 1
ATOM 2743 C C . GLY B 1 84 ? 5.871 -31.672 -0.964 1 98.5 84 GLY B C 1
ATOM 2744 O O . GLY B 1 84 ? 5.328 -31.422 0.115 1 98.5 84 GLY B O 1
ATOM 2745 N N . VAL B 1 85 ? 5.887 -30.797 -1.928 1 98.75 85 VAL B N 1
ATOM 2746 C CA . VAL B 1 85 ? 5.137 -29.547 -1.887 1 98.75 85 VAL B CA 1
ATOM 2747 C C . VAL B 1 85 ? 4.23 -29.453 -3.111 1 98.75 85 VAL B C 1
ATOM 2749 O O . VAL B 1 85 ? 4.539 -30 -4.168 1 98.75 85 VAL B O 1
ATOM 2752 N N . PRO B 1 86 ? 3.057 -28.766 -2.924 1 98.88 86 PRO B N 1
ATOM 2753 C CA . PRO B 1 86 ? 2.291 -28.469 -4.137 1 98.88 86 PRO B CA 1
ATOM 2754 C C . PRO B 1 86 ? 3.051 -27.594 -5.121 1 98.88 86 PRO B C 1
ATOM 2756 O O . PRO B 1 86 ? 3.9 -26.797 -4.711 1 98.88 86 PRO B O 1
ATOM 2759 N N . VAL B 1 87 ? 2.703 -27.734 -6.406 1 98.88 87 VAL B N 1
ATOM 2760 C CA . VAL B 1 87 ? 3.428 -26.984 -7.426 1 98.88 87 VAL B CA 1
ATOM 2761 C C . VAL B 1 87 ? 2.443 -26.203 -8.289 1 98.88 87 VAL B C 1
ATOM 2763 O O . VAL B 1 87 ? 1.332 -26.672 -8.555 1 98.88 87 VAL B O 1
ATOM 2766 N N . LEU B 1 88 ? 2.85 -24.984 -8.711 1 98.88 88 LEU B N 1
ATOM 2767 C CA . LEU B 1 88 ? 2.111 -24.031 -9.539 1 98.88 88 LEU B CA 1
ATOM 2768 C C . LEU B 1 88 ? 2.943 -23.609 -10.75 1 98.88 88 LEU B C 1
ATOM 2770 O O . LEU B 1 88 ? 4.148 -23.375 -10.625 1 98.88 88 LEU B O 1
ATOM 2774 N N . THR B 1 89 ? 2.324 -23.531 -11.914 1 98.62 89 THR B N 1
ATOM 2775 C CA . THR B 1 89 ? 2.998 -22.969 -13.078 1 98.62 89 THR B CA 1
ATOM 2776 C C . THR B 1 89 ? 2.021 -22.156 -13.93 1 98.62 89 THR B C 1
ATOM 2778 O O . THR B 1 89 ? 0.806 -22.344 -13.836 1 98.62 89 THR B O 1
ATOM 2781 N N . ASP B 1 90 ? 2.52 -21.266 -14.688 1 97.12 90 ASP B N 1
ATOM 2782 C CA . ASP B 1 90 ? 1.722 -20.484 -15.633 1 97.12 90 ASP B CA 1
ATOM 2783 C C . ASP B 1 90 ? 1.456 -21.281 -16.906 1 97.12 90 ASP B C 1
ATOM 2785 O O . ASP B 1 90 ? 2.326 -22.016 -17.375 1 97.12 90 ASP B O 1
ATOM 2789 N N . VAL B 1 91 ? 0.289 -21.062 -17.438 1 97.44 91 VAL B N 1
ATOM 2790 C CA . VAL B 1 91 ? -0.095 -21.672 -18.703 1 97.44 91 VAL B CA 1
ATOM 2791 C C . VAL B 1 91 ? -0.401 -20.594 -19.734 1 97.44 91 VAL B C 1
ATOM 2793 O O . VAL B 1 91 ? -0.726 -19.453 -19.375 1 97.44 91 VAL B O 1
ATOM 2796 N N . HIS B 1 92 ? -0.254 -20.953 -20.969 1 95.12 92 HIS B N 1
ATOM 2797 C CA . HIS B 1 92 ? -0.463 -20.031 -22.078 1 95.12 92 HIS B CA 1
ATOM 2798 C C . HIS B 1 92 ? -1.526 -20.562 -23.047 1 95.12 92 HIS B C 1
ATOM 2800 O O . HIS B 1 92 ? -2.092 -21.641 -22.812 1 95.12 92 HIS B O 1
ATOM 2806 N N . GLU B 1 93 ? -1.804 -19.859 -24.031 1 91.62 93 GLU B N 1
ATOM 2807 C CA . GLU B 1 93 ? -2.887 -20.172 -24.953 1 91.62 93 GLU B CA 1
ATOM 2808 C C . GLU B 1 93 ? -2.65 -21.516 -25.641 1 91.62 93 GLU B C 1
ATOM 2810 O O . GLU B 1 93 ? -3.592 -22.281 -25.875 1 91.62 93 GLU B O 1
ATOM 2815 N N . ASP B 1 94 ? -1.453 -21.812 -25.938 1 91.62 94 ASP B N 1
ATOM 2816 C CA . ASP B 1 94 ? -1.151 -23.016 -26.703 1 91.62 94 ASP B CA 1
ATOM 2817 C C . ASP B 1 94 ? -0.696 -24.156 -25.781 1 91.62 94 ASP B C 1
ATOM 2819 O O . ASP B 1 94 ? -0.255 -25.203 -26.25 1 91.62 94 ASP B O 1
ATOM 2823 N N . THR B 1 95 ? -0.731 -23.953 -24.516 1 94.19 95 THR B N 1
ATOM 2824 C CA . THR B 1 95 ? -0.351 -24.969 -23.547 1 94.19 95 THR B CA 1
ATOM 2825 C C . THR B 1 95 ? -1.325 -26.141 -23.594 1 94.19 95 THR B C 1
ATOM 2827 O O . THR B 1 95 ? -2.541 -25.953 -23.656 1 94.19 95 THR B O 1
ATOM 2830 N N . PRO B 1 96 ? -0.775 -27.391 -23.766 1 96.31 96 PRO B N 1
ATOM 2831 C CA . PRO B 1 96 ? -1.651 -28.547 -23.547 1 96.31 96 PRO B CA 1
ATOM 2832 C C . PRO B 1 96 ? -2.117 -28.672 -22.094 1 96.31 96 PRO B C 1
ATOM 2834 O O . PRO B 1 96 ? -1.471 -29.344 -21.297 1 96.31 96 PRO B O 1
ATOM 2837 N N . LEU B 1 97 ? -3.24 -28.172 -21.797 1 97.75 97 LEU B N 1
ATOM 2838 C CA . LEU B 1 97 ? -3.719 -27.922 -20.438 1 97.75 97 LEU B CA 1
ATOM 2839 C C . LEU B 1 97 ? -3.879 -29.234 -19.672 1 97.75 97 LEU B C 1
ATOM 2841 O O . LEU B 1 97 ? -3.578 -29.312 -18.484 1 97.75 97 LEU B O 1
ATOM 2845 N N . ASP B 1 98 ? -4.336 -30.297 -20.359 1 97 98 ASP B N 1
ATOM 2846 C CA . ASP B 1 98 ? -4.551 -31.578 -19.688 1 97 98 ASP B CA 1
ATOM 2847 C C . ASP B 1 98 ? -3.232 -32.156 -19.188 1 97 98 ASP B C 1
ATOM 2849 O O . ASP B 1 98 ? -3.164 -32.688 -18.078 1 97 98 ASP B O 1
ATOM 2853 N N . GLU B 1 99 ? -2.23 -32.062 -20 1 97.62 99 GLU B N 1
ATOM 2854 C CA . GLU B 1 99 ? -0.913 -32.562 -19.625 1 97.62 99 GLU B CA 1
ATOM 2855 C C . GLU B 1 99 ? -0.354 -31.781 -18.422 1 97.62 99 GLU B C 1
ATOM 2857 O O . GLU B 1 99 ? 0.218 -32.375 -17.516 1 97.62 99 GLU B O 1
ATOM 2862 N N . VAL B 1 100 ? -0.521 -30.531 -18.453 1 98.44 100 VAL B N 1
ATOM 2863 C CA . VAL B 1 100 ? -0.004 -29.688 -17.375 1 98.44 100 VAL B CA 1
ATOM 2864 C C . VAL B 1 100 ? -0.798 -29.938 -16.094 1 98.44 100 VAL B C 1
ATOM 2866 O O . VAL B 1 100 ? -0.217 -30.125 -15.023 1 98.44 100 VAL B O 1
ATOM 2869 N N . ALA B 1 101 ? -2.135 -30.031 -16.188 1 98.25 101 ALA B N 1
ATOM 2870 C CA . ALA B 1 101 ? -3.02 -30.219 -15.047 1 98.25 101 ALA B CA 1
ATOM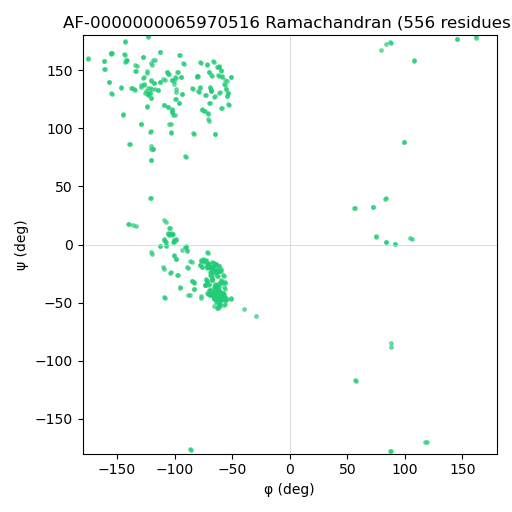 2871 C C . ALA B 1 101 ? -2.803 -31.578 -14.398 1 98.25 101 ALA B C 1
ATOM 2873 O O . ALA B 1 101 ? -3.109 -31.781 -13.219 1 98.25 101 ALA B O 1
ATOM 2874 N N . ALA B 1 102 ? -2.314 -32.5 -15.188 1 98.06 102 ALA B N 1
ATOM 2875 C CA . ALA B 1 102 ? -2.035 -33.812 -14.648 1 98.06 102 ALA B CA 1
ATOM 2876 C C . ALA B 1 102 ? -0.83 -33.781 -13.719 1 98.06 102 ALA B C 1
ATOM 2878 O O . ALA B 1 102 ? -0.664 -34.688 -12.883 1 98.06 102 ALA B O 1
ATOM 2879 N N . VAL B 1 103 ? -0.043 -32.75 -13.797 1 98.44 103 VAL B N 1
ATOM 2880 C CA . VAL B 1 103 ? 1.204 -32.688 -13.047 1 98.44 103 VAL B CA 1
ATOM 2881 C C . VAL B 1 103 ? 1.079 -31.672 -11.914 1 98.44 103 VAL B C 1
ATOM 2883 O O . VAL B 1 103 ? 1.415 -31.969 -10.766 1 98.44 103 VAL B O 1
ATOM 2886 N N . VAL B 1 104 ? 0.55 -30.516 -12.164 1 98.62 104 VAL B N 1
ATOM 2887 C CA . VAL B 1 104 ? 0.63 -29.422 -11.203 1 98.62 104 VAL B CA 1
ATOM 2888 C C . VAL B 1 104 ? -0.642 -29.375 -10.359 1 98.62 104 VAL B C 1
ATOM 2890 O O . VAL B 1 104 ? -1.658 -29.969 -10.727 1 98.62 104 VAL B O 1
ATOM 2893 N N . ASP B 1 105 ? -0.557 -28.672 -9.242 1 98.81 105 ASP B N 1
ATOM 2894 C CA . ASP B 1 105 ? -1.658 -28.594 -8.289 1 98.81 105 ASP B CA 1
ATOM 2895 C C . ASP B 1 105 ? -2.479 -27.328 -8.492 1 98.81 105 ASP B C 1
ATOM 2897 O O . ASP B 1 105 ? -3.648 -27.266 -8.102 1 98.81 105 ASP B O 1
ATOM 2901 N N . VAL B 1 106 ? -1.866 -26.328 -9.016 1 98.88 106 VAL B N 1
ATOM 2902 C CA . VAL B 1 106 ? -2.504 -25.031 -9.266 1 98.88 106 VAL B CA 1
ATOM 2903 C C . VAL B 1 106 ? -2.086 -24.516 -10.641 1 98.88 106 VAL B C 1
ATOM 2905 O O . VAL B 1 106 ? -0.913 -24.594 -11.008 1 98.88 106 VAL B O 1
ATOM 2908 N N . LEU B 1 107 ? -3.039 -24.047 -11.367 1 98.81 107 LEU B N 1
ATOM 2909 C CA . LEU B 1 107 ? -2.768 -23.391 -12.641 1 98.81 107 LEU B CA 1
ATOM 2910 C C . LEU B 1 107 ? -2.809 -21.875 -12.477 1 98.81 107 LEU B C 1
ATOM 2912 O O . LEU B 1 107 ? -3.654 -21.344 -11.75 1 98.81 107 LEU B O 1
ATOM 2916 N N . GLN B 1 108 ? -1.89 -21.219 -13.148 1 98.69 108 GLN B N 1
ATOM 2917 C CA . GLN B 1 108 ? -1.846 -19.75 -13.102 1 98.69 108 GLN B CA 1
ATOM 2918 C C . GLN B 1 108 ? -2.027 -19.156 -14.492 1 98.69 108 GLN B C 1
ATOM 2920 O O . GLN B 1 108 ? -1.405 -19.609 -15.453 1 98.69 108 GLN B O 1
ATOM 2925 N N . THR B 1 109 ? -2.871 -18.172 -14.57 1 97.88 109 THR B N 1
ATOM 2926 C CA . THR B 1 109 ? -3.029 -17.453 -15.828 1 97.88 109 THR B CA 1
ATOM 2927 C C . THR B 1 109 ? -2.227 -16.156 -15.812 1 97.88 109 THR B C 1
ATOM 2929 O O . THR B 1 109 ? -2.236 -15.422 -14.82 1 97.88 109 THR B O 1
ATOM 2932 N N . PRO B 1 110 ? -1.493 -15.891 -16.875 1 96.62 110 PRO B N 1
ATOM 2933 C CA . PRO B 1 110 ? -0.747 -14.633 -16.969 1 96.62 110 PRO B CA 1
ATOM 2934 C C . PRO B 1 110 ? -1.658 -13.406 -17.047 1 96.62 110 PRO B C 1
ATOM 2936 O O . PRO B 1 110 ? -2.77 -13.492 -17.578 1 96.62 110 PRO B O 1
ATOM 2939 N N . ALA B 1 111 ? -1.166 -12.273 -16.688 1 96.12 111 ALA B N 1
ATOM 2940 C CA . ALA B 1 111 ? -1.916 -11.031 -16.547 1 96.12 111 ALA B CA 1
ATOM 2941 C C . ALA B 1 111 ? -2.49 -10.586 -17.891 1 96.12 111 ALA B C 1
ATOM 2943 O O . ALA B 1 111 ? -3.656 -10.195 -17.969 1 96.12 111 ALA B O 1
ATOM 2944 N N . PHE B 1 112 ? -1.775 -10.758 -18.984 1 93.62 112 PHE B N 1
ATOM 2945 C CA . PHE B 1 112 ? -2.186 -10.211 -20.281 1 93.62 112 PHE B CA 1
ATOM 2946 C C . PHE B 1 112 ? -3.33 -11.031 -20.875 1 93.62 112 PHE B C 1
ATOM 2948 O O . PHE B 1 112 ? -4.016 -10.57 -21.781 1 93.62 112 PHE B O 1
ATOM 2955 N N . LEU B 1 113 ? -3.533 -12.195 -20.312 1 94.94 113 LEU B N 1
ATOM 2956 C CA . LEU B 1 113 ? -4.512 -13.094 -20.906 1 94.94 113 LEU B CA 1
ATOM 2957 C C . LEU B 1 113 ? -5.797 -13.133 -20.078 1 94.94 113 LEU B C 1
ATOM 2959 O O . LEU B 1 113 ? -6.727 -13.875 -20.406 1 94.94 113 LEU B O 1
ATOM 2963 N N . CYS B 1 114 ? -5.879 -12.266 -19.125 1 95.56 114 CYS B N 1
ATOM 2964 C CA . CYS B 1 114 ? -6.934 -12.406 -18.125 1 95.56 114 CYS B CA 1
ATOM 2965 C C . CYS B 1 114 ? -8.297 -12.047 -18.719 1 95.56 114 CYS B C 1
ATOM 2967 O O . CYS B 1 114 ? -9.328 -12.375 -18.141 1 95.56 114 CYS B O 1
ATOM 2969 N N . ARG B 1 115 ? -8.344 -11.414 -19.859 1 94.31 115 ARG B N 1
ATOM 2970 C CA . ARG B 1 115 ? -9.617 -11.047 -20.469 1 94.31 115 ARG B CA 1
ATOM 2971 C C . ARG B 1 115 ? -10.031 -12.055 -21.547 1 94.31 115 ARG B C 1
ATOM 2973 O O . ARG B 1 115 ? -11.148 -12 -22.047 1 94.31 115 ARG B O 1
ATOM 2980 N N . GLN B 1 116 ? -9.125 -12.922 -21.953 1 96 116 GLN B N 1
ATOM 2981 C CA . GLN B 1 116 ? -9.422 -13.898 -22.984 1 96 116 GLN B CA 1
ATOM 2982 C C . GLN B 1 116 ? -10.391 -14.969 -22.484 1 96 116 GLN B C 1
ATOM 2984 O O . GLN B 1 116 ? -9.977 -15.898 -21.781 1 96 116 GLN B O 1
ATOM 2989 N N . THR B 1 117 ? -11.617 -14.867 -22.953 1 97.06 117 THR B N 1
ATOM 2990 C CA . THR B 1 117 ? -12.703 -15.68 -22.406 1 97.06 117 THR B CA 1
ATOM 2991 C C . THR B 1 117 ? -12.414 -17.172 -22.594 1 97.06 117 THR B C 1
ATOM 2993 O O . THR B 1 117 ? -12.445 -17.938 -21.641 1 97.06 117 THR B O 1
ATOM 2996 N N . ASN B 1 118 ? -12.117 -17.562 -23.828 1 97.19 118 ASN B N 1
ATOM 2997 C CA . ASN B 1 118 ? -11.859 -18.969 -24.094 1 97.19 118 ASN B CA 1
ATOM 2998 C C . ASN B 1 118 ? -10.688 -19.484 -23.266 1 97.19 118 ASN B C 1
ATOM 3000 O O . ASN B 1 118 ? -10.742 -20.594 -22.734 1 97.19 118 ASN B O 1
ATOM 3004 N N . PHE B 1 119 ? -9.703 -18.719 -23.172 1 97.69 119 PHE B N 1
ATOM 3005 C CA . PHE B 1 119 ? -8.523 -19.109 -22.422 1 97.69 119 PHE B CA 1
ATOM 3006 C C . PHE B 1 119 ? -8.867 -19.344 -20.953 1 97.69 119 PHE B C 1
ATOM 3008 O O . PHE B 1 119 ? -8.562 -20.391 -20.406 1 97.69 119 PHE B O 1
ATOM 3015 N N . ILE B 1 120 ? -9.523 -18.359 -20.344 1 98.12 120 ILE B N 1
ATOM 3016 C CA . ILE B 1 120 ? -9.875 -18.422 -18.938 1 98.12 120 ILE B CA 1
ATOM 3017 C C . ILE B 1 120 ? -10.766 -19.641 -18.672 1 98.12 120 ILE B C 1
ATOM 3019 O O . ILE B 1 120 ? -10.539 -20.391 -17.734 1 98.12 120 ILE B O 1
ATOM 3023 N N . GLN B 1 121 ? -11.703 -19.859 -19.5 1 98.12 121 GLN B N 1
ATOM 3024 C CA . GLN B 1 121 ? -12.641 -20.969 -19.312 1 98.12 121 GLN B CA 1
ATOM 3025 C C . GLN B 1 121 ? -11.953 -22.312 -19.547 1 98.12 121 GLN B C 1
ATOM 3027 O O . GLN B 1 121 ? -12.219 -23.281 -18.828 1 98.12 121 GLN B O 1
ATOM 3032 N N . ASN B 1 122 ? -11.086 -22.391 -20.531 1 98.44 122 ASN B N 1
ATOM 3033 C CA . ASN B 1 122 ? -10.352 -23.625 -20.766 1 98.44 122 ASN B CA 1
ATOM 3034 C C . ASN B 1 122 ? -9.484 -23.984 -19.562 1 98.44 122 ASN B C 1
ATOM 3036 O O . ASN B 1 122 ? -9.445 -25.141 -19.141 1 98.44 122 ASN B O 1
ATOM 3040 N N . VAL B 1 123 ? -8.812 -23.016 -19 1 98.56 123 VAL B N 1
ATOM 3041 C CA . VAL B 1 123 ? -7.973 -23.25 -17.828 1 98.56 123 VAL B CA 1
ATOM 3042 C C . VAL B 1 123 ? -8.844 -23.703 -16.656 1 98.56 123 VAL B C 1
ATOM 3044 O O . VAL B 1 123 ? -8.508 -24.672 -15.969 1 98.56 123 VAL B O 1
ATOM 3047 N N . ALA B 1 124 ? -9.961 -23.062 -16.453 1 98.25 124 ALA B N 1
ATOM 3048 C CA . ALA B 1 124 ? -10.867 -23.391 -15.359 1 98.25 124 ALA B CA 1
ATOM 3049 C C . ALA B 1 124 ? -11.438 -24.797 -15.508 1 98.25 124 ALA B C 1
ATOM 3051 O O . ALA B 1 124 ? -11.648 -25.5 -14.516 1 98.25 124 ALA B O 1
ATOM 3052 N N . ARG B 1 125 ? -11.68 -25.25 -16.75 1 98.06 125 ARG B N 1
ATOM 3053 C CA . ARG B 1 125 ? -12.273 -26.547 -17.031 1 98.06 125 ARG B CA 1
ATOM 3054 C C . ARG B 1 125 ? -11.344 -27.688 -16.625 1 98.06 125 ARG B C 1
ATOM 3056 O O . ARG B 1 125 ? -11.781 -28.812 -16.422 1 98.06 125 ARG B O 1
ATOM 3063 N N . ALA B 1 126 ? -10.062 -27.344 -16.484 1 97.5 126 ALA B N 1
ATOM 3064 C CA . ALA B 1 126 ? -9.086 -28.375 -16.109 1 97.5 126 ALA B CA 1
ATOM 3065 C C . ALA B 1 126 ? -9.367 -28.906 -14.703 1 97.5 126 ALA B C 1
ATOM 3067 O O . ALA B 1 126 ? -8.852 -29.969 -14.32 1 97.5 126 ALA B O 1
ATOM 3068 N N . GLY B 1 127 ? -10.062 -28.125 -13.867 1 96.56 127 GLY B N 1
ATOM 3069 C CA . GLY B 1 127 ? -10.57 -28.641 -12.602 1 96.56 127 GLY B CA 1
ATOM 3070 C C . GLY B 1 127 ? -9.609 -28.438 -11.445 1 96.56 127 GLY B C 1
ATOM 3071 O O . GLY B 1 127 ? -9.875 -28.875 -10.328 1 96.56 127 GLY B O 1
ATOM 3072 N N . ARG B 1 128 ? -8.516 -27.844 -11.711 1 98.31 128 ARG B N 1
ATOM 3073 C CA . ARG B 1 128 ? -7.555 -27.5 -10.664 1 98.31 128 ARG B CA 1
ATOM 3074 C C . ARG B 1 128 ? -7.805 -26.078 -10.148 1 98.31 128 ARG B C 1
ATOM 3076 O O . ARG B 1 128 ? -8.422 -25.266 -10.836 1 98.31 128 ARG B O 1
ATOM 3083 N N . PRO B 1 129 ? -7.348 -25.812 -8.852 1 98.75 129 PRO B N 1
ATOM 3084 C CA . PRO B 1 129 ? -7.324 -24.406 -8.438 1 98.75 129 PRO B CA 1
ATOM 3085 C C . PRO B 1 129 ? -6.602 -23.516 -9.438 1 98.75 129 PRO B C 1
ATOM 3087 O O . PRO B 1 129 ? -5.621 -23.938 -10.055 1 98.75 129 PRO B O 1
ATOM 3090 N N . VAL B 1 130 ? -7.121 -22.281 -9.594 1 98.81 130 VAL B N 1
ATOM 3091 C CA . VAL B 1 130 ? -6.559 -21.359 -10.578 1 98.81 130 VAL B CA 1
ATOM 3092 C C . VAL B 1 130 ? -6.18 -20.047 -9.898 1 98.81 130 VAL B C 1
ATOM 3094 O O . VAL B 1 130 ? -6.953 -19.5 -9.102 1 98.81 130 VAL B O 1
ATOM 3097 N N . ASN B 1 131 ? -4.984 -19.578 -10.125 1 98.88 131 ASN B N 1
ATOM 3098 C CA . ASN B 1 131 ? -4.551 -18.234 -9.773 1 98.88 131 ASN B CA 1
ATOM 3099 C C . ASN B 1 131 ? -4.582 -17.297 -10.984 1 98.88 131 ASN B C 1
ATOM 3101 O O . ASN B 1 131 ? -3.764 -17.438 -11.898 1 98.88 131 ASN B O 1
ATOM 3105 N N . ILE B 1 132 ? -5.465 -16.359 -10.961 1 98.75 132 ILE B N 1
ATOM 3106 C CA . ILE B 1 132 ? -5.621 -15.477 -12.117 1 98.75 132 ILE B CA 1
ATOM 3107 C C . ILE B 1 132 ? -4.949 -14.133 -11.828 1 98.75 132 ILE B C 1
ATOM 3109 O O . ILE B 1 132 ? -5.418 -13.367 -10.992 1 98.75 132 ILE B O 1
ATOM 3113 N N . LYS B 1 133 ? -3.91 -13.859 -12.57 1 98.69 133 LYS B N 1
ATOM 3114 C CA . LYS B 1 133 ? -3.244 -12.57 -12.453 1 98.69 133 LYS B CA 1
ATOM 3115 C C . LYS B 1 133 ? -4.074 -11.461 -13.086 1 98.69 133 LYS B C 1
ATOM 3117 O O . LYS B 1 133 ? -4.504 -11.578 -14.242 1 98.69 133 LYS B O 1
ATOM 3122 N N . LYS B 1 134 ? -4.285 -10.414 -12.336 1 98.56 134 LYS B N 1
ATOM 3123 C CA . LYS B 1 134 ? -5.008 -9.266 -12.867 1 98.56 134 LYS B CA 1
ATOM 3124 C C . LYS B 1 134 ? -4.191 -8.547 -13.938 1 98.56 134 LYS B C 1
ATOM 3126 O O . LYS B 1 134 ? -2.998 -8.305 -13.758 1 98.56 134 LYS B O 1
ATOM 3131 N N . GLY B 1 135 ? -4.91 -8.273 -15.031 1 97.19 135 GLY B N 1
ATOM 3132 C CA . GLY B 1 135 ? -4.254 -7.48 -16.062 1 97.19 135 GLY B CA 1
ATOM 3133 C C . GLY B 1 135 ? -3.801 -6.121 -15.555 1 97.19 135 GLY B C 1
ATOM 3134 O O . GLY B 1 135 ? -4.508 -5.473 -14.789 1 97.19 135 GLY B O 1
ATOM 3135 N N . GLN B 1 136 ? -2.627 -5.629 -16.078 1 95.94 136 GLN B N 1
ATOM 3136 C CA . GLN B 1 136 ? -2.062 -4.352 -15.656 1 95.94 136 GLN B CA 1
ATOM 3137 C C . GLN B 1 136 ? -2.889 -3.184 -16.188 1 95.94 136 GLN B C 1
ATOM 3139 O O . GLN B 1 136 ? -2.686 -2.039 -15.773 1 95.94 136 GLN B O 1
ATOM 3144 N N . PHE B 1 137 ? -3.848 -3.459 -17.016 1 94.56 137 PHE B N 1
ATOM 3145 C CA . PHE B 1 137 ? -4.695 -2.432 -17.609 1 94.56 137 PHE B CA 1
ATOM 3146 C C . PHE B 1 137 ? -6.09 -2.461 -17 1 94.56 137 PHE B C 1
ATOM 3148 O O . PHE B 1 137 ? -6.949 -1.655 -17.375 1 94.56 137 PHE B O 1
ATOM 3155 N N . LEU B 1 138 ? -6.355 -3.334 -16.109 1 95.56 138 LEU B N 1
ATOM 3156 C CA . LEU B 1 138 ? -7.699 -3.529 -15.57 1 95.56 138 LEU B CA 1
ATOM 3157 C C . LEU B 1 138 ? -7.855 -2.818 -14.227 1 95.56 138 LEU B C 1
ATOM 3159 O O . LEU B 1 138 ? -6.926 -2.799 -13.414 1 95.56 138 LEU B O 1
ATOM 3163 N N . ALA B 1 139 ? -9.031 -2.277 -14 1 95.81 139 ALA B N 1
ATOM 3164 C CA . ALA B 1 139 ? -9.422 -1.879 -12.648 1 95.81 139 ALA B CA 1
ATOM 3165 C C . ALA B 1 139 ? -9.703 -3.1 -11.773 1 95.81 139 ALA B C 1
ATOM 3167 O O . ALA B 1 139 ? -10.07 -4.16 -12.281 1 95.81 139 ALA B O 1
ATOM 3168 N N . PRO B 1 140 ? -9.57 -2.986 -10.484 1 97.62 140 PRO B N 1
ATOM 3169 C CA . PRO B 1 140 ? -9.742 -4.148 -9.617 1 97.62 140 PRO B CA 1
ATOM 3170 C C . PRO B 1 140 ? -11.156 -4.723 -9.672 1 97.62 140 PRO B C 1
ATOM 3172 O O . PRO B 1 140 ? -11.344 -5.938 -9.578 1 97.62 140 PRO B O 1
ATOM 3175 N N . TRP B 1 141 ? -12.219 -3.867 -9.812 1 97.31 141 TRP B N 1
ATOM 3176 C CA . TRP B 1 141 ? -13.594 -4.352 -9.797 1 97.31 141 TRP B CA 1
ATOM 3177 C C . TRP B 1 141 ? -13.906 -5.137 -11.062 1 97.31 141 TRP B C 1
ATOM 3179 O O . TRP B 1 141 ? -14.883 -5.891 -11.109 1 97.31 141 TRP B O 1
ATOM 3189 N N . ASP B 1 142 ? -13.094 -4.984 -12.094 1 97.81 142 ASP B N 1
ATOM 3190 C CA . ASP B 1 142 ? -13.305 -5.727 -13.328 1 97.81 142 ASP B CA 1
ATOM 3191 C C . ASP B 1 142 ? -12.969 -7.207 -13.148 1 97.81 142 ASP B C 1
ATOM 3193 O O . ASP B 1 142 ? -13.367 -8.047 -13.953 1 97.81 142 ASP B O 1
ATOM 3197 N N . MET B 1 143 ? -12.281 -7.551 -12.133 1 98.44 143 MET B N 1
ATOM 3198 C CA . MET B 1 143 ? -11.883 -8.938 -11.898 1 98.44 143 MET B CA 1
ATOM 3199 C C . MET B 1 143 ? -13.102 -9.805 -11.594 1 98.44 143 MET B C 1
ATOM 3201 O O . MET B 1 143 ? -13.047 -11.031 -11.75 1 98.44 143 MET B O 1
ATOM 3205 N N . GLN B 1 144 ? -14.188 -9.133 -11.156 1 98.31 144 GLN B N 1
ATOM 3206 C CA . GLN B 1 144 ? -15.406 -9.906 -10.945 1 98.31 144 GLN B CA 1
ATOM 3207 C C . GLN B 1 144 ? -15.836 -10.617 -12.227 1 98.31 144 GLN B C 1
ATOM 3209 O O . GLN B 1 144 ? -16.219 -11.781 -12.195 1 98.31 144 GLN B O 1
ATOM 3214 N N . ASN B 1 145 ? -15.742 -9.898 -13.328 1 98.25 145 ASN B N 1
ATOM 3215 C CA . ASN B 1 145 ? -16.109 -10.477 -14.617 1 98.25 145 ASN B CA 1
ATOM 3216 C C . ASN B 1 145 ? -15.203 -11.648 -14.984 1 98.25 145 ASN B C 1
ATOM 3218 O O . ASN B 1 145 ? -15.656 -12.633 -15.57 1 98.25 145 ASN B O 1
ATOM 3222 N N . VAL B 1 146 ? -13.953 -11.547 -14.68 1 98.19 146 VAL B N 1
ATOM 3223 C CA . VAL B 1 146 ? -12.984 -12.602 -14.961 1 98.19 146 VAL B CA 1
ATOM 3224 C C . VAL B 1 146 ? -13.305 -13.844 -14.133 1 98.19 146 VAL B C 1
ATOM 3226 O O . VAL B 1 146 ? -13.328 -14.961 -14.656 1 98.19 146 VAL B O 1
ATOM 3229 N N . VAL B 1 147 ? -13.578 -13.617 -12.859 1 98.56 147 VAL B N 1
ATOM 3230 C CA . VAL B 1 147 ? -13.938 -14.695 -11.938 1 98.56 147 VAL B CA 1
ATOM 3231 C C . VAL B 1 147 ? -15.219 -15.375 -12.414 1 98.56 147 VAL B C 1
ATOM 3233 O O . VAL B 1 147 ? -15.32 -16.594 -12.422 1 98.56 147 VAL B O 1
ATOM 3236 N N . ASP B 1 148 ? -16.172 -14.562 -12.859 1 98.44 148 ASP B N 1
ATOM 3237 C CA . ASP B 1 148 ? -17.453 -15.102 -13.336 1 98.44 148 ASP B CA 1
ATOM 3238 C C . ASP B 1 148 ? -17.25 -16 -14.547 1 98.44 148 ASP B C 1
ATOM 3240 O O . ASP B 1 148 ? -17.859 -17.062 -14.648 1 98.44 148 ASP B O 1
ATOM 3244 N N . LYS B 1 149 ? -16.391 -15.578 -15.453 1 98 149 LYS B N 1
ATOM 3245 C CA . LYS B 1 149 ? -16.062 -16.406 -16.609 1 98 149 LYS B CA 1
ATOM 3246 C C . LYS B 1 149 ? -15.578 -17.797 -16.188 1 98 149 LYS B C 1
ATOM 3248 O O . LYS B 1 149 ? -15.977 -18.797 -16.766 1 98 149 LYS B O 1
ATOM 3253 N N . ALA B 1 150 ? -14.672 -17.797 -15.219 1 98.12 150 ALA B N 1
ATOM 3254 C CA . ALA B 1 150 ? -14.102 -19.047 -14.734 1 98.12 150 ALA B CA 1
ATOM 3255 C C . ALA B 1 150 ? -15.156 -19.906 -14.039 1 98.12 150 ALA B C 1
ATOM 3257 O O . ALA B 1 150 ? -15.25 -21.109 -14.289 1 98.12 150 ALA B O 1
ATOM 3258 N N . ARG B 1 151 ? -15.984 -19.328 -13.242 1 98.06 151 ARG B N 1
ATOM 3259 C CA . ARG B 1 151 ? -17 -20.031 -12.469 1 98.06 151 ARG B CA 1
ATOM 3260 C C . ARG B 1 151 ? -18.078 -20.625 -13.375 1 98.06 151 ARG B C 1
ATOM 3262 O O . ARG B 1 151 ? -18.656 -21.672 -13.078 1 98.06 151 ARG B O 1
ATOM 3269 N N . GLU B 1 152 ? -18.297 -19.984 -14.43 1 98.12 152 GLU B N 1
ATOM 3270 C CA . GLU B 1 152 ? -19.344 -20.391 -15.367 1 98.12 152 GLU B CA 1
ATOM 3271 C C . GLU B 1 152 ? -19.109 -21.797 -15.883 1 98.12 152 GLU B C 1
ATOM 3273 O O . GLU B 1 152 ? -20.047 -22.469 -16.328 1 98.12 152 GLU B O 1
ATOM 3278 N N . VAL B 1 153 ? -17.891 -22.25 -15.797 1 98.19 153 VAL B N 1
ATOM 3279 C CA . VAL B 1 153 ? -17.609 -23.562 -16.344 1 98.19 153 VAL B CA 1
ATOM 3280 C C . VAL B 1 153 ? -17.422 -24.578 -15.203 1 98.19 153 VAL B C 1
ATOM 3282 O O . VAL B 1 153 ? -16.875 -25.656 -15.414 1 98.19 153 VAL B O 1
ATOM 3285 N N . GLY B 1 154 ? -17.703 -24.188 -14 1 97.25 154 GLY B N 1
ATOM 3286 C CA . GLY B 1 154 ? -17.875 -25.141 -12.914 1 97.25 154 GLY B CA 1
ATOM 3287 C C . GLY B 1 154 ? -16.719 -25.156 -11.945 1 97.25 154 GLY B C 1
ATOM 3288 O O . GLY B 1 154 ? -16.641 -26.016 -11.07 1 97.25 154 GLY B O 1
ATOM 3289 N N . ASN B 1 155 ? -15.781 -24.297 -12.102 1 97.44 155 ASN B N 1
ATOM 3290 C CA . ASN B 1 155 ? -14.664 -24.234 -11.172 1 97.44 155 ASN B CA 1
ATOM 3291 C C . ASN B 1 155 ? -14.836 -23.109 -10.156 1 97.44 155 ASN B C 1
ATOM 3293 O O . ASN B 1 155 ? -14.93 -21.938 -10.531 1 97.44 155 ASN B O 1
ATOM 3297 N N . ASP B 1 156 ? -14.773 -23.453 -8.883 1 97.06 156 ASP B N 1
ATOM 3298 C CA . ASP B 1 156 ? -14.953 -22.453 -7.836 1 97.06 156 ASP B CA 1
ATOM 3299 C C . ASP B 1 156 ? -13.656 -22.219 -7.062 1 97.06 156 ASP B C 1
ATOM 3301 O O . ASP B 1 156 ? -13.609 -21.391 -6.148 1 97.06 156 ASP B O 1
ATOM 3305 N N . GLN B 1 157 ? -12.633 -22.938 -7.414 1 98.25 157 GLN B N 1
ATOM 3306 C CA . GLN B 1 157 ? -11.344 -22.781 -6.75 1 98.25 157 GLN B CA 1
ATOM 3307 C C . GLN B 1 157 ? -10.492 -21.734 -7.457 1 98.25 157 GLN B C 1
ATOM 3309 O O . GLN B 1 157 ? -9.531 -22.078 -8.156 1 98.25 157 GLN B O 1
ATOM 3314 N N . ILE B 1 158 ? -10.875 -20.5 -7.215 1 98.75 158 ILE B N 1
ATOM 3315 C CA . ILE B 1 158 ? -10.281 -19.391 -7.965 1 98.75 158 ILE B CA 1
ATOM 3316 C C . ILE B 1 158 ? -9.648 -18.391 -7.004 1 98.75 158 ILE B C 1
ATOM 3318 O O . ILE B 1 158 ? -10.258 -18 -6.008 1 98.75 158 ILE B O 1
ATOM 3322 N N . MET B 1 159 ? -8.406 -18.031 -7.242 1 98.88 159 MET B N 1
ATOM 3323 C CA . MET B 1 159 ? -7.738 -16.891 -6.609 1 98.88 159 MET B CA 1
ATOM 3324 C C . MET B 1 159 ? -7.582 -15.742 -7.59 1 98.88 159 MET B C 1
ATOM 3326 O O . MET B 1 159 ? -7.492 -15.953 -8.797 1 98.88 159 MET B O 1
ATOM 3330 N N . VAL B 1 160 ? -7.609 -14.531 -7.094 1 98.88 160 VAL B N 1
ATOM 3331 C CA . VAL B 1 160 ? -7.324 -13.344 -7.891 1 98.88 160 VAL B CA 1
ATOM 3332 C C . VAL B 1 160 ? -6.043 -12.68 -7.391 1 98.88 160 VAL B C 1
ATOM 3334 O O . VAL B 1 160 ? -5.852 -12.508 -6.188 1 98.88 160 VAL B O 1
ATOM 3337 N N . CYS B 1 161 ? -5.195 -12.359 -8.328 1 98.94 161 CYS B N 1
ATOM 3338 C CA . CYS B 1 161 ? -3.846 -11.945 -7.961 1 98.94 161 CYS B CA 1
ATOM 3339 C C . CYS B 1 161 ? -3.521 -10.57 -8.539 1 98.94 161 CYS B C 1
ATOM 3341 O O . CYS B 1 161 ? -3.529 -10.383 -9.758 1 98.94 161 CYS B O 1
ATOM 3343 N N . GLU B 1 162 ? -3.256 -9.594 -7.645 1 98.81 162 GLU B N 1
ATOM 3344 C CA . GLU B 1 162 ? -2.818 -8.25 -8.023 1 98.81 162 GLU B CA 1
ATOM 3345 C C . GLU B 1 162 ? -1.31 -8.203 -8.25 1 98.81 162 GLU B C 1
ATOM 3347 O O . GLU B 1 162 ? -0.543 -8.773 -7.465 1 98.81 162 GLU B O 1
ATOM 3352 N N . ARG B 1 163 ? -0.954 -7.57 -9.336 1 97.94 163 ARG B N 1
ATOM 3353 C CA . ARG B 1 163 ? 0.48 -7.492 -9.594 1 97.94 163 ARG B CA 1
ATOM 3354 C C . ARG B 1 163 ? 0.864 -6.121 -10.141 1 97.94 163 ARG B C 1
ATOM 3356 O O . ARG B 1 163 ? 1.949 -5.949 -10.695 1 97.94 163 ARG B O 1
ATOM 3363 N N . GLY B 1 164 ? 0.01 -5.152 -9.969 1 97.31 164 GLY B N 1
ATOM 3364 C CA . GLY B 1 164 ? 0.294 -3.787 -10.375 1 97.31 164 GLY B CA 1
ATOM 3365 C C . GLY B 1 164 ? -0.498 -3.355 -11.602 1 97.31 164 GLY B C 1
ATOM 3366 O O . GLY B 1 164 ? -0.976 -4.195 -12.367 1 97.31 164 GLY B O 1
ATOM 3367 N N . VAL B 1 165 ? -0.627 -2.084 -11.75 1 96.81 165 VAL B N 1
ATOM 3368 C CA . VAL B 1 165 ? -1.297 -1.434 -12.867 1 96.81 165 VAL B CA 1
ATOM 3369 C C . VAL B 1 165 ? -0.315 -0.518 -13.594 1 96.81 165 VAL B C 1
ATOM 3371 O O . VAL B 1 165 ? 0.487 0.172 -12.961 1 96.81 165 VAL B O 1
ATOM 3374 N N . SER B 1 166 ? -0.425 -0.501 -14.867 1 94.88 166 SER B N 1
ATOM 3375 C CA . SER B 1 166 ? 0.45 0.371 -15.641 1 94.88 166 SER B CA 1
ATOM 3376 C C . SER B 1 166 ? 0.262 1.833 -15.25 1 94.88 166 SER B C 1
ATOM 3378 O O . SER B 1 166 ? -0.863 2.336 -15.234 1 94.88 166 SER B O 1
ATOM 3380 N N . PHE B 1 167 ? 1.32 2.355 -14.766 1 91.56 167 PHE B N 1
ATOM 3381 C CA . PHE B 1 167 ? 1.381 3.75 -14.344 1 91.56 167 PHE B CA 1
ATOM 3382 C C . PHE B 1 167 ? 2.455 4.504 -15.117 1 91.56 167 PHE B C 1
ATOM 3384 O O . PHE B 1 167 ? 3.605 4.582 -14.68 1 91.56 167 PHE B O 1
ATOM 3391 N N . GLY B 1 168 ? 2.197 4.961 -16.312 1 84.81 168 GLY B N 1
ATOM 3392 C CA . GLY B 1 168 ? 3.205 5.609 -17.141 1 84.81 168 GLY B CA 1
ATOM 3393 C C . GLY B 1 168 ? 4.07 4.633 -17.906 1 84.81 168 GLY B C 1
ATOM 3394 O O . GLY B 1 168 ? 3.912 3.416 -17.781 1 84.81 168 GLY B O 1
ATOM 3395 N N . TYR B 1 169 ? 4.875 4.879 -18.734 1 83.12 169 TYR B N 1
ATOM 3396 C CA . TYR B 1 169 ? 5.652 4.16 -19.734 1 83.12 169 TYR B CA 1
ATOM 3397 C C . TYR B 1 169 ? 6.137 2.822 -19.203 1 83.12 169 TYR B C 1
ATOM 3399 O O . TYR B 1 169 ? 5.816 1.769 -19.75 1 83.12 169 TYR B O 1
ATOM 3407 N N . ASN B 1 170 ? 6.852 2.729 -18.094 1 90 170 ASN B N 1
ATOM 3408 C CA . ASN B 1 170 ? 7.391 1.421 -17.734 1 90 170 ASN B CA 1
ATOM 3409 C C . ASN B 1 170 ? 7.211 1.13 -16.25 1 90 170 ASN B C 1
ATOM 3411 O O . ASN B 1 170 ? 7.84 0.217 -15.711 1 90 170 ASN B O 1
ATOM 3415 N N . THR B 1 171 ? 6.336 1.912 -15.703 1 91.94 171 THR B N 1
ATOM 3416 C CA . THR B 1 171 ? 6.211 1.726 -14.258 1 91.94 171 THR B CA 1
ATOM 3417 C C . THR B 1 171 ? 4.871 1.081 -13.914 1 91.94 171 THR B C 1
ATOM 3419 O O . THR B 1 171 ? 3.861 1.344 -14.57 1 91.94 171 THR B O 1
ATOM 3422 N N . LEU B 1 172 ? 4.926 0.218 -12.93 1 96.06 172 LEU B N 1
ATOM 3423 C CA . LEU B 1 172 ? 3.701 -0.296 -12.328 1 96.06 172 LEU B CA 1
ATOM 3424 C C . LEU B 1 172 ? 3.465 0.328 -10.961 1 96.06 172 LEU B C 1
ATOM 3426 O O . LEU B 1 172 ? 4.418 0.662 -10.25 1 96.06 172 LEU B O 1
ATOM 3430 N N . VAL B 1 173 ? 2.223 0.513 -10.625 1 96.94 173 VAL B N 1
ATOM 3431 C CA . VAL B 1 173 ? 1.834 0.94 -9.289 1 96.94 173 VAL B CA 1
ATOM 3432 C C . VAL B 1 173 ? 0.744 0.018 -8.75 1 96.94 173 VAL B C 1
ATOM 3434 O O . VAL B 1 173 ? -0.137 -0.417 -9.492 1 96.94 173 VAL B O 1
ATOM 3437 N N . SER B 1 174 ? 0.887 -0.338 -7.52 1 97.62 174 SER B N 1
ATOM 3438 C CA . SER B 1 174 ? -0.13 -1.139 -6.848 1 97.62 174 SER B CA 1
ATOM 3439 C C . SER B 1 174 ? -0.948 -0.292 -5.875 1 97.62 174 SER B C 1
ATOM 3441 O O . SER B 1 174 ? -0.455 0.096 -4.816 1 97.62 174 SER B O 1
ATOM 3443 N N . ASP B 1 175 ? -2.162 0.042 -6.289 1 97.56 175 ASP B N 1
ATOM 3444 C CA . ASP B 1 175 ? -3.092 0.696 -5.375 1 97.56 175 ASP B CA 1
ATOM 3445 C C . ASP B 1 175 ? -3.678 -0.303 -4.379 1 97.56 175 ASP B C 1
ATOM 3447 O O . ASP B 1 175 ? -4.488 -1.154 -4.75 1 97.56 175 ASP B O 1
ATOM 3451 N N . MET B 1 176 ? -3.398 -0.133 -3.092 1 98.75 176 MET B N 1
ATOM 3452 C CA . MET B 1 176 ? -3.797 -1.115 -2.088 1 98.75 176 MET B CA 1
ATOM 3453 C C . MET B 1 176 ? -5.312 -1.157 -1.94 1 98.75 176 MET B C 1
ATOM 3455 O O . MET B 1 176 ? -5.871 -2.154 -1.474 1 98.75 176 MET B O 1
ATOM 3459 N N . ARG B 1 177 ? -6.102 -0.12 -2.365 1 98.12 177 ARG B N 1
ATOM 3460 C CA . ARG B 1 177 ? -7.559 -0.17 -2.389 1 98.12 177 ARG B CA 1
ATOM 3461 C C . ARG B 1 177 ? -8.055 -1.324 -3.254 1 98.12 177 ARG B C 1
ATOM 3463 O O . ARG B 1 177 ? -9.109 -1.9 -2.984 1 98.12 177 ARG B O 1
ATOM 3470 N N . GLY B 1 178 ? -7.203 -1.585 -4.332 1 98.19 178 GLY B N 1
ATOM 3471 C CA . GLY B 1 178 ? -7.57 -2.646 -5.258 1 98.19 178 GLY B CA 1
ATOM 3472 C C . GLY B 1 178 ? -7.66 -4.008 -4.598 1 98.19 178 GLY B C 1
ATOM 3473 O O . GLY B 1 178 ? -8.5 -4.832 -4.973 1 98.19 178 GLY B O 1
ATOM 3474 N N . LEU B 1 179 ? -6.848 -4.281 -3.615 1 98.75 179 LEU B N 1
ATOM 3475 C CA . LEU B 1 179 ? -6.883 -5.543 -2.889 1 98.75 179 LEU B CA 1
ATOM 3476 C C . LEU B 1 179 ? -8.195 -5.699 -2.131 1 98.75 179 LEU B C 1
ATOM 3478 O O . LEU B 1 179 ? -8.82 -6.766 -2.174 1 98.75 179 LEU B O 1
ATOM 3482 N N . ALA B 1 180 ? -8.609 -4.621 -1.453 1 98.5 180 ALA B N 1
ATOM 3483 C CA . ALA B 1 180 ? -9.875 -4.645 -0.727 1 98.5 180 ALA B CA 1
ATOM 3484 C C . ALA B 1 180 ? -11.055 -4.801 -1.685 1 98.5 180 ALA B C 1
ATOM 3486 O O . ALA B 1 180 ? -11.992 -5.555 -1.405 1 98.5 180 ALA B O 1
ATOM 3487 N N . ILE B 1 181 ? -10.992 -4.117 -2.779 1 98.19 181 ILE B N 1
ATOM 3488 C CA . ILE B 1 181 ? -12.047 -4.176 -3.779 1 98.19 181 ILE B CA 1
ATOM 3489 C C . ILE B 1 181 ? -12.18 -5.605 -4.309 1 98.19 181 ILE B C 1
ATOM 3491 O O . ILE B 1 181 ? -13.289 -6.121 -4.445 1 98.19 181 ILE B O 1
ATOM 3495 N N . MET B 1 182 ? -11.078 -6.281 -4.535 1 98.5 182 MET B N 1
ATOM 3496 C CA . MET B 1 182 ? -11.078 -7.613 -5.125 1 98.5 182 MET B CA 1
ATOM 3497 C C . MET B 1 182 ? -11.594 -8.648 -4.129 1 98.5 182 MET B C 1
ATOM 3499 O O . MET B 1 182 ? -11.977 -9.75 -4.52 1 98.5 182 MET B O 1
ATOM 3503 N N . ARG B 1 183 ? -11.602 -8.32 -2.83 1 98.19 183 ARG B N 1
ATOM 3504 C CA . ARG B 1 183 ? -12.258 -9.203 -1.866 1 98.19 183 ARG B CA 1
ATOM 3505 C C . ARG B 1 183 ? -13.719 -9.422 -2.225 1 98.19 183 ARG B C 1
ATOM 3507 O O . ARG B 1 183 ? -14.289 -10.469 -1.928 1 98.19 183 ARG B O 1
ATOM 3514 N N . GLY B 1 184 ? -14.258 -8.438 -2.91 1 97.19 184 GLY B N 1
ATOM 3515 C CA . GLY B 1 184 ? -15.656 -8.5 -3.301 1 97.19 184 GLY B CA 1
ATOM 3516 C C . GLY B 1 184 ? -15.961 -9.633 -4.266 1 97.19 184 GLY B C 1
ATOM 3517 O O . GLY B 1 184 ? -17.125 -10.016 -4.438 1 97.19 184 GLY B O 1
ATOM 3518 N N . THR B 1 185 ? -14.961 -10.211 -4.902 1 97.88 185 THR B N 1
ATOM 3519 C CA . THR B 1 185 ? -15.156 -11.344 -5.805 1 97.88 185 THR B CA 1
ATOM 3520 C C . THR B 1 185 ? -15.508 -12.602 -5.023 1 97.88 185 THR B C 1
ATOM 3522 O O . THR B 1 185 ? -15.961 -13.594 -5.605 1 97.88 185 THR B O 1
ATOM 3525 N N . GLY B 1 186 ? -15.18 -12.609 -3.719 1 97.62 186 GLY B N 1
ATOM 3526 C CA . GLY B 1 186 ? -15.367 -13.805 -2.906 1 97.62 186 GLY B CA 1
ATOM 3527 C C . GLY B 1 186 ? -14.219 -14.789 -3.027 1 97.62 186 GLY B C 1
ATOM 3528 O O . GLY B 1 186 ? -14.273 -15.883 -2.465 1 97.62 186 GLY B O 1
ATOM 3529 N N . CYS B 1 187 ? -13.219 -14.422 -3.779 1 98.62 187 CYS B N 1
ATOM 3530 C CA . CYS B 1 187 ? -12.039 -15.266 -3.951 1 98.62 187 CYS B CA 1
ATOM 3531 C C . CYS B 1 187 ? -10.922 -14.82 -3.021 1 98.62 187 CYS B C 1
ATOM 3533 O O . CYS B 1 187 ? -10.812 -13.641 -2.688 1 98.62 187 CYS B O 1
ATOM 3535 N N . PRO B 1 188 ? -10.055 -15.805 -2.543 1 98.88 188 PRO B N 1
ATOM 3536 C CA . PRO B 1 188 ? -8.82 -15.352 -1.896 1 98.88 188 PRO B CA 1
ATOM 3537 C C . PRO B 1 188 ? -8.016 -14.391 -2.771 1 98.88 188 PRO B C 1
ATOM 3539 O O . PRO B 1 188 ? -7.812 -14.656 -3.959 1 98.88 188 PRO B O 1
ATOM 3542 N N . VAL B 1 189 ? -7.621 -13.273 -2.191 1 98.94 189 VAL B N 1
ATOM 3543 C CA . VAL B 1 189 ? -6.809 -12.281 -2.891 1 98.94 189 VAL B CA 1
ATOM 3544 C C . VAL B 1 189 ? -5.328 -12.539 -2.617 1 98.94 189 VAL B C 1
ATOM 3546 O O . VAL B 1 189 ? -4.926 -12.727 -1.466 1 98.94 189 VAL B O 1
ATOM 3549 N N . VAL B 1 190 ? -4.531 -12.602 -3.711 1 98.94 190 VAL B N 1
ATOM 3550 C CA . VAL B 1 190 ? -3.084 -12.781 -3.643 1 98.94 190 VAL B CA 1
ATOM 3551 C C . VAL B 1 190 ? -2.379 -11.516 -4.141 1 98.94 190 VAL B C 1
ATOM 3553 O O . VAL B 1 190 ? -2.836 -10.883 -5.09 1 98.94 190 VAL B O 1
ATOM 3556 N N . PHE B 1 191 ? -1.321 -11.172 -3.469 1 99 191 PHE B N 1
ATOM 3557 C CA . PHE B 1 191 ? -0.509 -10.055 -3.945 1 99 191 PHE B CA 1
ATOM 3558 C C . PHE B 1 191 ? 0.826 -10.547 -4.484 1 99 191 PHE B C 1
ATOM 3560 O O . PHE B 1 191 ? 1.59 -11.203 -3.77 1 99 191 PHE B O 1
ATOM 3567 N N . ASP B 1 192 ? 1.092 -10.281 -5.742 1 98.94 192 ASP B N 1
ATOM 3568 C CA . ASP B 1 192 ? 2.373 -10.578 -6.379 1 98.94 192 ASP B CA 1
ATOM 3569 C C . ASP B 1 192 ? 3.387 -9.469 -6.113 1 98.94 192 ASP B C 1
ATOM 3571 O O . ASP B 1 192 ? 3.469 -8.5 -6.875 1 98.94 192 ASP B O 1
ATOM 3575 N N . ALA B 1 193 ? 4.176 -9.648 -5.141 1 98.81 193 ALA B N 1
ATOM 3576 C CA . ALA B 1 193 ? 5.078 -8.609 -4.652 1 98.81 193 ALA B CA 1
ATOM 3577 C C . ALA B 1 193 ? 6.203 -8.344 -5.648 1 98.81 193 ALA B C 1
ATOM 3579 O O . ALA B 1 193 ? 6.641 -7.203 -5.809 1 98.81 193 ALA B O 1
ATOM 3580 N N . THR B 1 194 ? 6.656 -9.344 -6.336 1 98.44 194 THR B N 1
ATOM 3581 C CA . THR B 1 194 ? 7.844 -9.211 -7.172 1 98.44 194 THR B CA 1
ATOM 3582 C C . THR B 1 194 ? 7.484 -8.625 -8.531 1 98.44 194 THR B C 1
ATOM 3584 O O . THR B 1 194 ? 8.227 -7.805 -9.078 1 98.44 194 THR B O 1
ATOM 3587 N N . HIS B 1 195 ? 6.344 -9.016 -9.07 1 97.75 195 HIS B N 1
ATOM 3588 C CA . HIS B 1 195 ? 5.973 -8.453 -10.359 1 97.75 195 HIS B CA 1
ATOM 3589 C C . HIS B 1 195 ? 5.41 -7.043 -10.211 1 97.75 195 HIS B C 1
ATOM 3591 O O . HIS B 1 195 ? 5.352 -6.285 -11.18 1 97.75 195 HIS B O 1
ATOM 3597 N N . SER B 1 196 ? 5.012 -6.672 -9.047 1 97.88 196 SER B N 1
ATOM 3598 C CA . SER B 1 196 ? 4.496 -5.332 -8.805 1 97.88 196 SER B CA 1
ATOM 3599 C C . SER B 1 196 ? 5.602 -4.285 -8.898 1 97.88 196 SER B C 1
ATOM 3601 O O . SER B 1 196 ? 5.328 -3.09 -9.008 1 97.88 196 SER B O 1
ATOM 3603 N N . VAL B 1 197 ? 6.863 -4.715 -8.789 1 97.56 197 VAL B N 1
ATOM 3604 C CA . VAL B 1 197 ? 7.969 -3.764 -8.836 1 97.56 197 VAL B CA 1
ATOM 3605 C C . VAL B 1 197 ? 8.641 -3.811 -10.203 1 97.56 197 VAL B C 1
ATOM 3607 O O . VAL B 1 197 ? 9.734 -3.27 -10.391 1 97.56 197 VAL B O 1
ATOM 3610 N N . GLN B 1 198 ? 8 -4.504 -11.094 1 95.5 198 GLN B N 1
ATOM 3611 C CA . GLN B 1 198 ? 8.547 -4.645 -12.438 1 95.5 198 GLN B CA 1
ATOM 3612 C C . GLN B 1 198 ? 8.516 -3.318 -13.188 1 95.5 198 GLN B C 1
ATOM 3614 O O . GLN B 1 198 ? 7.633 -2.49 -12.953 1 95.5 198 GLN B O 1
ATOM 3619 N N . GLN B 1 199 ? 9.469 -3.068 -14.008 1 94.31 199 GLN B N 1
ATOM 3620 C CA . GLN B 1 199 ? 9.539 -1.998 -14.992 1 94.31 199 GLN B CA 1
ATOM 3621 C C . GLN B 1 199 ? 9.656 -2.561 -16.406 1 94.31 199 GLN B C 1
ATOM 3623 O O . GLN B 1 199 ? 10.75 -2.604 -16.969 1 94.31 199 GLN B O 1
ATOM 3628 N N . PRO B 1 200 ? 8.531 -2.92 -16.938 1 88.19 200 PRO B N 1
ATOM 3629 C CA . PRO B 1 200 ? 8.57 -3.578 -18.25 1 88.19 200 PRO B CA 1
ATOM 3630 C C . PRO B 1 200 ? 9.312 -2.764 -19.297 1 88.19 200 PRO B C 1
ATOM 3632 O O . PRO B 1 200 ? 9.062 -1.563 -19.453 1 88.19 200 PRO B O 1
ATOM 3635 N N . GLY B 1 201 ? 10.297 -3.41 -19.969 1 85.56 201 GLY B N 1
ATOM 3636 C CA . GLY B 1 201 ? 11.055 -2.742 -21.016 1 85.56 201 GLY B CA 1
ATOM 3637 C C . GLY B 1 201 ? 12.062 -1.745 -20.469 1 85.56 201 GLY B C 1
ATOM 3638 O O . GLY B 1 201 ? 12.727 -1.045 -21.234 1 85.56 201 GLY B O 1
ATOM 3639 N N . GLY B 1 202 ? 12.203 -1.716 -19.172 1 85.06 202 GLY B N 1
ATOM 3640 C CA . GLY B 1 202 ? 13 -0.676 -18.547 1 85.06 202 GLY B CA 1
ATOM 3641 C C . GLY B 1 202 ? 14.484 -0.798 -18.844 1 85.06 202 GLY B C 1
ATOM 3642 O O . GLY B 1 202 ? 15.242 0.162 -18.672 1 85.06 202 GLY B O 1
ATOM 3643 N N . GLN B 1 203 ? 14.875 -1.994 -19.234 1 84.31 203 GLN B N 1
ATOM 3644 C CA . GLN B 1 203 ? 16.281 -2.199 -19.578 1 84.31 203 GLN B CA 1
ATOM 3645 C C . GLN B 1 203 ? 16.453 -2.357 -21.078 1 84.31 203 GLN B C 1
ATOM 3647 O O . GLN B 1 203 ? 17.438 -2.941 -21.531 1 84.31 203 GLN B O 1
ATOM 3652 N N . GLY B 1 204 ? 15.547 -1.937 -21.766 1 86.12 204 GLY B N 1
ATOM 3653 C CA . GLY B 1 204 ? 15.562 -2.074 -23.219 1 86.12 204 GLY B CA 1
ATOM 3654 C C . GLY B 1 204 ? 14.953 -3.379 -23.703 1 86.12 204 GLY B C 1
ATOM 3655 O O . GLY B 1 204 ? 13.734 -3.473 -23.875 1 86.12 204 GLY B O 1
ATOM 3656 N N . ALA B 1 205 ? 15.836 -4.383 -23.688 1 80.88 205 ALA B N 1
ATOM 3657 C CA . ALA B 1 205 ? 15.383 -5.652 -24.25 1 80.88 205 ALA B CA 1
ATOM 3658 C C . ALA B 1 205 ? 14.82 -6.562 -23.156 1 80.88 205 ALA B C 1
ATOM 3660 O O . ALA B 1 205 ? 14.227 -7.602 -23.453 1 80.88 205 ALA B O 1
ATOM 3661 N N . THR B 1 206 ? 14.945 -6.062 -21.922 1 84.25 206 THR B N 1
ATOM 3662 C CA . THR B 1 206 ? 14.445 -6.859 -20.812 1 84.25 206 THR B CA 1
ATOM 3663 C C . THR B 1 206 ? 13.773 -5.973 -19.766 1 84.25 206 THR B C 1
ATOM 3665 O O . THR B 1 206 ? 13.961 -4.754 -19.766 1 84.25 206 THR B O 1
ATOM 3668 N N . SER B 1 207 ? 12.961 -6.637 -19.031 1 87.25 207 SER B N 1
ATOM 3669 C CA . SER B 1 207 ? 12.289 -5.91 -17.953 1 87.25 207 SER B CA 1
ATOM 3670 C C . SER B 1 207 ? 13.266 -5.508 -16.859 1 87.25 207 SER B C 1
ATOM 3672 O O . SER B 1 207 ? 14.156 -6.281 -16.5 1 87.25 207 SER B O 1
ATOM 3674 N N . GLY B 1 208 ? 13.125 -4.234 -16.406 1 91.69 208 GLY B N 1
ATOM 3675 C CA . GLY B 1 208 ? 13.766 -3.834 -15.172 1 91.69 208 GLY B CA 1
ATOM 3676 C C . GLY B 1 208 ? 12.93 -4.129 -13.945 1 91.69 208 GLY B C 1
ATOM 3677 O O . GLY B 1 208 ? 11.938 -4.859 -14.023 1 91.69 208 GLY B O 1
ATOM 3678 N N . GLY B 1 209 ? 13.414 -3.732 -12.836 1 94.94 209 GLY B N 1
ATOM 3679 C CA . GLY B 1 209 ? 12.68 -3.928 -11.594 1 94.94 209 GLY B CA 1
ATOM 3680 C C . GLY B 1 209 ? 13.359 -3.291 -10.391 1 94.94 209 GLY B C 1
ATOM 3681 O O . GLY B 1 209 ? 14.539 -2.941 -10.453 1 94.94 209 GLY B O 1
ATOM 3682 N N . GLN B 1 210 ? 12.586 -3.096 -9.398 1 95.88 210 GLN B N 1
ATOM 3683 C CA . GLN B 1 210 ? 13.039 -2.492 -8.148 1 95.88 210 GLN B CA 1
ATOM 3684 C C . GLN B 1 210 ? 12.812 -3.436 -6.969 1 95.88 210 GLN B C 1
ATOM 3686 O O . GLN B 1 210 ? 12 -3.154 -6.09 1 95.88 210 GLN B O 1
ATOM 3691 N N . ARG B 1 211 ? 13.648 -4.504 -6.922 1 97.19 211 ARG B N 1
ATOM 3692 C CA . ARG B 1 211 ? 13.438 -5.547 -5.926 1 97.19 211 ARG B CA 1
ATOM 3693 C C . ARG B 1 211 ? 13.547 -4.988 -4.512 1 97.19 211 ARG B C 1
ATOM 3695 O O . ARG B 1 211 ? 12.977 -5.543 -3.574 1 97.19 211 ARG B O 1
ATOM 3702 N N . GLU B 1 212 ? 14.273 -3.842 -4.414 1 97.69 212 GLU B N 1
ATOM 3703 C CA . GLU B 1 212 ? 14.453 -3.27 -3.082 1 97.69 212 GLU B CA 1
ATOM 3704 C C . GLU B 1 212 ? 13.109 -2.898 -2.457 1 97.69 212 GLU B C 1
ATOM 3706 O O . GLU B 1 212 ? 13 -2.768 -1.235 1 97.69 212 GLU B O 1
ATOM 3711 N N . PHE B 1 213 ? 12.078 -2.77 -3.252 1 98.25 213 PHE B N 1
ATOM 3712 C CA . PHE B 1 213 ? 10.797 -2.328 -2.719 1 98.25 213 PHE B CA 1
ATOM 3713 C C . PHE B 1 213 ? 9.859 -3.512 -2.529 1 98.25 213 PHE B C 1
ATOM 3715 O O . PHE B 1 213 ? 8.711 -3.338 -2.115 1 98.25 213 PHE B O 1
ATOM 3722 N N . VAL B 1 214 ? 10.312 -4.719 -2.811 1 98.69 214 VAL B N 1
ATOM 3723 C CA . VAL B 1 214 ? 9.5 -5.91 -2.629 1 98.69 214 VAL B CA 1
ATOM 3724 C C . VAL B 1 214 ? 9.008 -5.988 -1.184 1 98.69 214 VAL B C 1
ATOM 3726 O O . VAL B 1 214 ? 7.809 -6.148 -0.935 1 98.69 214 VAL B O 1
ATOM 3729 N N . PRO B 1 215 ? 9.883 -5.773 -0.168 1 98.88 215 PRO B N 1
ATOM 3730 C CA . PRO B 1 215 ? 9.391 -5.859 1.208 1 98.88 215 PRO B CA 1
ATOM 3731 C C . PRO B 1 215 ? 8.375 -4.773 1.541 1 98.88 215 PRO B C 1
ATOM 3733 O O . PRO B 1 215 ? 7.422 -5.02 2.287 1 98.88 215 PRO B O 1
ATOM 3736 N N . VAL B 1 216 ? 8.57 -3.562 0.993 1 98.81 216 VAL B N 1
ATOM 3737 C CA . VAL B 1 216 ? 7.688 -2.432 1.256 1 98.81 216 VAL B CA 1
ATOM 3738 C C . VAL B 1 216 ? 6.277 -2.76 0.778 1 98.81 216 VAL B C 1
ATOM 3740 O O . VAL B 1 216 ? 5.316 -2.654 1.545 1 98.81 216 VAL B O 1
ATOM 3743 N N . LEU B 1 217 ? 6.191 -3.23 -0.437 1 98.88 217 LEU B N 1
ATOM 3744 C CA . LEU B 1 217 ? 4.883 -3.502 -1.024 1 98.88 217 LEU B CA 1
ATOM 3745 C C . LEU B 1 217 ? 4.262 -4.754 -0.413 1 98.88 217 LEU B C 1
ATOM 3747 O O . LEU B 1 217 ? 3.043 -4.832 -0.255 1 98.88 217 LEU B O 1
ATOM 3751 N N . ALA B 1 218 ? 5.074 -5.746 -0.083 1 98.94 218 ALA B N 1
ATOM 3752 C CA . ALA B 1 218 ? 4.559 -6.953 0.552 1 98.94 218 ALA B CA 1
ATOM 3753 C C . ALA B 1 218 ? 3.945 -6.641 1.914 1 98.94 2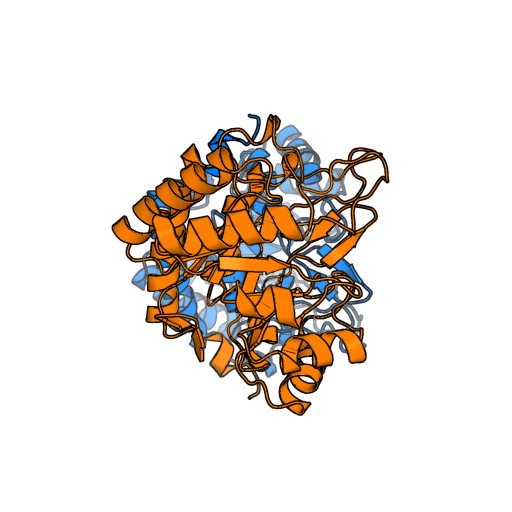18 ALA B C 1
ATOM 3755 O O . ALA B 1 218 ? 2.834 -7.078 2.219 1 98.94 218 ALA B O 1
ATOM 3756 N N . ARG B 1 219 ? 4.648 -5.848 2.734 1 98.94 219 ARG B N 1
ATOM 3757 C CA . ARG B 1 219 ? 4.098 -5.445 4.027 1 98.94 219 ARG B CA 1
ATOM 3758 C C . ARG B 1 219 ? 2.803 -4.664 3.854 1 98.94 219 ARG B C 1
ATOM 3760 O O . ARG B 1 219 ? 1.825 -4.906 4.562 1 98.94 219 ARG B O 1
ATOM 3767 N N . ALA B 1 220 ? 2.824 -3.762 2.896 1 98.94 220 ALA B N 1
ATOM 3768 C CA . ALA B 1 220 ? 1.639 -2.949 2.635 1 98.94 220 ALA B CA 1
ATOM 3769 C C . ALA B 1 220 ? 0.445 -3.824 2.262 1 98.94 220 ALA B C 1
ATOM 3771 O O . ALA B 1 220 ? -0.658 -3.635 2.781 1 98.94 220 ALA B O 1
ATOM 3772 N N . ALA B 1 221 ? 0.691 -4.758 1.393 1 98.94 221 ALA B N 1
ATOM 3773 C CA . ALA B 1 221 ? -0.381 -5.625 0.911 1 98.94 221 ALA B CA 1
ATOM 3774 C C . ALA B 1 221 ? -0.929 -6.5 2.037 1 98.94 221 ALA B C 1
ATOM 3776 O O . ALA B 1 221 ? -2.145 -6.621 2.199 1 98.94 221 ALA B O 1
ATOM 3777 N N . VAL B 1 222 ? -0.058 -7.086 2.803 1 98.94 222 VAL B N 1
ATOM 3778 C CA . VAL B 1 222 ? -0.485 -7.961 3.893 1 98.94 222 VAL B CA 1
ATOM 3779 C C . VAL B 1 222 ? -1.257 -7.148 4.93 1 98.94 222 VAL B C 1
ATOM 3781 O O . VAL B 1 222 ? -2.285 -7.602 5.441 1 98.94 222 VAL B O 1
ATOM 3784 N N . ALA B 1 223 ? -0.831 -5.898 5.16 1 98.94 223 ALA B N 1
ATOM 3785 C CA . ALA B 1 223 ? -1.526 -5.02 6.098 1 98.94 223 ALA B CA 1
ATOM 3786 C C . ALA B 1 223 ? -2.9 -4.625 5.562 1 98.94 223 ALA B C 1
ATOM 3788 O O . ALA B 1 223 ? -3.809 -4.312 6.336 1 98.94 223 ALA B O 1
ATOM 3789 N N . SER B 1 224 ? -3.059 -4.609 4.262 1 98.75 224 SER B N 1
ATOM 3790 C CA . SER B 1 224 ? -4.332 -4.289 3.627 1 98.75 224 SER B CA 1
ATOM 3791 C C . SER B 1 224 ? -5.309 -5.457 3.719 1 98.75 224 SER B C 1
ATOM 3793 O O . SER B 1 224 ? -6.508 -5.289 3.5 1 98.75 224 SER B O 1
ATOM 3795 N N . GLY B 1 225 ? -4.797 -6.664 3.969 1 98.62 225 GLY B N 1
ATOM 3796 C CA . GLY B 1 225 ? -5.633 -7.848 4.086 1 98.62 225 GLY B CA 1
ATOM 3797 C C . GLY B 1 225 ? -5.664 -8.688 2.82 1 98.62 225 GLY B C 1
ATOM 3798 O O . GLY B 1 225 ? -6.562 -8.531 1.99 1 98.62 225 GLY B O 1
ATOM 3799 N N . VAL B 1 226 ? -4.734 -9.594 2.701 1 98.88 226 VAL B N 1
ATOM 3800 C CA . VAL B 1 226 ? -4.695 -10.547 1.593 1 98.88 226 VAL B CA 1
ATOM 3801 C C . VAL B 1 226 ? -4.582 -11.969 2.133 1 98.88 226 VAL B C 1
ATOM 3803 O O . VAL B 1 226 ? -4.215 -12.172 3.293 1 98.88 226 VAL B O 1
ATOM 3806 N N . ALA B 1 227 ? -4.93 -12.906 1.276 1 98.94 227 ALA B N 1
ATOM 3807 C CA . ALA B 1 227 ? -4.863 -14.312 1.673 1 98.94 227 ALA B CA 1
ATOM 3808 C C . ALA B 1 227 ? -3.461 -14.875 1.473 1 98.94 227 ALA B C 1
ATOM 3810 O O . ALA B 1 227 ? -3.039 -15.781 2.195 1 98.94 227 ALA B O 1
ATOM 3811 N N . GLY B 1 228 ? -2.775 -14.367 0.489 1 98.94 228 GLY B N 1
ATOM 3812 C CA . GLY B 1 228 ? -1.456 -14.891 0.176 1 98.94 228 GLY B CA 1
ATOM 3813 C C . GLY B 1 228 ? -0.564 -13.883 -0.523 1 98.94 228 GLY B C 1
ATOM 3814 O O . GLY B 1 228 ? -1.035 -12.836 -0.974 1 98.94 228 GLY B O 1
ATOM 3815 N N . VAL B 1 229 ? 0.72 -14.203 -0.539 1 98.94 229 VAL B N 1
ATOM 3816 C CA . VAL B 1 229 ? 1.721 -13.422 -1.258 1 98.94 229 VAL B CA 1
ATOM 3817 C C . VAL B 1 229 ? 2.424 -14.305 -2.287 1 98.94 229 VAL B C 1
ATOM 3819 O O . VAL B 1 229 ? 2.758 -15.461 -2 1 98.94 229 VAL B O 1
ATOM 3822 N N . PHE B 1 230 ? 2.488 -13.805 -3.475 1 98.94 230 PHE B N 1
ATOM 3823 C CA . PHE B 1 230 ? 3.33 -14.344 -4.535 1 98.94 230 PHE B CA 1
ATOM 3824 C C . PHE B 1 230 ? 4.648 -13.594 -4.621 1 98.94 230 PHE B C 1
ATOM 3826 O O . PHE B 1 230 ? 4.66 -12.367 -4.773 1 98.94 230 PHE B O 1
ATOM 3833 N N . ALA B 1 231 ? 5.758 -14.297 -4.473 1 98.81 231 ALA B N 1
ATOM 3834 C CA . ALA B 1 231 ? 7.062 -13.648 -4.547 1 98.81 231 ALA B CA 1
ATOM 3835 C C . ALA B 1 231 ? 8.094 -14.57 -5.191 1 98.81 231 ALA B C 1
ATOM 3837 O O . ALA B 1 231 ? 8.539 -15.547 -4.578 1 98.81 231 ALA B O 1
ATOM 3838 N N . GLU B 1 232 ? 8.531 -14.219 -6.348 1 98.69 232 GLU B N 1
ATOM 3839 C CA . GLU B 1 232 ? 9.625 -14.969 -6.961 1 98.69 232 GLU B CA 1
ATOM 3840 C C . GLU B 1 232 ? 10.945 -14.719 -6.23 1 98.69 232 GLU B C 1
ATOM 3842 O O . GLU B 1 232 ? 11.164 -13.633 -5.691 1 98.69 232 GLU B O 1
ATOM 3847 N N . THR B 1 233 ? 11.766 -15.766 -6.25 1 98.75 233 THR B N 1
ATOM 3848 C CA . THR B 1 233 ? 13.039 -15.703 -5.543 1 98.75 233 THR B CA 1
ATOM 3849 C C . THR B 1 233 ? 14.133 -16.438 -6.328 1 98.75 233 THR B C 1
ATOM 3851 O O . THR B 1 233 ? 13.844 -17.125 -7.305 1 98.75 233 THR B O 1
ATOM 3854 N N . HIS B 1 234 ? 15.336 -16.172 -5.984 1 98.5 234 HIS B N 1
ATOM 3855 C CA . HIS B 1 234 ? 16.531 -16.766 -6.586 1 98.5 234 HIS B CA 1
ATOM 3856 C C . HIS B 1 234 ? 17.719 -16.703 -5.629 1 98.5 234 HIS B C 1
ATOM 3858 O O . HIS B 1 234 ? 17.891 -15.703 -4.914 1 98.5 234 HIS B O 1
ATOM 3864 N N . PRO B 1 235 ? 18.484 -17.766 -5.602 1 98.19 235 PRO B N 1
ATOM 3865 C CA . PRO B 1 235 ? 19.672 -17.703 -4.734 1 98.19 235 PRO B CA 1
ATOM 3866 C C . PRO B 1 235 ? 20.625 -16.578 -5.113 1 98.19 235 PRO B C 1
ATOM 3868 O O . PRO B 1 235 ? 21.297 -16.016 -4.246 1 98.19 235 PRO B O 1
ATOM 3871 N N . ASP B 1 236 ? 20.656 -16.25 -6.371 1 97.5 236 ASP B N 1
ATOM 3872 C CA . ASP B 1 236 ? 21.438 -15.133 -6.906 1 97.5 236 ASP B CA 1
ATOM 3873 C C . ASP B 1 236 ? 20.641 -14.375 -7.973 1 97.5 236 ASP B C 1
ATOM 3875 O O . ASP B 1 236 ? 20.891 -14.547 -9.172 1 97.5 236 ASP B O 1
ATOM 3879 N N . PRO B 1 237 ? 19.859 -13.43 -7.516 1 97.25 237 PRO B N 1
ATOM 3880 C CA . PRO B 1 237 ? 18.969 -12.734 -8.453 1 97.25 237 PRO B CA 1
ATOM 3881 C C . PRO B 1 237 ? 19.719 -12.102 -9.617 1 97.25 237 PRO B C 1
ATOM 3883 O O . PRO B 1 237 ? 19.203 -12.047 -10.734 1 97.25 237 PRO B O 1
ATOM 3886 N N . ALA B 1 238 ? 20.875 -11.664 -9.422 1 94.44 238 ALA B N 1
ATOM 3887 C CA . ALA B 1 238 ? 21.672 -11.008 -10.461 1 94.44 238 ALA B CA 1
ATOM 3888 C C . ALA B 1 238 ? 21.969 -11.969 -11.609 1 94.44 238 ALA B C 1
ATOM 3890 O O . ALA B 1 238 ? 22.234 -11.531 -12.734 1 94.44 238 ALA B O 1
ATOM 3891 N N . CYS B 1 239 ? 21.891 -13.266 -11.312 1 94.75 239 CYS B N 1
ATOM 3892 C CA . CYS B 1 239 ? 22.234 -14.266 -12.312 1 94.75 239 CYS B CA 1
ATOM 3893 C C . CYS B 1 239 ? 21 -14.984 -12.82 1 94.75 239 CYS B C 1
ATOM 3895 O O . CYS B 1 239 ? 21.094 -15.93 -13.602 1 94.75 239 CYS B O 1
ATOM 3897 N N . ALA B 1 240 ? 19.906 -14.539 -12.328 1 94.62 240 ALA B N 1
ATOM 3898 C CA . ALA B 1 240 ? 18.672 -15.188 -12.773 1 94.62 240 ALA B CA 1
ATOM 3899 C C . ALA B 1 240 ? 18.484 -15.016 -14.273 1 94.62 240 ALA B C 1
ATOM 3901 O O . ALA B 1 240 ? 18.75 -13.945 -14.828 1 94.62 240 ALA B O 1
ATOM 3902 N N . LEU B 1 241 ? 17.938 -15.977 -14.891 1 92.81 241 LEU B N 1
ATOM 3903 C CA . LEU B 1 241 ? 17.781 -15.961 -16.344 1 92.81 241 LEU B CA 1
ATOM 3904 C C . LEU B 1 241 ? 16.516 -15.227 -16.734 1 92.81 241 LEU B C 1
ATOM 3906 O O . LEU B 1 241 ? 16.312 -14.914 -17.922 1 92.81 241 LEU B O 1
ATOM 3910 N N . SER B 1 242 ? 15.656 -15 -15.812 1 91.19 242 SER B N 1
ATOM 3911 C CA . SER B 1 242 ? 14.406 -14.266 -15.992 1 91.19 242 SER B CA 1
ATOM 3912 C C . SER B 1 242 ? 14.039 -13.477 -14.742 1 91.19 242 SER B C 1
ATOM 3914 O O . SER B 1 242 ? 14.172 -13.977 -13.625 1 91.19 242 SER B O 1
ATOM 3916 N N . ASP B 1 243 ? 13.625 -12.188 -14.961 1 92.19 243 ASP B N 1
ATOM 3917 C CA . ASP B 1 243 ? 13.086 -11.297 -13.938 1 92.19 243 ASP B CA 1
ATOM 3918 C C . ASP B 1 243 ? 14.062 -11.133 -12.781 1 92.19 243 ASP B C 1
ATOM 3920 O O . ASP B 1 243 ? 13.656 -11.047 -11.617 1 92.19 243 ASP B O 1
ATOM 3924 N N . GLY B 1 244 ? 15.297 -11.195 -13.039 1 93.06 244 GLY B N 1
ATOM 3925 C CA . GLY B 1 244 ? 16.344 -11 -12.055 1 93.06 244 GLY B CA 1
ATOM 3926 C C . GLY B 1 244 ? 16.172 -9.727 -11.242 1 93.06 244 GLY B C 1
ATOM 3927 O O . GLY B 1 244 ? 16.188 -9.758 -10.008 1 93.06 244 GLY B O 1
ATOM 3928 N N . PRO B 1 245 ? 15.875 -8.625 -11.883 1 93.94 245 PRO B N 1
ATOM 3929 C CA . PRO B 1 245 ? 15.773 -7.332 -11.188 1 93.94 245 PRO B CA 1
ATOM 3930 C C . PRO B 1 245 ? 14.609 -7.289 -10.203 1 93.94 245 PRO B C 1
ATOM 3932 O O . PRO B 1 245 ? 14.578 -6.418 -9.32 1 93.94 245 PRO B O 1
ATOM 3935 N N . ASN B 1 246 ? 13.656 -8.227 -10.312 1 95.75 246 ASN B N 1
ATOM 3936 C CA . ASN B 1 246 ? 12.461 -8.219 -9.484 1 95.75 246 ASN B CA 1
ATOM 3937 C C . ASN B 1 246 ? 12.539 -9.281 -8.383 1 95.75 246 ASN B C 1
ATOM 3939 O O . ASN B 1 246 ? 11.828 -9.195 -7.379 1 95.75 246 ASN B O 1
ATOM 3943 N N . ALA B 1 247 ? 13.328 -10.312 -8.602 1 98 247 ALA B N 1
ATOM 3944 C CA . ALA B 1 247 ? 13.344 -11.469 -7.711 1 98 247 ALA B CA 1
ATOM 3945 C C . ALA B 1 247 ? 13.93 -11.109 -6.348 1 98 247 ALA B C 1
ATOM 3947 O O . ALA B 1 247 ? 14.938 -10.414 -6.266 1 98 247 ALA B O 1
ATOM 3948 N N . TRP B 1 248 ? 13.25 -11.5 -5.32 1 98.5 248 TRP B N 1
ATOM 3949 C CA . TRP B 1 248 ? 13.773 -11.305 -3.973 1 98.5 248 TRP B CA 1
ATOM 3950 C C . TRP B 1 248 ? 14.836 -12.344 -3.643 1 98.5 248 TRP B C 1
ATOM 3952 O O . TRP B 1 248 ? 14.672 -13.531 -3.936 1 98.5 248 TRP B O 1
ATOM 3962 N N . PRO B 1 249 ? 15.945 -11.938 -3.047 1 98.56 249 PRO B N 1
ATOM 3963 C CA . PRO B 1 249 ? 17 -12.914 -2.744 1 98.56 249 PRO B CA 1
ATOM 3964 C C . PRO B 1 249 ? 16.531 -14.008 -1.783 1 98.56 249 PRO B C 1
ATOM 3966 O O . PRO B 1 249 ? 15.984 -13.703 -0.718 1 98.56 249 PRO B O 1
ATOM 3969 N N . LEU B 1 250 ? 16.797 -15.219 -2.176 1 98.75 250 LEU B N 1
ATOM 3970 C CA . LEU B 1 250 ? 16.391 -16.359 -1.376 1 98.75 250 LEU B CA 1
ATOM 3971 C C . LEU B 1 250 ? 16.938 -16.266 0.041 1 98.75 250 LEU B C 1
ATOM 3973 O O . LEU B 1 250 ? 16.25 -16.594 1.008 1 98.75 250 LEU B O 1
ATOM 3977 N N . GLY B 1 251 ? 18.109 -15.805 0.196 1 98.44 251 GLY B N 1
ATOM 3978 C CA . GLY B 1 251 ? 18.766 -15.703 1.491 1 98.44 251 GLY B CA 1
ATOM 3979 C C . GLY B 1 251 ? 18.094 -14.695 2.414 1 98.44 251 GLY B C 1
ATOM 3980 O O . GLY B 1 251 ? 18.344 -14.695 3.621 1 98.44 251 GLY B O 1
ATOM 3981 N N . MET B 1 252 ? 17.281 -13.859 1.897 1 98.44 252 MET B N 1
ATOM 3982 C CA . MET B 1 252 ? 16.625 -12.82 2.68 1 98.44 252 MET B CA 1
ATOM 3983 C C . MET B 1 252 ? 15.133 -13.117 2.846 1 98.44 252 MET B C 1
ATOM 3985 O O . MET B 1 252 ? 14.398 -12.336 3.443 1 98.44 252 MET B O 1
ATOM 3989 N N . MET B 1 253 ? 14.719 -14.242 2.363 1 98.75 253 MET B N 1
ATOM 3990 C CA . MET B 1 253 ? 13.297 -14.578 2.303 1 98.75 253 MET B CA 1
ATOM 3991 C C . MET B 1 253 ? 12.742 -14.852 3.697 1 98.75 253 MET B C 1
ATOM 3993 O O . MET B 1 253 ? 11.641 -14.406 4.027 1 98.75 253 MET B O 1
ATOM 3997 N N . ARG B 1 254 ? 13.453 -15.539 4.488 1 98.75 254 ARG B N 1
ATOM 3998 C CA . ARG B 1 254 ? 12.945 -15.906 5.805 1 98.75 254 ARG B CA 1
ATOM 3999 C C . ARG B 1 254 ? 12.625 -14.672 6.637 1 98.75 254 ARG B C 1
ATOM 4001 O O . ARG B 1 254 ? 11.562 -14.586 7.254 1 98.75 254 ARG B O 1
ATOM 4008 N N . GLU B 1 255 ? 13.586 -13.766 6.621 1 98.62 255 GLU B N 1
ATOM 4009 C CA . GLU B 1 255 ? 13.383 -12.539 7.379 1 98.62 255 GLU B CA 1
ATOM 4010 C C . GLU B 1 255 ? 12.141 -11.789 6.898 1 98.62 255 GLU B C 1
ATOM 4012 O O . GLU B 1 255 ? 11.367 -11.281 7.711 1 98.62 255 GLU B O 1
ATOM 4017 N N . LEU B 1 256 ? 11.945 -11.719 5.656 1 98.75 256 LEU B N 1
ATOM 4018 C CA . LEU B 1 256 ? 10.758 -11.078 5.094 1 98.75 256 LEU B CA 1
ATOM 4019 C C . LEU B 1 256 ? 9.492 -11.797 5.539 1 98.75 256 LEU B C 1
ATOM 4021 O O . LEU B 1 256 ? 8.539 -11.156 6 1 98.75 256 LEU B O 1
ATOM 4025 N N . LEU B 1 257 ? 9.5 -13.109 5.441 1 98.88 257 LEU B N 1
ATOM 4026 C CA . LEU B 1 257 ? 8.312 -13.906 5.742 1 98.88 257 LEU B CA 1
ATOM 4027 C C . LEU B 1 257 ? 7.941 -13.789 7.215 1 98.88 257 LEU B C 1
ATOM 4029 O O . LEU B 1 257 ? 6.758 -13.789 7.562 1 98.88 257 LEU B O 1
ATOM 4033 N N . GLU B 1 258 ? 8.914 -13.703 8.102 1 98.88 258 GLU B N 1
ATOM 4034 C CA . GLU B 1 258 ? 8.641 -13.523 9.523 1 98.88 258 GLU B CA 1
ATOM 4035 C C . GLU B 1 258 ? 7.832 -12.258 9.781 1 98.88 258 GLU B C 1
ATOM 4037 O O . GLU B 1 258 ? 6.828 -12.289 10.492 1 98.88 258 GLU B O 1
ATOM 4042 N N . THR B 1 259 ? 8.266 -11.219 9.156 1 98.88 259 THR B N 1
ATOM 4043 C CA . THR B 1 259 ? 7.57 -9.945 9.312 1 98.88 259 THR B CA 1
ATOM 4044 C C . THR B 1 259 ? 6.156 -10.023 8.742 1 98.88 259 THR B C 1
ATOM 4046 O O . THR B 1 259 ? 5.199 -9.594 9.383 1 98.88 259 THR B O 1
ATOM 4049 N N . LEU B 1 260 ? 6.023 -10.609 7.566 1 98.94 260 LEU B N 1
ATOM 4050 C CA . LEU B 1 260 ? 4.723 -10.688 6.91 1 98.94 260 LEU B CA 1
ATOM 4051 C C . LEU B 1 260 ? 3.748 -11.531 7.723 1 98.94 260 LEU B C 1
ATOM 4053 O O . LEU B 1 260 ? 2.57 -11.188 7.84 1 98.94 260 LEU B O 1
ATOM 4057 N N . LYS B 1 261 ? 4.238 -12.617 8.258 1 98.94 261 LYS B N 1
ATOM 4058 C CA . LYS B 1 261 ? 3.408 -13.5 9.07 1 98.94 261 LYS B CA 1
ATOM 4059 C C . LYS B 1 261 ? 2.84 -12.758 10.281 1 98.94 261 LYS B C 1
ATOM 4061 O O . LYS B 1 261 ? 1.655 -12.891 10.594 1 98.94 261 LYS B O 1
ATOM 4066 N N . GLU B 1 262 ? 3.646 -11.969 10.914 1 98.94 262 GLU B N 1
ATOM 4067 C CA . GLU B 1 262 ? 3.221 -11.25 12.109 1 98.94 262 GLU B CA 1
ATOM 4068 C C . GLU B 1 262 ? 2.219 -10.148 11.766 1 98.94 262 GLU B C 1
ATOM 4070 O O . GLU B 1 262 ? 1.246 -9.938 12.492 1 98.94 262 GLU B O 1
ATOM 4075 N N . ILE B 1 263 ? 2.473 -9.43 10.703 1 98.94 263 ILE B N 1
ATOM 4076 C CA . ILE B 1 263 ? 1.519 -8.422 10.266 1 98.94 263 ILE B CA 1
ATOM 4077 C C . ILE B 1 263 ? 0.179 -9.078 9.938 1 98.94 263 ILE B C 1
ATOM 4079 O O . ILE B 1 263 ? -0.877 -8.57 10.328 1 98.94 263 ILE B O 1
ATOM 4083 N N . ASP B 1 264 ? 0.261 -10.188 9.227 1 98.94 264 ASP B N 1
ATOM 4084 C CA . ASP B 1 264 ? -0.943 -10.914 8.844 1 98.94 264 ASP B CA 1
ATOM 4085 C C . ASP B 1 264 ? -1.767 -11.305 10.07 1 98.94 264 ASP B C 1
ATOM 4087 O O . ASP B 1 264 ? -2.971 -11.047 10.117 1 98.94 264 ASP B O 1
ATOM 4091 N N . ALA B 1 265 ? -1.132 -11.922 11 1 98.81 265 ALA B N 1
ATOM 4092 C CA . ALA B 1 265 ? -1.818 -12.352 12.219 1 98.81 265 ALA B CA 1
ATOM 4093 C C . ALA B 1 265 ? -2.473 -11.172 12.93 1 98.81 265 ALA B C 1
ATOM 4095 O O . ALA B 1 265 ? -3.621 -11.266 13.375 1 98.81 265 ALA B O 1
ATOM 4096 N N . LEU B 1 266 ? -1.779 -10.094 13 1 98.75 266 LEU B N 1
ATOM 4097 C CA . LEU B 1 266 ? -2.256 -8.898 13.695 1 98.75 266 LEU B CA 1
ATOM 4098 C C . LEU B 1 266 ? -3.5 -8.336 13.023 1 98.75 266 LEU B C 1
ATOM 4100 O O . LEU B 1 266 ? -4.516 -8.094 13.68 1 98.75 266 LEU B O 1
ATOM 4104 N N . VAL B 1 267 ? -3.471 -8.148 11.695 1 98.69 267 VAL B N 1
ATOM 4105 C CA . VAL B 1 267 ? -4.566 -7.457 11.023 1 98.69 267 VAL B CA 1
ATOM 4106 C C . VAL B 1 267 ? -5.793 -8.359 10.969 1 98.69 267 VAL B C 1
ATOM 4108 O O . VAL B 1 267 ? -6.926 -7.887 11.062 1 98.69 267 VAL B O 1
ATOM 4111 N N . LYS B 1 268 ? -5.555 -9.633 10.82 1 98.44 268 LYS B N 1
ATOM 4112 C CA . LYS B 1 268 ? -6.688 -10.547 10.766 1 98.44 268 LYS B CA 1
ATOM 4113 C C . LYS B 1 268 ? -7.336 -10.695 12.141 1 98.44 268 LYS B C 1
ATOM 4115 O O . LYS B 1 268 ? -8.547 -10.898 12.242 1 98.44 268 LYS B O 1
ATOM 4120 N N . GLN B 1 269 ? -6.566 -10.594 13.164 1 98.06 269 GLN B N 1
ATOM 4121 C CA . GLN B 1 269 ? -7.117 -10.594 14.516 1 98.06 269 GLN B CA 1
ATOM 4122 C C . GLN B 1 269 ? -7.953 -9.344 14.766 1 98.06 269 GLN B C 1
ATOM 4124 O O . GLN B 1 269 ? -9.031 -9.422 15.367 1 98.06 269 GLN B O 1
ATOM 4129 N N . ARG B 1 270 ? -7.477 -8.195 14.328 1 97.62 270 ARG B N 1
ATOM 4130 C CA . ARG B 1 270 ? -8.141 -6.914 14.531 1 97.62 270 ARG B CA 1
ATOM 4131 C C . ARG B 1 270 ? -9.383 -6.793 13.656 1 97.62 270 ARG B C 1
ATOM 4133 O O . ARG B 1 270 ? -10.344 -6.105 14.016 1 97.62 270 ARG B O 1
ATOM 4140 N N . GLY B 1 271 ? -9.328 -7.43 12.523 1 96.94 271 GLY B N 1
ATOM 4141 C CA . GLY B 1 271 ? -10.414 -7.309 11.57 1 96.94 271 GLY B CA 1
ATOM 4142 C C . GLY B 1 271 ? -10.258 -6.129 10.625 1 96.94 271 GLY B C 1
ATOM 4143 O O . GLY B 1 271 ? -9.234 -5.441 10.656 1 96.94 271 GLY B O 1
ATOM 4144 N N . PHE B 1 272 ? -11.211 -5.949 9.789 1 97.38 272 PHE B N 1
ATOM 4145 C CA . PHE B 1 272 ? -11.156 -4.945 8.727 1 97.38 272 PHE B CA 1
ATOM 4146 C C . PHE B 1 272 ? -12.305 -3.957 8.859 1 97.38 272 PHE B C 1
ATOM 4148 O O . PHE B 1 272 ? -13.383 -4.172 8.297 1 97.38 272 PHE B O 1
ATOM 4155 N N . ILE B 1 273 ? -11.992 -2.846 9.484 1 97.62 273 ILE B N 1
ATOM 4156 C CA . ILE B 1 273 ? -13.016 -1.898 9.898 1 97.62 273 ILE B CA 1
ATOM 4157 C C . ILE B 1 273 ? -13.656 -1.262 8.672 1 97.62 273 ILE B C 1
ATOM 4159 O O . ILE B 1 273 ? -14.797 -0.781 8.734 1 97.62 273 ILE B O 1
ATOM 4163 N N . GLU B 1 274 ? -12.961 -1.275 7.523 1 96.75 274 GLU B N 1
ATOM 4164 C CA . GLU B 1 274 ? -13.5 -0.704 6.293 1 96.75 274 GLU B CA 1
ATOM 4165 C C . GLU B 1 274 ? -14.75 -1.456 5.836 1 96.75 274 GLU B C 1
ATOM 4167 O O . GLU B 1 274 ? -15.578 -0.91 5.102 1 96.75 274 GLU B O 1
ATOM 4172 N N . HIS B 1 275 ? -14.859 -2.703 6.266 1 95.25 275 HIS B N 1
ATOM 4173 C CA . HIS B 1 275 ? -16.016 -3.496 5.875 1 95.25 275 HIS B CA 1
ATOM 4174 C C . HIS B 1 275 ? -17.312 -2.885 6.406 1 95.25 275 HIS B C 1
ATOM 4176 O O . HIS B 1 275 ? -18.391 -3.105 5.84 1 95.25 275 HIS B O 1
ATOM 4182 N N . LYS B 1 276 ? -17.203 -2.055 7.508 1 94.38 276 LYS B N 1
ATOM 4183 C CA . LYS B 1 276 ? -18.375 -1.396 8.086 1 94.38 276 LYS B CA 1
ATOM 4184 C C . LYS B 1 276 ? -18.938 -0.329 7.148 1 94.38 276 LYS B C 1
ATOM 4186 O O . LYS B 1 276 ? -20.094 0.056 7.254 1 94.38 276 LYS B O 1
ATOM 4191 N N . LEU B 1 277 ? -18.047 0.145 6.285 1 93.88 277 LEU B N 1
ATOM 4192 C CA . LEU B 1 277 ? -18.453 1.237 5.41 1 93.88 277 LEU B CA 1
ATOM 4193 C C . LEU B 1 277 ? -18.562 0.762 3.967 1 93.88 277 LEU B C 1
ATOM 4195 O O . LEU B 1 277 ? -19.109 1.476 3.115 1 93.88 277 LEU B O 1
ATOM 4199 N N . MET B 1 278 ? -17.922 -0.311 3.771 1 86.44 278 MET B N 1
ATOM 4200 C CA . MET B 1 278 ? -17.984 -0.83 2.408 1 86.44 278 MET B CA 1
ATOM 4201 C C . MET B 1 278 ? -19.344 -1.457 2.123 1 86.44 278 MET B C 1
ATOM 4203 O O . MET B 1 278 ? -19.922 -2.1 2.996 1 86.44 278 MET B O 1
ATOM 4207 N N . LYS B 1 279 ? -19.984 -0.82 1.242 1 66.44 279 LYS B N 1
ATOM 4208 C CA . LYS B 1 279 ? -21.281 -1.36 0.837 1 66.44 279 LYS B CA 1
ATOM 4209 C C . LYS B 1 279 ? -21.156 -2.826 0.43 1 66.44 279 LYS B C 1
ATOM 4211 O O . LYS B 1 279 ? -20.172 -3.227 -0.183 1 66.44 279 LYS B O 1
ATOM 4216 N N . ALA B 1 280 ? -22 -3.779 1.251 1 50.66 280 ALA B N 1
ATOM 4217 C CA . ALA B 1 280 ? -22.062 -5.168 0.801 1 50.66 280 ALA B CA 1
ATOM 4218 C C . ALA B 1 280 ? -22.297 -5.246 -0.705 1 50.66 280 ALA B C 1
ATOM 4220 O O . ALA B 1 280 ? -22.953 -4.371 -1.283 1 50.66 280 ALA B O 1
#

Solvent-accessible surface area (backbone atoms only — not comparable to full-atom values): 28107 Å² total; per-residue (Å²): 82,78,49,90,96,45,60,42,20,71,90,36,68,51,29,40,37,32,34,36,62,43,41,85,43,64,64,58,52,46,52,51,47,46,52,50,48,53,49,25,61,76,68,72,32,52,64,32,38,30,40,17,26,56,53,88,78,58,82,37,92,85,53,75,37,48,63,34,65,69,55,27,49,52,43,52,42,46,39,32,68,75,68,63,42,50,32,31,35,59,57,56,89,82,51,64,58,69,67,51,53,72,60,40,56,30,43,27,41,48,29,89,49,47,77,39,61,68,54,44,30,54,58,24,57,68,67,47,38,33,40,37,27,44,31,42,85,54,60,44,70,56,47,42,60,44,52,48,49,22,40,73,61,71,30,81,44,48,32,42,26,48,34,25,26,66,48,67,96,36,35,39,38,51,47,59,60,37,51,54,49,35,43,74,60,73,31,36,31,28,40,27,31,21,59,25,34,29,16,59,50,61,60,60,64,36,57,30,38,42,32,44,40,28,58,37,48,40,31,16,44,37,40,39,58,41,13,28,39,32,41,35,25,28,87,49,21,92,70,42,77,52,62,23,44,17,26,38,45,45,88,53,41,57,67,51,48,54,54,44,52,53,43,32,54,50,40,52,71,72,49,64,73,33,60,80,59,41,78,130,83,79,51,91,95,44,62,42,19,72,89,36,69,51,29,38,38,31,32,36,61,46,42,83,42,63,64,59,50,48,51,51,47,46,52,50,49,52,48,26,60,76,68,70,32,53,64,32,39,28,40,18,26,57,50,89,80,58,83,38,90,85,52,74,38,47,63,32,65,70,57,27,49,51,44,51,41,45,40,32,69,73,70,63,42,50,32,31,35,58,57,59,90,83,50,64,58,68,67,50,54,73,60,40,56,30,42,26,42,48,29,89,49,48,76,40,61,70,57,45,31,55,57,25,58,67,67,46,39,33,41,37,27,43,31,42,85,55,60,44,72,55,48,43,60,44,51,47,52,23,38,73,60,72,30,82,45,47,34,42,26,47,34,26,26,68,50,67,94,35,36,41,38,52,49,60,60,36,52,53,49,36,44,74,62,75,29,36,31,29,40,28,31,20,59,25,34,28,15,59,50,62,61,63,64,36,58,31,38,44,32,43,41,27,57,37,49,40,30,16,44,38,38,39,57,41,14,28,39,31,41,35,25,28,87,50,20,92,70,43,77,50,64,24,44,17,26,39,44,45,88,53,42,59,66,52,49,55,54,43,50,53,43,33,54,52,40,52,70,73,49,65,74,32,61,80,60,41,78,130

Sequence (560 aa):
MKLCHFEAGLDQPLFLISGPCVIESEQLAMDTAGQLKEMCAGLGIPFIYKSSFDKANRSSTKSFRGLGLEEGLRILADVKAKIGVPVLTDVHEDTPLDEVAAVVDVLQTPAFLCRQTNFIQNVARAGRPVNIKKGQFLAPWDMQNVVDKAREVGNDQIMVCERGVSFGYNTLVSDMRGLAIMRGTGCPVVFDATHSVQQPGGQGATSGGQREFVPVLARAAVASGVAGVFAETHPDPACALSDGPNAWPLGMMRELLETLKEIDALVKQRGFIEHKLMKAMKLCHFEAGLDQPLFLISGPCVIESEQLAMDTAGQLKEMCAGLGIPFIYKSSFDKANRSSTKSFRGLGLEEGLRILADVKAKIGVPVLTDVHEDTPLDEVAAVVDVLQTPAFLCRQTNFIQNVARAGRPVNIKKGQFLAPWDMQNVVDKAREVGNDQIMVCERGVSFGYNTLVSDMRGLAIMRGTGCPVVFDATHSVQQPGGQGATSGGQREFVPVLARAAVASGVAGVFAETHPDPACALSDGPNAWPLGMMRELLETLKEIDALVKQRGFIEHKLMKA

Secondary structure (DSSP, 8-state):
-EETTEE-STTS--EEEEE-SB---HHHHHHHHHHHHHHHHHHT--EEEE-BS--TT-S-TTS---SHHHHHHHHHHHIIIII---EEEE--TTS-HHHHHTT-SEEEE-GGGTT-HHHHHHHHHT-S-EEEEPPTTS-GGGHHHHHHHHHTTT---EEEEE--EEETTTEEE--THHHHHHGGGTSPEEEETTGGGEETTTTSSS-EE-GGGHHHHHHHHHHH--SEEEEEEESSGGG-SSSGGGPEEGGGHHHHHHHHHHHHHHHHHH--GGGGTS--/-EETTEE-STTS--EEEEE-SB---HHHHHHHHHHHHHHHHHHT--EEEE-BS--TT-S-TTS---SHHHHHHHHHHHIIIII---EEEE--TTS-HHHHHTT-SEEEE-GGGTT-HHHHHHHHHT-S-EEEEPPTTS-GGGHHHHHHHHHTTT---EEEEE--EE-STT-EE--THHHHHHGGGTSPEEEETTGGGEETTTTSSS-EE-GGGHHHHHHHHHHH--SEEEEEEESSGGG-SSSGGGPEEGGGHHHHHHHHHHHHHHHHHH--GGGGTS--

pLDDT: mean 96.25, std 5.26, range [50.59, 99.0]

Radius of gyration: 24.51 Å; Cα contacts (8 Å, |Δi|>4): 1284; chains: 2; bounding box: 45×73×56 Å

Organism: Thiobacillus denitrificans (strain ATCC 25259 / T1) (NCBI:txid292415)

InterPro domains:
  IPR006218 DAHP synthetase I/KDSA [PF00793] (8-268)
  IPR006269 3-deoxy-8-phosphooctulonate synthase [MF_00056] (8-270)
  IPR006269 3-deoxy-8-phosphooctulonate synthase [PTHR21057] (3-274)
  IPR006269 3-deoxy-8-phosphooctulonate synthase [TIGR01362] (13-268)
  IPR013785 Aldolase-type TIM barrel [G3DSA:3.20.20.70] (1-275)

Foldseek 3Di:
DDAPPDDFDLLDFAAEEEEAAADPDLVQQQVLLLLVVVLCVVQVHAYEYEHEQFDPDFLDPPADTHDDDPVRLVSLQCSCPPSVHAYEYEDDDPDPLLSNLVRGQEYEYDQVCLPPLVSLQVNLLSQHQYEYEHHLADQLLCVLVSQCSSPVNPHDRYEYEYQFHDDPDFAGDDDLVSQVSNVVSVHFYEYELLSRQWRACPVPSGIAGALVCSLVVLLVNLLSGGRYYYAYEGCQLVPRSHSSNRHDHSVCVSVSVNSSRVSSVVNSVVDDCCVVVDDD/DDAPPDDFDLLDFAAEEEEAAADPDLVQQQVLLLLVVVLCVVQVHAYEYEHEQFQPDALDPPADTHDDDPVRLVSLQCSCPPSVHAYEYEDDDPDPLLSNLVRGQEYEYDQVCLPPLVSLQVNLLSQHQYEYEHHLADQLLCVLVSQCSSPVNPHDRYEYEYQFHDDPDFAGDDDLVSQVSNVVSVHFYEYELLSRQWGACPVPRGIAGALVCSLVVLLVNLLSGGRYYYAYEGCQLVPRSHSSNRHDHSVCVSVSVNSSRVSSVVNSVVDDCCVVVDDD